Protein AF-A0A914TER0-F1 (afdb_monomer)

Structure (mmCIF, N/CA/C/O backbone):
data_AF-A0A914TER0-F1
#
_entry.id   AF-A0A914TER0-F1
#
loop_
_atom_site.group_PDB
_atom_site.id
_atom_site.type_symbol
_atom_site.label_atom_id
_atom_site.label_alt_id
_atom_site.label_comp_id
_atom_site.label_asym_id
_atom_site.label_entity_id
_atom_site.label_seq_id
_atom_site.pdbx_PDB_ins_code
_atom_site.Cartn_x
_atom_site.Cartn_y
_atom_site.Cartn_z
_atom_site.occupancy
_atom_site.B_iso_or_equiv
_atom_site.auth_seq_id
_atom_site.auth_comp_id
_atom_site.auth_asym_id
_atom_site.auth_atom_id
_atom_site.pdbx_PDB_model_num
ATOM 1 N N . MET A 1 1 ? 53.019 -14.144 -22.510 1.00 41.00 1 MET A N 1
ATOM 2 C CA . MET A 1 1 ? 52.338 -13.102 -21.707 1.00 41.00 1 MET A CA 1
ATOM 3 C C . MET A 1 1 ? 51.420 -12.220 -22.566 1.00 41.00 1 MET A C 1
ATOM 5 O O . MET A 1 1 ? 51.535 -11.009 -22.523 1.00 41.00 1 MET A O 1
ATOM 9 N N . HIS A 1 2 ? 50.496 -12.803 -23.345 1.00 35.34 2 HIS A N 1
ATOM 10 C CA . HIS A 1 2 ? 49.506 -12.022 -24.117 1.00 35.34 2 HIS A CA 1
ATOM 11 C C . HIS A 1 2 ? 48.201 -12.788 -24.414 1.00 35.34 2 HIS A C 1
ATOM 13 O O . HIS A 1 2 ? 47.510 -12.480 -25.375 1.00 35.34 2 HIS A O 1
ATOM 19 N N . HIS A 1 3 ? 47.840 -13.788 -23.603 1.00 31.73 3 HIS A N 1
ATOM 20 C CA . HIS A 1 3 ? 46.609 -14.574 -23.809 1.00 31.73 3 HIS A CA 1
ATOM 21 C C . HIS A 1 3 ? 45.780 -14.774 -22.531 1.00 31.73 3 HIS A C 1
ATOM 23 O O . HIS A 1 3 ? 44.970 -15.686 -22.441 1.00 31.73 3 HIS A O 1
ATOM 29 N N . GLN A 1 4 ? 45.956 -13.902 -21.537 1.00 29.41 4 GLN A N 1
ATOM 30 C CA . GLN A 1 4 ? 45.285 -14.029 -20.239 1.00 29.41 4 GLN A CA 1
ATOM 31 C C . GLN A 1 4 ? 44.691 -12.694 -19.764 1.00 29.41 4 GLN A C 1
ATOM 33 O O . GLN A 1 4 ? 44.826 -12.318 -18.608 1.00 29.41 4 GLN A O 1
ATOM 38 N N . GLN A 1 5 ? 44.069 -11.945 -20.682 1.00 30.34 5 GLN A N 1
ATOM 39 C CA . GLN A 1 5 ? 43.374 -10.682 -20.379 1.00 30.34 5 GLN A CA 1
ATOM 40 C C . GLN A 1 5 ? 42.033 -10.516 -21.127 1.00 30.34 5 GLN A C 1
ATOM 42 O O . GLN A 1 5 ? 41.545 -9.405 -21.283 1.00 30.34 5 GLN A O 1
ATOM 47 N N . GLN A 1 6 ? 41.407 -11.609 -21.582 1.00 31.48 6 GLN A N 1
ATOM 48 C CA . GLN A 1 6 ? 40.121 -11.556 -22.305 1.00 31.48 6 GLN A CA 1
ATOM 49 C C . GLN A 1 6 ? 39.035 -12.501 -21.763 1.00 31.48 6 GLN A C 1
ATOM 51 O O . GLN A 1 6 ? 38.101 -12.850 -22.474 1.00 31.48 6 GLN A O 1
ATOM 56 N N . GLN A 1 7 ? 39.110 -12.881 -20.486 1.00 30.75 7 GLN A N 1
ATOM 57 C CA . GLN A 1 7 ? 38.027 -13.602 -19.801 1.00 30.75 7 GLN A CA 1
ATOM 58 C C . GLN A 1 7 ? 37.715 -12.976 -18.436 1.00 30.75 7 GLN A C 1
ATOM 60 O O . GLN A 1 7 ? 37.785 -13.616 -17.395 1.00 30.75 7 GLN A O 1
ATOM 65 N N . GLN A 1 8 ? 37.368 -11.691 -18.456 1.00 27.75 8 GLN A N 1
ATOM 66 C CA . GLN A 1 8 ? 36.597 -11.037 -17.395 1.00 27.75 8 GLN A CA 1
ATOM 67 C C . GLN A 1 8 ? 35.403 -10.314 -18.032 1.00 27.75 8 GLN A C 1
ATOM 69 O O . GLN A 1 8 ? 35.241 -9.107 -17.917 1.00 27.75 8 GLN A O 1
ATOM 74 N N . HIS A 1 9 ? 34.554 -11.064 -18.734 1.00 30.22 9 HIS A N 1
ATOM 75 C CA . HIS A 1 9 ? 33.134 -10.725 -18.776 1.00 30.22 9 HIS A CA 1
ATOM 76 C C . HIS A 1 9 ? 32.485 -11.504 -17.638 1.00 30.22 9 HIS A C 1
ATOM 78 O O . HIS A 1 9 ? 31.960 -12.598 -17.823 1.00 30.22 9 HIS A O 1
ATOM 84 N N . GLN A 1 10 ? 32.643 -10.970 -16.425 1.00 31.64 10 GLN A N 1
ATOM 85 C CA . GLN A 1 10 ? 31.816 -11.368 -15.297 1.00 31.64 10 GLN A CA 1
ATOM 86 C C . GLN A 1 10 ? 30.363 -11.081 -15.675 1.00 31.64 10 GLN A C 1
ATOM 88 O O . GLN A 1 10 ? 30.045 -9.970 -16.100 1.00 31.64 10 GLN A O 1
ATOM 93 N N . HIS A 1 11 ? 29.522 -12.104 -15.531 1.00 30.25 11 HIS A N 1
ATOM 94 C CA . HIS A 1 11 ? 28.085 -11.979 -15.345 1.00 30.25 11 HIS A CA 1
ATOM 95 C C . HIS A 1 11 ? 27.797 -10.776 -14.435 1.00 30.25 11 HIS A C 1
ATOM 97 O O . HIS A 1 11 ? 28.021 -10.833 -13.227 1.00 30.25 11 HIS A O 1
ATOM 103 N N . LEU A 1 12 ? 27.344 -9.672 -15.024 1.00 28.86 12 LEU A N 1
ATOM 104 C CA . LEU A 1 12 ? 26.604 -8.661 -14.290 1.00 28.86 12 LEU A CA 1
ATOM 105 C C . LEU A 1 12 ? 25.239 -9.292 -14.035 1.00 28.86 12 LEU A C 1
ATOM 107 O O . LEU A 1 12 ? 24.487 -9.519 -14.977 1.00 28.86 12 LEU A O 1
ATOM 111 N N . ASN A 1 13 ? 24.993 -9.668 -12.781 1.00 29.41 13 ASN A N 1
ATOM 112 C CA . ASN A 1 13 ? 23.691 -10.117 -12.307 1.00 29.41 13 ASN A CA 1
ATOM 113 C C . ASN A 1 13 ? 22.602 -9.155 -12.808 1.00 29.41 13 ASN A C 1
ATOM 115 O O . ASN A 1 13 ? 22.697 -7.947 -12.570 1.00 29.41 13 ASN A O 1
ATOM 119 N N . ASP A 1 14 ? 21.569 -9.704 -13.448 1.00 37.81 14 ASP A N 1
ATOM 120 C CA . ASP A 1 14 ? 20.364 -8.980 -13.879 1.00 37.81 14 ASP A CA 1
ATOM 121 C C . ASP A 1 14 ? 19.635 -8.285 -12.703 1.00 37.81 14 ASP A C 1
ATOM 123 O O . ASP A 1 14 ? 18.852 -7.360 -12.915 1.00 37.81 14 ASP A O 1
ATOM 127 N N . ASP A 1 15 ? 19.966 -8.638 -11.455 1.00 36.75 15 ASP A N 1
ATOM 128 C CA . ASP A 1 15 ? 19.375 -8.099 -10.221 1.00 36.75 15 ASP A CA 1
ATOM 129 C C . ASP A 1 15 ? 19.754 -6.639 -9.885 1.00 36.75 15 ASP A C 1
ATOM 131 O O . ASP A 1 15 ? 19.223 -6.077 -8.932 1.00 36.75 15 ASP A O 1
ATOM 135 N N . ASN A 1 16 ? 20.659 -5.993 -10.634 1.00 43.94 16 ASN A N 1
ATOM 136 C CA . ASN A 1 16 ? 21.155 -4.636 -10.324 1.00 43.94 16 ASN A CA 1
ATOM 137 C C . ASN A 1 16 ? 20.864 -3.577 -11.404 1.00 43.94 16 ASN A C 1
ATOM 139 O O . ASN A 1 16 ? 21.423 -2.476 -11.365 1.00 43.94 16 ASN A O 1
ATOM 143 N N . LEU A 1 17 ? 20.007 -3.873 -12.386 1.00 50.53 17 LEU A N 1
ATOM 144 C CA . LEU A 1 17 ? 19.759 -2.946 -13.497 1.00 50.53 17 LEU A CA 1
ATOM 145 C C . LEU A 1 17 ? 18.914 -1.716 -13.100 1.00 50.53 17 LEU A C 1
ATOM 147 O O . LEU A 1 17 ? 18.964 -0.689 -13.784 1.00 50.53 17 LEU A O 1
ATOM 151 N N . PHE A 1 18 ? 18.178 -1.788 -11.983 1.00 56.97 18 PHE A N 1
ATOM 152 C CA . PHE A 1 18 ? 17.273 -0.735 -11.513 1.00 56.97 18 PHE A CA 1
ATOM 153 C C . PHE A 1 18 ? 17.536 -0.351 -10.047 1.00 56.97 18 PHE A C 1
ATOM 155 O O . PHE A 1 18 ? 17.808 -1.216 -9.224 1.00 56.97 18 PHE A O 1
ATOM 162 N N . PRO A 1 19 ? 17.436 0.943 -9.684 1.00 57.31 19 PRO A N 1
ATOM 163 C CA . PRO A 1 19 ? 17.675 1.431 -8.328 1.00 57.31 19 PRO A CA 1
ATOM 164 C C . PRO A 1 19 ? 16.426 1.322 -7.435 1.00 57.31 19 PRO A C 1
ATOM 166 O O . PRO A 1 19 ? 16.352 2.014 -6.423 1.00 57.31 19 PRO A O 1
ATOM 169 N N . PHE A 1 20 ? 15.429 0.539 -7.849 1.00 66.62 20 PHE A N 1
ATOM 170 C CA . PHE A 1 20 ? 14.163 0.321 -7.152 1.00 66.62 20 PHE A CA 1
ATOM 171 C C . PHE A 1 20 ? 13.750 -1.146 -7.310 1.00 66.62 20 PHE A C 1
ATOM 173 O O . PHE A 1 20 ? 13.977 -1.742 -8.367 1.00 66.62 20 PHE A O 1
ATOM 180 N N . ALA A 1 21 ? 13.173 -1.722 -6.259 1.00 64.75 21 ALA A N 1
ATOM 181 C CA . ALA A 1 21 ? 12.643 -3.080 -6.262 1.00 64.75 21 ALA A CA 1
ATOM 182 C C . ALA A 1 21 ? 11.294 -3.124 -7.000 1.00 64.75 21 ALA A C 1
ATOM 184 O O . ALA A 1 21 ? 10.567 -2.132 -7.041 1.00 64.75 21 ALA A O 1
ATOM 185 N N . GLU A 1 22 ? 10.909 -4.276 -7.559 1.00 65.31 22 GLU A N 1
ATOM 186 C CA . GLU A 1 22 ? 9.563 -4.451 -8.141 1.00 65.31 22 GLU A CA 1
ATOM 187 C C . GLU A 1 22 ? 8.450 -4.184 -7.106 1.00 65.31 22 GLU A C 1
ATOM 189 O O . GLU A 1 22 ? 7.364 -3.706 -7.451 1.00 65.31 22 GLU A O 1
ATOM 194 N N . ASP A 1 23 ? 8.758 -4.408 -5.828 1.00 68.12 23 ASP A N 1
ATOM 195 C CA . ASP A 1 23 ? 7.882 -4.138 -4.689 1.00 68.12 23 ASP A CA 1
ATOM 196 C C . ASP A 1 23 ? 7.646 -2.643 -4.428 1.00 68.12 23 ASP A C 1
ATOM 198 O O . ASP A 1 23 ? 6.625 -2.290 -3.833 1.00 68.12 23 ASP A O 1
ATOM 202 N N . ASP A 1 24 ? 8.514 -1.757 -4.933 1.00 73.88 24 ASP A N 1
ATOM 203 C CA . ASP A 1 24 ? 8.330 -0.302 -4.840 1.00 73.88 24 ASP A CA 1
ATOM 204 C C . ASP A 1 24 ? 7.178 0.183 -5.746 1.00 73.88 24 ASP A C 1
ATOM 206 O O . ASP A 1 24 ? 6.662 1.292 -5.587 1.00 73.88 24 ASP A O 1
ATOM 210 N N . ILE A 1 25 ? 6.729 -0.647 -6.699 1.00 84.88 25 ILE A N 1
ATOM 211 C CA . ILE A 1 25 ? 5.614 -0.341 -7.601 1.00 84.88 25 ILE A CA 1
ATOM 212 C C . ILE A 1 25 ? 4.313 -0.915 -7.030 1.00 84.88 25 ILE A C 1
ATOM 214 O O . ILE A 1 25 ? 3.905 -2.049 -7.310 1.00 84.88 25 ILE A O 1
ATOM 218 N N . LYS A 1 26 ? 3.620 -0.082 -6.251 1.00 83.12 26 LYS A N 1
ATOM 219 C CA . LYS A 1 26 ? 2.381 -0.453 -5.549 1.00 83.12 26 LYS A CA 1
ATOM 220 C C . LYS A 1 26 ? 1.092 -0.222 -6.352 1.00 83.12 26 LYS A C 1
ATOM 222 O O . LYS A 1 26 ? 0.035 -0.736 -5.972 1.00 83.12 26 LYS A O 1
ATOM 227 N N . THR A 1 27 ? 1.149 0.502 -7.474 1.00 90.12 27 THR A N 1
ATOM 228 C CA . THR A 1 27 ? -0.027 0.819 -8.307 1.00 90.12 27 THR A CA 1
ATOM 229 C C . THR A 1 27 ? 0.058 0.309 -9.739 1.00 90.12 27 THR A C 1
ATOM 231 O O . THR A 1 27 ? 1.091 0.388 -10.406 1.00 90.12 27 THR A O 1
ATOM 234 N N . LYS A 1 28 ? -1.089 -0.153 -10.250 1.00 90.94 28 LYS A N 1
ATOM 235 C CA . LYS A 1 28 ? -1.269 -0.649 -11.623 1.00 90.94 28 LYS A CA 1
ATOM 236 C C . LYS A 1 28 ? -0.962 0.434 -12.653 1.00 90.94 28 LYS A C 1
ATOM 238 O O . LYS A 1 28 ? -0.390 0.152 -13.708 1.00 90.94 28 LYS A O 1
ATOM 243 N N . THR A 1 29 ? -1.342 1.681 -12.372 1.00 90.50 29 THR A N 1
ATOM 244 C CA . THR A 1 29 ? -1.065 2.806 -13.272 1.00 90.50 29 THR A CA 1
ATOM 245 C C . THR A 1 29 ? 0.430 3.058 -13.416 1.00 90.50 29 THR A C 1
ATOM 247 O O . THR A 1 29 ? 0.904 3.180 -14.548 1.00 90.50 29 THR A O 1
ATOM 250 N N . ILE A 1 30 ? 1.170 3.100 -12.306 1.00 90.88 30 ILE A N 1
ATOM 251 C CA . ILE A 1 30 ? 2.618 3.326 -12.326 1.00 90.88 30 ILE A CA 1
ATOM 252 C C . ILE A 1 30 ? 3.331 2.141 -12.973 1.00 90.88 30 ILE A C 1
ATOM 254 O O . ILE A 1 30 ? 4.165 2.354 -13.850 1.00 90.88 30 ILE A O 1
ATOM 258 N N . GLU A 1 31 ? 2.927 0.906 -12.665 1.00 89.38 31 GLU A N 1
ATOM 259 C CA . GLU A 1 31 ? 3.459 -0.293 -13.319 1.00 89.38 31 GLU A CA 1
ATOM 260 C C . GLU A 1 31 ? 3.303 -0.229 -14.843 1.00 89.38 31 GLU A C 1
ATOM 262 O O . GLU A 1 31 ? 4.264 -0.426 -15.586 1.00 89.38 31 GLU A O 1
ATOM 267 N N . ARG A 1 32 ? 2.109 0.124 -15.332 1.00 90.62 32 ARG A N 1
ATOM 268 C CA . ARG A 1 32 ? 1.833 0.247 -16.770 1.00 90.62 32 ARG A CA 1
ATOM 269 C C . ARG A 1 32 ? 2.696 1.315 -17.451 1.00 90.62 32 ARG A C 1
ATOM 271 O O . ARG A 1 32 ? 2.995 1.174 -18.635 1.00 90.62 32 ARG A O 1
ATOM 278 N N . ILE A 1 33 ? 3.069 2.378 -16.737 1.00 87.44 33 ILE A N 1
ATOM 279 C CA . ILE A 1 33 ? 3.908 3.464 -17.265 1.00 87.44 33 ILE A CA 1
ATOM 280 C C . ILE A 1 33 ? 5.396 3.088 -17.217 1.00 87.44 33 ILE A C 1
ATOM 282 O O . ILE A 1 33 ? 6.112 3.343 -18.185 1.00 87.44 33 ILE A O 1
ATOM 286 N N . ILE A 1 34 ? 5.856 2.472 -16.125 1.00 86.69 34 ILE A N 1
ATOM 287 C CA . ILE A 1 34 ? 7.269 2.142 -15.892 1.00 86.69 34 ILE A CA 1
ATOM 288 C C . ILE A 1 34 ? 7.690 0.875 -16.644 1.00 86.69 34 ILE A C 1
ATOM 290 O O . ILE A 1 34 ? 8.785 0.850 -17.202 1.00 86.69 34 ILE A O 1
ATOM 294 N N . ARG A 1 35 ? 6.840 -0.157 -16.746 1.00 83.94 35 ARG A N 1
ATOM 295 C CA . ARG A 1 35 ? 7.188 -1.445 -17.383 1.00 83.94 35 ARG A CA 1
ATOM 296 C C . ARG A 1 35 ? 7.732 -1.287 -18.819 1.00 83.94 35 ARG A C 1
ATOM 298 O O . ARG A 1 35 ? 8.762 -1.888 -19.115 1.00 83.94 35 ARG A O 1
ATOM 305 N N . PRO A 1 36 ? 7.151 -0.458 -19.712 1.00 83.25 36 PRO A N 1
ATOM 306 C CA . PRO A 1 36 ? 7.748 -0.188 -21.023 1.00 83.25 36 PRO A CA 1
ATOM 307 C C . PRO A 1 36 ? 9.115 0.506 -20.952 1.00 83.25 36 PRO A C 1
ATOM 309 O O . PRO A 1 36 ? 9.964 0.254 -21.801 1.00 83.25 36 PRO A O 1
ATOM 312 N N . MET A 1 37 ? 9.336 1.375 -19.959 1.00 82.25 37 MET A N 1
ATOM 313 C CA . MET A 1 37 ? 10.624 2.048 -19.749 1.00 82.25 37 MET A CA 1
ATOM 314 C C . MET A 1 37 ? 11.686 1.054 -19.277 1.00 82.25 37 MET A C 1
ATOM 316 O O . MET A 1 37 ? 12.801 1.085 -19.784 1.00 82.25 37 MET A O 1
ATOM 320 N N . VAL A 1 38 ? 11.318 0.142 -18.374 1.00 75.69 38 VAL A N 1
ATOM 321 C CA . VAL A 1 38 ? 12.157 -0.970 -17.903 1.00 75.69 38 VAL A CA 1
ATOM 322 C C . VAL A 1 38 ? 12.567 -1.857 -19.075 1.00 75.69 38 VAL A C 1
ATOM 324 O O . VAL A 1 38 ? 13.755 -2.022 -19.324 1.00 75.69 38 VAL A O 1
ATOM 327 N N . LEU A 1 39 ? 11.603 -2.330 -19.872 1.00 74.88 39 LEU A N 1
ATOM 328 C CA . LEU A 1 39 ? 11.886 -3.144 -21.060 1.00 74.88 39 LEU A CA 1
ATOM 329 C C . LEU A 1 39 ? 12.781 -2.410 -22.064 1.00 74.88 39 LEU A C 1
ATOM 331 O O . LEU A 1 39 ? 13.675 -3.015 -22.653 1.00 74.88 39 LEU A O 1
ATOM 335 N N . LEU A 1 40 ? 12.556 -1.106 -22.255 1.00 72.31 40 LEU A N 1
ATOM 336 C CA . LEU A 1 40 ? 13.393 -0.289 -23.124 1.00 72.31 40 LEU A CA 1
ATOM 337 C C . LEU A 1 40 ? 14.828 -0.224 -22.591 1.00 72.31 40 LEU A C 1
ATOM 339 O O . LEU A 1 40 ? 15.744 -0.501 -23.356 1.00 72.31 40 LEU A O 1
ATOM 343 N N . VAL A 1 41 ? 15.018 0.063 -21.301 1.00 72.38 41 VAL A N 1
ATOM 344 C CA . VAL A 1 41 ? 16.328 0.075 -20.630 1.00 72.38 41 VAL A CA 1
ATOM 345 C C . VAL A 1 41 ? 17.043 -1.268 -20.785 1.00 72.38 41 VAL A C 1
ATOM 347 O O . VAL A 1 41 ? 18.143 -1.290 -21.326 1.00 72.38 41 VAL A O 1
ATOM 350 N N . THR A 1 42 ? 16.399 -2.385 -20.443 1.00 68.31 42 THR A N 1
ATOM 351 C CA . THR A 1 42 ? 16.989 -3.731 -20.565 1.00 68.31 42 THR A CA 1
ATOM 352 C C . THR A 1 42 ? 17.312 -4.094 -22.020 1.00 68.31 42 THR A C 1
ATOM 354 O O . THR A 1 42 ? 18.306 -4.757 -22.305 1.00 68.31 42 THR A O 1
ATOM 357 N N . SER A 1 43 ? 16.517 -3.621 -22.987 1.00 66.44 43 SER A N 1
ATOM 358 C CA . SER A 1 43 ? 16.791 -3.845 -24.414 1.00 66.44 43 SER A CA 1
ATOM 359 C C . SER A 1 43 ? 17.966 -3.023 -24.963 1.00 66.44 43 SER A C 1
ATOM 361 O O . SER A 1 43 ? 18.516 -3.375 -26.011 1.00 66.44 43 SER A O 1
ATOM 363 N N . LEU A 1 44 ? 18.353 -1.930 -24.289 1.00 61.91 44 LEU A N 1
ATOM 364 C CA . LEU A 1 44 ? 19.511 -1.113 -24.671 1.00 61.91 44 LEU A CA 1
ATOM 365 C C . LEU A 1 44 ? 20.841 -1.809 -24.334 1.00 61.91 44 LEU A C 1
ATOM 367 O O . LEU A 1 44 ? 21.829 -1.528 -25.011 1.00 61.91 44 LEU A O 1
ATOM 371 N N . ASP A 1 45 ? 20.847 -2.752 -23.386 1.00 55.69 45 ASP A N 1
ATOM 372 C CA . ASP A 1 45 ? 22.034 -3.524 -22.983 1.00 55.69 45 ASP A CA 1
ATOM 373 C C . ASP A 1 45 ? 22.346 -4.715 -23.914 1.00 55.69 45 ASP A C 1
ATOM 375 O O . ASP A 1 45 ? 23.457 -5.247 -23.922 1.00 55.69 45 ASP A O 1
ATOM 379 N N . GLY A 1 46 ? 21.397 -5.118 -24.766 1.00 53.44 46 GLY A N 1
ATOM 380 C CA . GLY A 1 46 ? 21.583 -6.215 -25.717 1.00 53.44 46 GLY A CA 1
ATOM 381 C C . GLY A 1 46 ? 22.363 -5.839 -26.987 1.00 53.44 46 GLY A C 1
ATOM 382 O O . GLY A 1 46 ? 22.360 -4.700 -27.458 1.00 53.44 46 GLY A O 1
ATOM 383 N N . GLU A 1 47 ? 22.928 -6.848 -27.669 1.00 48.66 47 GLU A N 1
ATOM 384 C CA . GLU A 1 47 ? 23.542 -6.726 -29.012 1.00 48.66 47 GLU A CA 1
ATOM 385 C C . GLU A 1 47 ? 22.570 -6.231 -30.116 1.00 48.66 47 GLU A C 1
ATOM 387 O O . GLU A 1 47 ? 22.968 -6.031 -31.270 1.00 48.66 47 GLU A O 1
ATOM 392 N N . TYR A 1 48 ? 21.303 -5.986 -29.760 1.00 44.91 48 TYR A N 1
ATOM 393 C CA . TYR A 1 48 ? 20.170 -5.608 -30.608 1.00 44.91 48 TYR A CA 1
ATOM 394 C C . TYR A 1 48 ? 20.400 -4.368 -31.478 1.00 44.91 48 TYR A C 1
ATOM 396 O O . TYR A 1 48 ? 19.773 -4.213 -32.531 1.00 44.91 48 TYR A O 1
ATOM 404 N N . TRP A 1 49 ? 21.333 -3.497 -31.099 1.00 50.25 49 TRP A N 1
ATOM 405 C CA . TRP A 1 49 ? 21.612 -2.272 -31.841 1.00 50.25 49 TRP A CA 1
ATOM 406 C C . TRP A 1 49 ? 22.731 -2.392 -32.881 1.00 50.25 49 TRP A C 1
ATOM 408 O O . TRP A 1 49 ? 22.961 -1.418 -33.603 1.00 50.25 49 TRP A O 1
ATOM 418 N N . ARG A 1 50 ? 23.393 -3.547 -33.052 1.00 50.00 50 ARG A N 1
ATOM 419 C CA . ARG A 1 50 ? 24.557 -3.656 -33.959 1.00 50.00 50 ARG A CA 1
ATOM 420 C C . ARG A 1 50 ? 24.257 -3.412 -35.446 1.00 50.00 50 ARG A C 1
ATOM 422 O O . ARG A 1 50 ? 25.154 -2.928 -36.121 1.00 50.00 50 ARG A O 1
ATOM 429 N N . ASN A 1 51 ? 23.034 -3.642 -35.949 1.00 45.09 51 ASN A N 1
ATOM 430 C CA . ASN A 1 51 ? 22.805 -3.730 -37.408 1.00 45.09 51 ASN A CA 1
ATOM 431 C C . ASN A 1 51 ? 21.550 -3.042 -37.993 1.00 45.09 51 ASN A C 1
ATOM 433 O O . ASN A 1 51 ? 21.201 -3.315 -39.141 1.00 45.09 51 ASN A O 1
ATOM 437 N N . ARG A 1 52 ? 20.852 -2.137 -37.285 1.00 46.72 52 ARG A N 1
ATOM 438 C CA . ARG A 1 52 ? 19.713 -1.414 -37.899 1.00 46.72 52 ARG A CA 1
ATOM 439 C C . ARG A 1 52 ? 20.125 -0.087 -38.536 1.00 46.72 52 ARG A C 1
ATOM 441 O O . ARG A 1 52 ? 20.752 0.763 -37.911 1.00 46.72 52 ARG A O 1
ATOM 448 N N . ALA A 1 53 ? 19.753 0.023 -39.809 1.00 46.31 53 ALA A N 1
ATOM 449 C CA . ALA A 1 53 ? 20.030 1.102 -40.741 1.00 46.31 53 ALA A CA 1
ATOM 450 C C . ALA A 1 53 ? 19.630 2.498 -40.234 1.00 46.31 53 ALA A C 1
ATOM 452 O O . ALA A 1 53 ? 18.701 2.644 -39.441 1.00 46.31 53 ALA A O 1
ATOM 453 N N . ARG A 1 54 ? 20.333 3.504 -40.781 1.00 53.59 54 ARG A N 1
ATOM 454 C CA . ARG A 1 54 ? 20.066 4.952 -40.716 1.00 53.59 54 ARG A CA 1
ATOM 455 C C . ARG A 1 54 ? 18.589 5.259 -40.440 1.00 53.59 54 ARG A C 1
ATOM 457 O O . ARG A 1 54 ? 17.737 5.040 -41.303 1.00 53.59 54 ARG A O 1
ATOM 464 N N . THR A 1 55 ? 18.298 5.816 -39.267 1.00 53.47 55 THR A N 1
ATOM 465 C CA . THR A 1 55 ? 17.028 6.496 -39.001 1.00 53.47 55 THR A CA 1
ATOM 466 C C . THR A 1 55 ? 16.850 7.573 -40.068 1.00 53.47 55 THR A C 1
ATOM 468 O O . THR A 1 55 ? 17.683 8.468 -40.189 1.00 53.47 55 THR A O 1
ATOM 471 N N . LYS A 1 56 ? 15.797 7.455 -40.890 1.00 56.94 56 LYS A N 1
ATOM 472 C CA . LYS A 1 56 ? 15.575 8.313 -42.069 1.00 56.94 56 LYS A CA 1
ATOM 473 C C . LYS A 1 56 ? 15.381 9.804 -41.735 1.00 56.94 56 LYS A C 1
ATOM 475 O O . LYS A 1 56 ? 15.388 10.602 -42.661 1.00 56.94 56 LYS A O 1
ATOM 480 N N . ASP A 1 57 ? 15.271 10.176 -40.454 1.00 73.94 57 ASP A N 1
ATOM 481 C CA . ASP A 1 57 ? 15.262 11.572 -39.999 1.00 73.94 57 ASP A CA 1
ATOM 482 C C . ASP A 1 57 ? 15.678 11.706 -38.511 1.00 73.94 57 ASP A C 1
ATOM 484 O O . ASP A 1 57 ? 14.850 11.832 -37.605 1.00 73.94 57 ASP A O 1
ATOM 488 N N . ALA A 1 58 ? 16.981 11.596 -38.225 1.00 77.50 58 ALA A N 1
ATOM 489 C CA . ALA A 1 58 ? 17.517 11.763 -36.867 1.00 77.50 58 ALA A CA 1
ATOM 490 C C . ALA A 1 58 ? 17.248 13.165 -36.256 1.00 77.50 58 ALA A C 1
ATOM 492 O O . ALA A 1 58 ? 16.897 13.224 -35.073 1.00 77.50 58 ALA A O 1
ATOM 493 N N . PRO A 1 59 ? 17.327 14.277 -37.020 1.00 84.12 59 PRO A N 1
ATOM 494 C CA . PRO A 1 59 ? 16.937 15.600 -36.532 1.00 84.12 59 PRO A CA 1
ATOM 495 C C . PRO A 1 59 ? 15.472 15.697 -36.090 1.00 84.12 59 PRO A C 1
ATOM 497 O O . PRO A 1 59 ? 15.205 16.216 -35.004 1.00 84.12 59 PRO A O 1
ATOM 500 N N . ALA A 1 60 ? 14.516 15.169 -36.867 1.00 85.19 60 ALA A N 1
ATOM 501 C CA . ALA A 1 60 ? 13.105 15.204 -36.472 1.00 85.19 60 ALA A CA 1
ATOM 502 C C . ALA A 1 60 ? 12.832 14.400 -35.190 1.00 85.19 60 ALA A C 1
ATOM 504 O O . ALA A 1 60 ? 12.069 14.845 -34.327 1.00 85.19 60 ALA A O 1
ATOM 505 N N . LEU A 1 61 ? 13.487 13.244 -35.024 1.00 83.06 61 LEU A N 1
ATOM 506 C CA . LEU A 1 61 ? 13.391 12.451 -33.794 1.00 83.06 61 LEU A CA 1
ATOM 507 C C . LEU A 1 61 ? 13.930 13.217 -32.583 1.00 83.06 61 LEU A C 1
ATOM 509 O O . LEU A 1 61 ? 13.270 13.256 -31.546 1.00 83.06 61 LEU A O 1
ATOM 513 N N . PHE A 1 62 ? 15.078 13.878 -32.721 1.00 87.06 62 PHE A N 1
ATOM 514 C CA . PHE A 1 62 ? 15.643 14.696 -31.651 1.00 87.06 62 PHE A CA 1
ATOM 515 C C . PHE A 1 62 ? 14.743 15.871 -31.267 1.00 87.06 62 PHE A C 1
ATOM 517 O O . PHE A 1 62 ? 14.494 16.083 -30.080 1.00 87.06 62 PHE A O 1
ATOM 524 N N . HIS A 1 63 ? 14.182 16.590 -32.245 1.00 88.00 63 HIS A N 1
ATOM 525 C CA . HIS A 1 63 ? 13.220 17.659 -31.969 1.00 88.00 63 HIS A CA 1
ATOM 526 C C . HIS A 1 63 ? 12.001 17.152 -31.191 1.00 88.00 63 HIS A C 1
ATOM 528 O O . HIS A 1 63 ? 11.577 17.796 -30.228 1.00 88.00 63 HIS A O 1
ATOM 534 N N . ARG A 1 64 ? 11.476 15.976 -31.553 1.00 87.88 64 ARG A N 1
ATOM 535 C CA . ARG A 1 64 ? 10.372 15.344 -30.825 1.00 87.88 64 ARG A CA 1
ATOM 536 C C . ARG A 1 64 ? 10.777 14.951 -29.404 1.00 87.88 64 ARG A C 1
ATOM 538 O O . ARG A 1 64 ? 10.046 15.263 -28.470 1.00 87.88 64 ARG A O 1
ATOM 545 N N . CYS A 1 65 ? 11.941 14.331 -29.217 1.00 88.44 65 CYS A N 1
ATOM 546 C CA . CYS A 1 65 ? 12.461 13.992 -27.889 1.00 88.44 65 CYS A CA 1
ATOM 547 C C . CYS A 1 65 ? 12.633 15.236 -27.009 1.00 88.44 65 CYS A C 1
ATOM 549 O O . CYS A 1 65 ? 12.200 15.233 -25.859 1.00 88.44 65 CYS A O 1
ATOM 551 N N . LYS A 1 66 ? 13.197 16.319 -27.555 1.00 91.81 66 LYS A N 1
ATOM 552 C CA . LYS A 1 66 ? 13.352 17.603 -26.861 1.00 91.81 66 LYS A CA 1
ATOM 553 C C . LYS A 1 66 ? 12.008 18.186 -26.431 1.00 91.81 66 LYS A C 1
ATOM 555 O O . LYS A 1 66 ? 11.876 18.620 -25.288 1.00 91.81 66 LYS A O 1
ATOM 560 N N . HIS A 1 67 ? 11.012 18.159 -27.317 1.00 93.00 67 HIS A N 1
ATOM 561 C CA . HIS A 1 67 ? 9.652 18.589 -27.000 1.00 93.00 67 HIS A CA 1
ATOM 562 C C . HIS A 1 67 ? 9.035 17.758 -25.862 1.00 93.00 67 HIS A C 1
ATOM 564 O O . HIS A 1 67 ? 8.534 18.326 -24.894 1.00 93.00 67 HIS A O 1
ATOM 570 N N . GLU A 1 68 ? 9.116 16.425 -25.932 1.00 92.31 68 GLU A N 1
ATOM 571 C CA . GLU A 1 68 ? 8.558 15.545 -24.896 1.00 92.31 68 GLU A CA 1
ATOM 572 C C . GLU A 1 68 ? 9.262 15.694 -23.542 1.00 92.31 68 GLU A C 1
ATOM 574 O O . GLU A 1 68 ? 8.590 15.725 -22.512 1.00 92.31 68 GLU A O 1
ATOM 579 N N . CYS A 1 69 ? 10.588 15.863 -23.524 1.00 94.00 69 CYS A N 1
ATOM 580 C CA . CYS A 1 69 ? 11.329 16.134 -22.290 1.00 94.00 69 CYS A CA 1
ATOM 581 C C . CYS A 1 69 ? 10.899 17.466 -21.656 1.00 94.00 69 CYS A C 1
ATOM 583 O O . CYS A 1 69 ? 10.694 17.540 -20.446 1.00 94.00 69 CYS A O 1
ATOM 585 N N . GLY A 1 70 ? 10.710 18.511 -22.471 1.00 94.56 70 GLY A N 1
ATOM 586 C CA . GLY A 1 70 ? 10.173 19.789 -21.999 1.00 94.56 70 GLY A CA 1
ATOM 587 C C . GLY A 1 70 ? 8.768 19.634 -21.415 1.00 94.56 70 GLY A C 1
ATOM 588 O O . GLY A 1 70 ? 8.506 20.083 -20.300 1.00 94.56 70 GLY A O 1
ATOM 589 N N . ARG A 1 71 ? 7.886 18.919 -22.124 1.00 95.19 71 ARG A N 1
ATOM 590 C CA . ARG A 1 71 ? 6.514 18.643 -21.680 1.00 95.19 71 ARG A CA 1
ATOM 591 C C . ARG A 1 71 ? 6.476 17.885 -20.351 1.00 95.19 71 ARG A C 1
ATOM 593 O O . ARG A 1 71 ? 5.692 18.254 -19.479 1.00 95.19 71 ARG A O 1
ATOM 600 N N . LEU A 1 72 ? 7.327 16.872 -20.178 1.00 93.88 72 LEU A N 1
ATOM 601 C CA . LEU A 1 72 ? 7.466 16.125 -18.926 1.00 93.88 72 LEU A CA 1
ATOM 602 C C . LEU A 1 72 ? 7.794 17.055 -17.753 1.00 93.88 72 LEU A C 1
ATOM 604 O O . LEU A 1 72 ? 7.105 17.016 -16.736 1.00 93.88 72 LEU A O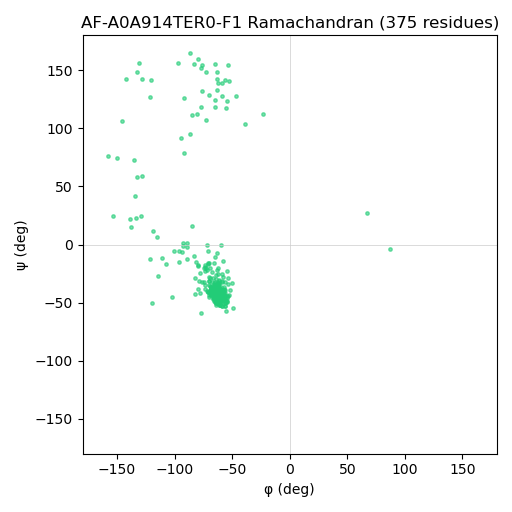 1
ATOM 608 N N . LEU A 1 73 ? 8.804 17.918 -17.903 1.00 96.50 73 LEU A N 1
ATOM 609 C CA . LEU A 1 73 ? 9.207 18.850 -16.849 1.00 96.50 73 LEU A CA 1
ATOM 610 C C . LEU A 1 73 ? 8.107 19.871 -16.538 1.00 96.50 73 LEU A C 1
ATOM 612 O O . LEU A 1 73 ? 7.880 20.185 -15.370 1.00 96.50 73 LEU A O 1
ATOM 616 N N . THR A 1 74 ? 7.391 20.373 -17.547 1.00 96.50 74 THR A N 1
ATOM 617 C CA . THR A 1 74 ? 6.252 21.279 -17.335 1.00 96.50 74 THR A CA 1
ATOM 618 C C . THR A 1 74 ? 5.131 20.599 -16.551 1.00 96.50 74 THR A C 1
ATOM 620 O O . THR A 1 74 ? 4.642 21.167 -15.575 1.00 96.50 74 THR A O 1
ATOM 623 N N . ILE A 1 75 ? 4.747 19.377 -16.937 1.00 94.25 75 ILE A N 1
ATOM 624 C CA . ILE A 1 75 ? 3.714 18.602 -16.236 1.00 94.25 75 ILE A CA 1
ATOM 625 C C . ILE A 1 75 ? 4.161 18.293 -14.802 1.00 94.25 75 ILE A C 1
ATOM 627 O O . ILE A 1 75 ? 3.378 18.487 -13.875 1.00 94.25 75 ILE A O 1
ATOM 631 N N . GLY A 1 76 ? 5.414 17.869 -14.614 1.00 93.25 76 GLY A N 1
ATOM 632 C CA . GLY A 1 76 ? 5.984 17.566 -13.301 1.00 93.25 76 GLY A CA 1
ATOM 633 C C . GLY A 1 76 ? 5.964 18.772 -12.363 1.00 93.25 76 GLY A C 1
ATOM 634 O O . GLY A 1 76 ? 5.460 18.669 -11.248 1.00 93.25 76 GLY A O 1
ATOM 635 N N . ASN A 1 77 ? 6.421 19.940 -12.826 1.00 93.75 77 ASN A N 1
ATOM 636 C CA . ASN A 1 77 ? 6.383 21.170 -12.028 1.00 93.75 77 ASN A CA 1
ATOM 637 C C . ASN A 1 77 ? 4.946 21.577 -11.674 1.00 93.75 77 ASN A C 1
ATOM 639 O O . ASN A 1 77 ? 4.653 21.849 -10.514 1.00 93.75 77 ASN A O 1
ATOM 643 N N . ALA A 1 78 ? 4.028 21.559 -12.646 1.00 92.94 78 ALA A N 1
ATOM 644 C CA . ALA A 1 78 ? 2.627 21.895 -12.398 1.00 92.94 78 ALA A CA 1
ATOM 645 C C . ALA A 1 78 ? 1.957 20.932 -11.399 1.00 92.94 78 ALA A C 1
ATOM 647 O O . ALA A 1 78 ? 1.122 21.353 -10.599 1.00 92.94 78 ALA A O 1
ATOM 648 N N . ALA A 1 79 ? 2.314 19.644 -11.433 1.00 89.31 79 ALA A N 1
ATOM 649 C CA . ALA A 1 79 ? 1.833 18.659 -10.472 1.00 89.31 79 ALA A CA 1
ATOM 650 C C . ALA A 1 79 ? 2.369 18.938 -9.060 1.00 89.31 79 ALA A C 1
ATOM 652 O O . ALA A 1 79 ? 1.584 18.950 -8.115 1.00 89.31 79 ALA A O 1
ATOM 653 N N . ILE A 1 80 ? 3.667 19.224 -8.913 1.00 89.81 80 ILE A N 1
ATOM 654 C CA . ILE A 1 80 ? 4.270 19.560 -7.613 1.00 89.81 80 ILE A CA 1
ATOM 655 C C . ILE A 1 80 ? 3.638 20.819 -7.019 1.00 89.81 80 ILE A C 1
ATOM 657 O O . ILE A 1 80 ? 3.314 20.826 -5.834 1.00 89.81 80 ILE A O 1
ATOM 661 N N . GLU A 1 81 ? 3.418 21.863 -7.818 1.00 88.81 81 GLU A N 1
ATOM 662 C CA . GLU A 1 81 ? 2.796 23.098 -7.329 1.00 88.81 81 GLU A CA 1
ATOM 663 C C . GLU A 1 81 ? 1.374 22.848 -6.812 1.00 88.81 81 GLU A C 1
ATOM 665 O O . GLU A 1 81 ? 1.050 23.262 -5.701 1.00 88.81 81 GLU A O 1
ATOM 670 N N . LYS A 1 82 ? 0.564 22.050 -7.521 1.00 86.88 82 LYS A N 1
ATOM 671 C CA . LYS A 1 82 ? -0.763 21.626 -7.030 1.00 86.88 82 LYS A CA 1
ATOM 672 C C . LYS A 1 82 ? -0.699 20.808 -5.740 1.00 86.88 82 LYS A C 1
ATOM 674 O O . LYS A 1 82 ? -1.626 20.847 -4.939 1.00 86.88 82 LYS A O 1
ATOM 679 N N . LEU A 1 83 ? 0.356 20.018 -5.552 1.00 82.94 83 LEU A N 1
ATOM 680 C CA . LEU A 1 83 ? 0.541 19.213 -4.344 1.00 82.94 83 LEU A CA 1
ATOM 681 C C . LEU A 1 83 ? 1.045 20.047 -3.160 1.00 82.94 83 LEU A C 1
ATOM 683 O O . LEU A 1 83 ? 0.809 19.655 -2.018 1.00 82.94 83 LEU A O 1
ATOM 687 N N . SER A 1 84 ? 1.718 21.170 -3.426 1.00 78.56 84 SER A N 1
ATOM 688 C CA . SER A 1 84 ? 2.462 21.955 -2.435 1.00 78.56 84 SER A CA 1
ATOM 689 C C . SER A 1 84 ? 1.609 22.550 -1.311 1.00 78.56 84 SER A C 1
ATOM 691 O O . SER A 1 84 ? 2.144 22.800 -0.236 1.00 78.56 84 SER A O 1
ATOM 693 N N . GLU A 1 85 ? 0.303 22.718 -1.532 1.00 76.94 85 GLU A N 1
ATOM 694 C CA . GLU A 1 85 ? -0.653 23.206 -0.527 1.00 76.94 85 GLU A CA 1
ATOM 695 C C . GLU A 1 85 ? -1.090 22.119 0.470 1.00 76.94 85 GLU A C 1
ATOM 697 O O . GLU A 1 85 ? -1.615 22.426 1.536 1.00 76.94 85 GLU A O 1
ATOM 702 N N . VAL A 1 86 ? -0.894 20.842 0.124 1.00 79.06 86 VAL A N 1
ATOM 703 C CA . VAL A 1 86 ? -1.480 19.699 0.848 1.00 79.06 86 VAL A CA 1
ATOM 704 C C . VAL A 1 86 ? -0.419 18.834 1.529 1.00 79.06 86 VAL A C 1
ATOM 706 O O . VAL A 1 86 ? -0.716 18.168 2.517 1.00 79.06 86 VAL A O 1
ATOM 709 N N . ILE A 1 87 ? 0.805 18.805 0.999 1.00 82.12 87 ILE A N 1
ATOM 710 C CA . ILE A 1 87 ? 1.889 17.951 1.505 1.00 82.12 87 ILE A CA 1
ATOM 711 C C . ILE A 1 87 ? 2.819 18.704 2.459 1.00 82.12 87 ILE A C 1
ATOM 713 O O . ILE A 1 87 ? 2.973 19.920 2.378 1.00 82.12 87 ILE A O 1
ATOM 717 N N . THR A 1 88 ? 3.504 17.962 3.328 1.00 84.56 88 THR A N 1
ATOM 718 C CA . THR A 1 88 ? 4.508 18.524 4.242 1.00 84.56 88 THR A CA 1
ATOM 719 C C . THR A 1 88 ? 5.723 19.095 3.502 1.00 84.56 88 THR A C 1
ATOM 721 O O . THR A 1 88 ? 6.076 18.640 2.411 1.00 84.56 88 THR A O 1
ATOM 724 N N . ASP A 1 89 ? 6.428 20.049 4.122 1.00 85.94 89 ASP A N 1
ATOM 725 C CA . ASP A 1 89 ? 7.637 20.658 3.542 1.00 85.94 89 ASP A CA 1
ATOM 726 C C . ASP A 1 89 ? 8.709 19.618 3.185 1.00 85.94 89 ASP A C 1
ATOM 728 O O . ASP A 1 89 ? 9.337 19.711 2.128 1.00 85.94 89 ASP A O 1
ATOM 732 N N . LYS A 1 90 ? 8.875 18.594 4.032 1.00 85.56 90 LYS A N 1
ATOM 733 C CA . LYS A 1 90 ? 9.793 17.472 3.790 1.00 85.56 90 LYS A CA 1
ATOM 734 C C . LYS A 1 90 ? 9.408 16.704 2.524 1.00 85.56 90 LYS A C 1
ATOM 736 O O . LYS A 1 90 ? 10.246 16.503 1.652 1.00 85.56 90 LYS A O 1
ATOM 741 N N . SER A 1 91 ? 8.137 16.326 2.404 1.00 86.50 91 SER A N 1
ATOM 742 C CA . SER A 1 91 ? 7.593 15.617 1.239 1.00 86.50 91 SER A CA 1
ATOM 743 C C . SER A 1 91 ? 7.732 16.431 -0.049 1.00 86.50 91 SER A C 1
ATOM 745 O O . SER A 1 91 ? 8.076 15.900 -1.106 1.00 86.50 91 SER A O 1
ATOM 747 N N . ARG A 1 92 ? 7.522 17.748 0.055 1.00 88.56 92 ARG A N 1
ATOM 748 C CA . ARG A 1 92 ? 7.701 18.695 -1.047 1.00 88.56 92 ARG A CA 1
ATOM 749 C C . ARG A 1 92 ? 9.151 18.769 -1.512 1.00 88.56 92 ARG A C 1
ATOM 751 O O . ARG A 1 92 ? 9.388 18.820 -2.716 1.00 88.56 92 ARG A O 1
ATOM 758 N N . GLU A 1 93 ? 10.115 18.782 -0.595 1.00 89.69 93 GLU A N 1
ATOM 759 C CA . GLU A 1 93 ? 11.530 18.790 -0.977 1.00 89.69 93 GLU A CA 1
ATOM 760 C C . GLU A 1 93 ? 11.951 17.466 -1.620 1.00 89.69 93 GLU A C 1
ATOM 762 O O . GLU A 1 93 ? 12.640 17.498 -2.636 1.00 89.69 93 GLU A O 1
ATOM 767 N N . THR A 1 94 ? 11.472 16.320 -1.123 1.00 88.62 94 THR A N 1
ATOM 768 C CA . THR A 1 94 ? 11.756 15.005 -1.724 1.00 88.62 94 THR A CA 1
ATOM 769 C C . THR A 1 94 ? 11.351 14.954 -3.200 1.00 88.62 94 THR A C 1
ATOM 771 O O . THR A 1 94 ? 12.178 14.653 -4.063 1.00 88.62 94 THR A O 1
ATOM 774 N N . ILE A 1 95 ? 10.104 15.314 -3.525 1.00 91.88 95 ILE A N 1
ATOM 775 C CA . ILE A 1 95 ? 9.623 15.249 -4.913 1.00 91.88 95 ILE A CA 1
ATOM 776 C C . ILE A 1 95 ? 10.269 16.315 -5.809 1.00 91.88 95 ILE A C 1
ATOM 778 O O . ILE A 1 95 ? 10.526 16.065 -6.988 1.00 91.88 95 ILE A O 1
ATOM 782 N N . ARG A 1 96 ? 10.608 17.490 -5.254 1.00 93.56 96 ARG A N 1
ATOM 783 C CA . ARG A 1 96 ? 11.371 18.525 -5.970 1.00 93.56 96 ARG A CA 1
ATOM 784 C C . ARG A 1 96 ? 12.789 18.066 -6.277 1.00 93.56 96 ARG A C 1
ATOM 786 O O . ARG A 1 96 ? 13.256 18.289 -7.390 1.00 93.56 96 ARG A O 1
ATOM 793 N N . ALA A 1 97 ? 13.465 17.418 -5.333 1.00 93.56 97 ALA A N 1
ATOM 794 C CA . ALA A 1 97 ? 14.787 16.848 -5.552 1.00 93.56 97 ALA A CA 1
ATOM 795 C C . ALA A 1 97 ? 14.751 15.776 -6.653 1.00 93.56 97 ALA A C 1
ATOM 797 O O . ALA A 1 97 ? 15.578 15.813 -7.562 1.00 93.56 97 ALA A O 1
ATOM 798 N N . SER A 1 98 ? 13.742 14.901 -6.637 1.00 94.50 98 SER A N 1
ATOM 799 C CA . SER A 1 98 ? 13.533 13.890 -7.681 1.00 94.50 98 SER A CA 1
ATOM 800 C C . SER A 1 98 ? 13.321 14.521 -9.068 1.00 94.50 98 SER A C 1
ATOM 802 O O . SER A 1 98 ? 14.007 14.169 -10.031 1.00 94.50 98 SER A O 1
ATOM 804 N N . LEU A 1 99 ? 12.479 15.561 -9.172 1.00 96.06 99 LEU A N 1
ATOM 805 C CA . LEU A 1 99 ? 12.274 16.284 -10.434 1.00 96.06 99 LEU A CA 1
ATOM 806 C C . LEU A 1 99 ? 13.529 17.045 -10.902 1.00 96.06 99 LEU A C 1
ATOM 808 O O . LEU A 1 99 ? 13.788 17.109 -12.104 1.00 96.06 99 LEU A O 1
ATOM 812 N N . ARG A 1 100 ? 14.340 17.596 -9.987 1.00 96.50 100 ARG A N 1
ATOM 813 C CA . ARG A 1 100 ? 15.635 18.215 -10.334 1.00 96.50 100 ARG A CA 1
ATOM 814 C C . ARG A 1 100 ? 16.605 17.188 -10.927 1.00 96.50 100 ARG A C 1
ATOM 816 O O . ARG A 1 100 ? 17.297 17.508 -11.892 1.00 96.50 100 ARG A O 1
ATOM 823 N N . SER A 1 101 ? 16.621 15.956 -10.418 1.00 96.38 101 SER A N 1
ATOM 824 C CA . SER A 1 101 ? 17.414 14.862 -10.999 1.00 96.38 101 SER A CA 1
ATOM 825 C C . SER A 1 101 ? 16.938 14.502 -12.412 1.00 96.38 101 SER A C 1
ATOM 827 O O . SER A 1 101 ? 17.754 14.352 -13.326 1.00 96.38 101 SER A O 1
ATOM 829 N N . VAL A 1 102 ? 15.620 14.467 -12.646 1.00 96.75 102 VAL A N 1
ATOM 830 C CA . VAL A 1 102 ? 15.058 14.331 -14.004 1.00 96.75 102 VAL A CA 1
ATOM 831 C C . VAL A 1 102 ? 15.504 15.494 -14.894 1.00 96.75 102 VAL A C 1
ATOM 833 O O . VAL A 1 102 ? 15.951 15.278 -16.014 1.00 96.75 102 VAL A O 1
ATOM 836 N N . GLN A 1 103 ? 15.452 16.733 -14.407 1.00 97.56 103 GLN A N 1
ATOM 837 C CA . GLN A 1 103 ? 15.881 17.905 -15.174 1.00 97.56 103 GLN A CA 1
ATOM 838 C C . GLN A 1 103 ? 17.366 17.840 -15.567 1.00 97.56 103 GLN A C 1
ATOM 840 O O . GLN A 1 103 ? 17.716 18.157 -16.706 1.00 97.56 103 GLN A O 1
ATOM 845 N N . PHE A 1 104 ? 18.233 17.409 -14.649 1.00 97.31 104 PHE A N 1
ATOM 846 C CA . PHE A 1 104 ? 19.656 17.225 -14.920 1.00 97.31 104 PHE A CA 1
ATOM 847 C C . PHE A 1 104 ? 19.892 16.163 -16.003 1.00 97.31 104 PHE A C 1
ATOM 849 O O . PHE A 1 104 ? 20.599 16.416 -16.978 1.00 97.31 104 PHE A O 1
ATOM 856 N N . THR A 1 105 ? 19.241 15.006 -15.878 1.00 96.50 105 THR A N 1
ATOM 857 C CA . THR A 1 105 ? 19.392 13.891 -16.828 1.00 96.50 105 THR A CA 1
ATOM 858 C C . THR A 1 105 ? 18.763 14.177 -18.191 1.00 96.50 105 THR A C 1
ATOM 860 O O . THR A 1 105 ? 19.314 13.770 -19.209 1.00 96.50 105 THR A O 1
ATOM 863 N N . VAL A 1 106 ? 17.681 14.963 -18.247 1.00 96.81 106 VAL A N 1
ATOM 864 C CA . VAL A 1 106 ? 17.144 15.518 -19.501 1.00 96.81 106 VAL A CA 1
ATOM 865 C C . VAL A 1 106 ? 18.195 16.380 -20.199 1.00 96.81 106 VAL A C 1
ATOM 867 O O . VAL A 1 106 ? 18.405 16.230 -21.400 1.00 96.81 106 VAL A O 1
ATOM 870 N N . SER A 1 107 ? 18.855 17.284 -19.469 1.00 97.00 107 SER A N 1
ATOM 871 C CA . SER A 1 107 ? 19.879 18.167 -20.040 1.00 97.00 107 SER A CA 1
ATOM 872 C C . SER A 1 107 ? 21.045 17.370 -20.637 1.00 97.00 107 SER A C 1
ATOM 874 O O . SER A 1 107 ? 21.446 17.612 -21.778 1.00 97.00 107 SER A O 1
ATOM 876 N N . ASP A 1 108 ? 21.540 16.373 -19.900 1.00 96.75 108 ASP A N 1
ATOM 877 C CA . ASP A 1 108 ? 22.637 15.508 -20.341 1.00 96.75 108 ASP A CA 1
ATOM 878 C C . ASP A 1 108 ? 22.255 14.640 -21.555 1.00 96.75 108 ASP A C 1
ATOM 880 O O . ASP A 1 108 ? 22.974 14.599 -22.560 1.00 96.75 108 ASP A O 1
ATOM 884 N N . PHE A 1 109 ? 21.065 14.029 -21.530 1.00 94.94 109 PHE A N 1
ATOM 885 C CA . PHE A 1 109 ? 20.531 13.273 -22.664 1.00 94.94 109 PHE A CA 1
ATOM 886 C C . PHE A 1 109 ? 20.377 14.139 -23.916 1.00 94.94 109 PHE A C 1
ATOM 888 O O . PHE A 1 109 ? 20.793 13.738 -25.000 1.00 94.94 109 PHE A O 1
ATOM 895 N N . LEU A 1 110 ? 19.814 15.344 -23.797 1.00 95.38 110 LEU A N 1
ATOM 896 C CA . LEU A 1 110 ? 19.629 16.217 -24.955 1.00 95.38 110 LEU A CA 1
ATOM 897 C C . LEU A 1 110 ? 20.965 16.687 -25.536 1.00 95.38 110 LEU A C 1
ATOM 899 O O . LEU A 1 110 ? 21.093 16.755 -26.756 1.00 95.38 110 LEU A O 1
ATOM 903 N N . LYS A 1 111 ? 21.968 16.954 -24.695 1.00 95.94 111 LYS A N 1
ATOM 904 C CA . LYS A 1 111 ? 23.315 17.312 -25.154 1.00 95.94 111 LYS A CA 1
ATOM 905 C C . LYS A 1 111 ? 23.973 16.163 -25.923 1.00 95.94 111 LYS A C 1
ATOM 907 O O . LYS A 1 111 ? 24.448 16.359 -27.039 1.00 95.94 111 LYS A O 1
ATOM 912 N N . THR A 1 112 ? 23.967 14.959 -25.353 1.00 93.19 112 THR A N 1
ATOM 913 C CA . THR A 1 112 ? 24.560 13.771 -25.993 1.00 93.19 112 THR A CA 1
ATOM 914 C C . THR A 1 112 ? 23.818 13.376 -27.273 1.00 93.19 112 THR A C 1
ATOM 916 O O . THR A 1 112 ? 24.457 13.071 -28.282 1.00 93.19 112 THR A O 1
ATOM 919 N N . ALA A 1 113 ? 22.485 13.470 -27.275 1.00 90.06 113 ALA A N 1
ATOM 920 C CA . ALA A 1 113 ? 21.657 13.212 -28.447 1.00 90.06 113 ALA A CA 1
ATOM 921 C C . ALA A 1 113 ? 21.891 14.233 -29.569 1.00 90.06 113 ALA A C 1
ATOM 923 O O . ALA A 1 113 ? 21.952 13.842 -30.734 1.00 90.06 113 ALA A O 1
ATOM 924 N N . GLU A 1 114 ? 22.058 15.519 -29.249 1.00 93.06 114 GLU A N 1
ATOM 925 C CA . GLU A 1 114 ? 22.390 16.547 -30.242 1.00 93.06 114 GLU A CA 1
ATOM 926 C C . GLU A 1 114 ? 23.743 16.257 -30.909 1.00 93.06 114 GLU A C 1
ATOM 928 O O . GLU A 1 114 ? 23.855 16.290 -32.138 1.00 93.06 114 GLU A O 1
ATOM 933 N N . ASP A 1 115 ? 24.753 15.896 -30.112 1.00 92.00 115 ASP A N 1
ATOM 934 C CA . ASP A 1 115 ? 26.074 15.514 -30.613 1.00 92.00 115 ASP A CA 1
ATOM 935 C C . ASP A 1 115 ? 26.016 14.269 -31.513 1.00 92.00 115 ASP A C 1
ATOM 937 O O . ASP A 1 115 ? 26.715 14.207 -32.531 1.00 92.00 115 ASP A O 1
ATOM 941 N N . PHE A 1 116 ? 25.169 13.289 -31.178 1.00 87.31 116 PHE A N 1
ATOM 942 C CA . PHE A 1 116 ? 24.928 12.103 -32.003 1.00 87.31 116 PHE A CA 1
ATOM 943 C C . PHE A 1 116 ? 24.194 12.427 -33.309 1.00 87.31 116 PHE A C 1
ATOM 945 O O . PHE A 1 116 ? 24.584 11.923 -34.358 1.00 87.31 116 PHE A O 1
ATOM 952 N N . VAL A 1 117 ? 23.177 13.294 -33.294 1.00 88.31 117 VAL A N 1
ATOM 953 C CA . VAL A 1 117 ? 22.451 13.693 -34.516 1.00 88.31 117 VAL A CA 1
ATOM 954 C C . VAL A 1 117 ? 23.369 14.378 -35.527 1.00 88.31 117 VAL A C 1
ATOM 956 O O . VAL A 1 117 ? 23.195 14.186 -36.731 1.00 88.31 117 VAL A O 1
ATOM 959 N N . ARG A 1 118 ? 24.368 15.135 -35.057 1.00 89.12 118 ARG A N 1
ATOM 960 C CA . ARG A 1 118 ? 25.385 15.768 -35.914 1.00 89.12 118 ARG A CA 1
ATOM 961 C C . ARG A 1 118 ? 26.312 14.756 -36.598 1.00 89.12 118 ARG A C 1
ATOM 963 O O . ARG A 1 118 ? 26.889 15.075 -37.632 1.00 89.12 118 ARG A O 1
ATOM 970 N N . ASP A 1 119 ? 26.465 13.556 -36.037 1.00 86.56 119 ASP A N 1
ATOM 971 C CA . ASP A 1 119 ? 27.338 12.495 -36.555 1.00 86.56 119 ASP A CA 1
ATOM 972 C C . ASP A 1 119 ? 26.786 11.091 -36.211 1.00 86.56 119 ASP A C 1
ATOM 974 O O . ASP A 1 119 ? 27.314 10.397 -35.331 1.00 86.56 119 ASP A O 1
ATOM 978 N N . PRO A 1 120 ? 25.714 10.644 -36.898 1.00 79.81 120 PRO A N 1
ATOM 979 C CA . PRO A 1 120 ? 25.006 9.408 -36.547 1.00 79.81 120 PRO A CA 1
ATOM 980 C C . PRO A 1 120 ? 25.803 8.127 -36.830 1.00 79.81 120 PRO A C 1
ATOM 982 O O . PRO A 1 120 ? 25.446 7.046 -36.364 1.00 79.81 120 PRO A O 1
ATOM 985 N N . SER A 1 121 ? 26.867 8.230 -37.631 1.00 81.69 121 SER A N 1
ATOM 986 C CA . SER A 1 121 ? 27.802 7.140 -37.936 1.00 81.69 121 SER A CA 1
ATOM 987 C C . SER A 1 121 ? 28.741 6.812 -36.777 1.00 81.69 121 SER A C 1
ATOM 989 O O . SER A 1 121 ? 29.341 5.736 -36.758 1.00 81.69 121 SER A O 1
ATOM 991 N N . ASN A 1 122 ? 28.885 7.719 -35.812 1.00 84.56 122 ASN A N 1
ATOM 992 C CA . ASN A 1 122 ? 29.827 7.557 -34.721 1.00 84.56 122 ASN A CA 1
ATOM 993 C C . ASN A 1 122 ? 29.277 6.631 -33.630 1.00 84.56 122 ASN A C 1
ATOM 995 O O . ASN A 1 122 ? 28.340 6.956 -32.894 1.00 84.56 122 ASN A O 1
ATOM 999 N N . ARG A 1 123 ? 29.914 5.463 -33.504 1.00 82.88 123 ARG A N 1
ATOM 1000 C CA . ARG A 1 123 ? 29.546 4.426 -32.535 1.00 82.88 123 ARG A CA 1
ATOM 1001 C C . ARG A 1 123 ? 29.642 4.903 -31.084 1.00 82.88 123 ARG A C 1
ATOM 1003 O O . ARG A 1 123 ? 28.782 4.550 -30.285 1.00 82.88 123 ARG A O 1
ATOM 1010 N N . GLU A 1 124 ? 30.654 5.690 -30.739 1.00 86.50 124 GLU A N 1
ATOM 1011 C CA . GLU A 1 124 ? 30.872 6.161 -29.368 1.00 86.50 124 GLU A CA 1
ATOM 1012 C C . GLU A 1 124 ? 29.785 7.156 -28.942 1.00 86.50 124 GLU A C 1
ATOM 1014 O O . GLU A 1 124 ? 29.207 7.019 -27.865 1.00 86.50 124 GLU A O 1
ATOM 1019 N N . LYS A 1 125 ? 29.427 8.100 -29.823 1.00 86.50 125 LYS A N 1
ATOM 1020 C CA . LYS A 1 125 ? 28.323 9.050 -29.584 1.00 86.50 125 LYS A CA 1
ATOM 1021 C C . LYS A 1 125 ? 26.981 8.340 -29.428 1.00 86.50 125 LYS A C 1
ATOM 1023 O O . LYS A 1 125 ? 26.177 8.714 -28.574 1.00 86.50 125 LYS A O 1
ATOM 1028 N N . ARG A 1 126 ? 26.760 7.281 -30.211 1.00 82.50 126 ARG A N 1
ATOM 1029 C CA . ARG A 1 126 ? 25.571 6.434 -30.098 1.00 82.50 126 ARG A CA 1
ATOM 1030 C C . ARG A 1 126 ? 25.489 5.736 -28.740 1.00 82.50 126 ARG A C 1
ATOM 1032 O O . ARG A 1 126 ? 24.435 5.775 -28.116 1.00 82.50 126 ARG A O 1
ATOM 1039 N N . ILE A 1 127 ? 26.590 5.133 -28.283 1.00 84.06 127 ILE A N 1
ATOM 1040 C CA . ILE A 1 127 ? 26.664 4.475 -26.968 1.00 84.06 127 ILE A CA 1
ATOM 1041 C C . ILE A 1 127 ? 26.401 5.493 -25.853 1.00 84.06 127 ILE A C 1
ATOM 1043 O O . ILE A 1 127 ? 25.549 5.251 -25.006 1.00 84.06 127 ILE A O 1
ATOM 1047 N N . ARG A 1 128 ? 27.050 6.664 -25.894 1.00 88.88 128 ARG A N 1
ATOM 1048 C CA . ARG A 1 128 ? 26.834 7.732 -24.902 1.00 88.88 128 ARG A CA 1
ATOM 1049 C C . ARG A 1 128 ? 25.384 8.209 -24.848 1.00 88.88 128 ARG A C 1
ATOM 1051 O O . ARG A 1 128 ? 24.837 8.355 -23.764 1.00 88.88 128 ARG A O 1
ATOM 1058 N N . THR A 1 129 ? 24.754 8.410 -26.005 1.00 87.19 129 THR A N 1
ATOM 1059 C CA . THR A 1 129 ? 23.340 8.819 -26.083 1.00 87.19 129 THR A CA 1
ATOM 1060 C C . THR A 1 129 ? 22.412 7.742 -25.524 1.00 87.19 129 THR A C 1
ATOM 1062 O O . THR A 1 129 ? 21.445 8.055 -24.835 1.00 87.19 129 THR A O 1
ATOM 1065 N N . SER A 1 130 ? 22.708 6.470 -25.812 1.00 84.19 130 SER A N 1
ATOM 1066 C CA . SER A 1 130 ? 21.963 5.326 -25.282 1.00 84.19 130 SER A CA 1
ATOM 1067 C C . SER A 1 130 ? 22.032 5.278 -23.757 1.00 84.19 130 SER A C 1
ATOM 1069 O O . SER A 1 130 ? 21.000 5.161 -23.102 1.00 84.19 130 SER A O 1
ATOM 1071 N N . GLU A 1 131 ? 23.230 5.439 -23.194 1.00 86.25 131 GLU A N 1
ATOM 1072 C CA . GLU A 1 131 ? 23.441 5.431 -21.746 1.00 86.25 131 GLU A CA 1
ATOM 1073 C C . GLU A 1 131 ? 22.780 6.633 -21.059 1.00 86.25 131 GLU A C 1
ATOM 1075 O O . GLU A 1 131 ? 22.072 6.469 -20.067 1.00 86.25 131 GLU A O 1
ATOM 1080 N N . ALA A 1 132 ? 22.905 7.836 -21.624 1.00 90.75 132 ALA A N 1
ATOM 1081 C CA . ALA A 1 132 ? 22.210 9.013 -21.104 1.00 90.75 132 ALA A CA 1
ATOM 1082 C C . ALA A 1 132 ? 20.677 8.845 -21.158 1.00 90.75 132 ALA A C 1
ATOM 1084 O O . ALA A 1 132 ? 19.969 9.237 -20.230 1.00 90.75 132 ALA A O 1
ATOM 1085 N N . GLY A 1 133 ? 20.156 8.204 -22.213 1.00 89.12 133 GLY A N 1
ATOM 1086 C CA . GLY A 1 133 ? 18.741 7.848 -22.327 1.00 89.12 133 GLY A CA 1
ATOM 1087 C C . GLY A 1 133 ? 18.299 6.840 -21.262 1.00 89.12 133 GLY A C 1
ATOM 1088 O O . GLY A 1 133 ? 17.224 6.996 -20.683 1.00 89.12 133 GLY A O 1
ATOM 1089 N N . ARG A 1 134 ? 19.145 5.852 -20.950 1.00 85.88 134 ARG A N 1
ATOM 1090 C CA . ARG A 1 134 ? 18.920 4.871 -19.879 1.00 85.88 134 ARG A CA 1
ATOM 1091 C C . ARG A 1 134 ? 18.797 5.559 -18.520 1.00 85.88 134 ARG A C 1
ATOM 1093 O O . ARG A 1 134 ? 17.791 5.398 -17.831 1.00 85.88 134 ARG A O 1
ATOM 1100 N N . ILE A 1 135 ? 19.778 6.397 -18.186 1.00 89.81 135 ILE A N 1
ATOM 1101 C CA . ILE A 1 135 ? 19.817 7.165 -16.936 1.00 89.81 135 ILE A CA 1
ATOM 1102 C C . ILE A 1 135 ? 18.594 8.087 -16.821 1.00 89.81 135 ILE A C 1
ATOM 1104 O O . ILE A 1 135 ? 17.985 8.168 -15.750 1.00 89.81 135 ILE A O 1
ATOM 1108 N N . LEU A 1 136 ? 18.197 8.750 -17.914 1.00 92.62 136 LEU A N 1
ATOM 1109 C CA . LEU A 1 136 ? 16.984 9.567 -17.955 1.00 92.62 136 LEU A CA 1
ATOM 1110 C C . LEU A 1 136 ? 15.741 8.734 -17.616 1.00 92.62 136 LEU A C 1
ATOM 1112 O O . LEU A 1 136 ? 15.002 9.097 -16.704 1.00 92.62 136 LEU A O 1
ATOM 1116 N N . LEU A 1 137 ? 15.520 7.607 -18.299 1.00 90.38 137 LEU A N 1
ATOM 1117 C CA . LEU A 1 137 ? 14.354 6.747 -18.057 1.00 90.38 137 LEU A CA 1
ATOM 1118 C C . LEU A 1 137 ? 14.293 6.244 -16.609 1.00 90.38 137 LEU A C 1
ATOM 1120 O O . LEU A 1 137 ? 13.217 6.244 -16.013 1.00 90.38 137 LEU A O 1
ATOM 1124 N N . MET A 1 138 ? 15.435 5.894 -16.012 1.00 87.88 138 MET A N 1
ATOM 1125 C CA . MET A 1 138 ? 15.510 5.486 -14.604 1.00 87.88 138 MET A CA 1
ATOM 1126 C C . MET A 1 138 ? 15.120 6.619 -13.646 1.00 87.88 138 MET A C 1
ATOM 1128 O O . MET A 1 138 ? 14.395 6.387 -12.680 1.00 87.88 138 MET A O 1
ATOM 1132 N N . ASN A 1 139 ? 15.559 7.853 -13.914 1.00 92.00 139 ASN A N 1
ATOM 1133 C CA . ASN A 1 139 ? 15.189 9.010 -13.094 1.00 92.00 139 ASN A CA 1
ATOM 1134 C C . ASN A 1 139 ? 13.708 9.3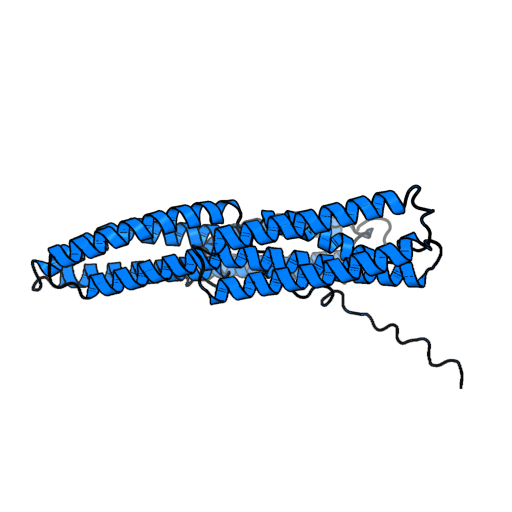69 -13.250 1.00 92.00 139 ASN A C 1
ATOM 1136 O O . ASN A 1 139 ? 13.066 9.744 -12.272 1.00 92.00 139 ASN A O 1
ATOM 1140 N N . VAL A 1 140 ? 13.142 9.211 -14.451 1.00 92.62 140 VAL A N 1
ATOM 1141 C CA . VAL A 1 140 ? 11.700 9.384 -14.675 1.00 92.62 140 VAL A CA 1
ATOM 1142 C C . VAL A 1 140 ? 10.897 8.332 -13.914 1.00 92.62 140 VAL A C 1
ATOM 1144 O O . VAL A 1 140 ? 9.932 8.687 -13.244 1.00 92.62 140 VAL A O 1
ATOM 1147 N N . ALA A 1 141 ? 11.304 7.061 -13.968 1.00 90.12 141 ALA A N 1
ATOM 1148 C CA . ALA A 1 141 ? 10.662 5.992 -13.207 1.00 90.12 141 ALA A CA 1
ATOM 1149 C C . ALA A 1 141 ? 10.694 6.279 -11.697 1.00 90.12 141 ALA A C 1
ATOM 1151 O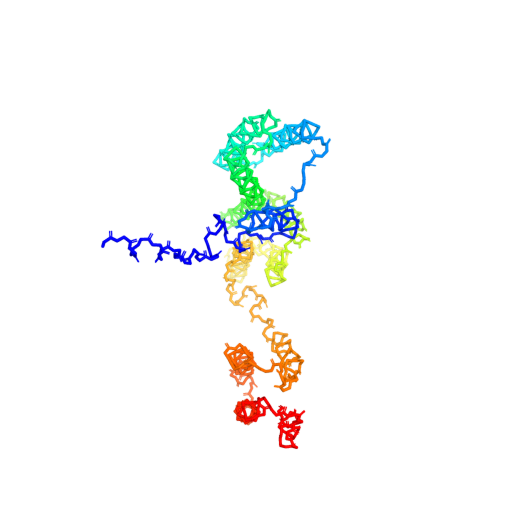 O . ALA A 1 141 ? 9.654 6.232 -11.044 1.00 90.12 141 ALA A O 1
ATOM 1152 N N . ARG A 1 142 ? 11.852 6.687 -11.163 1.00 90.12 142 ARG A N 1
ATOM 1153 C CA . ARG A 1 142 ? 11.990 7.078 -9.755 1.00 90.12 142 ARG A CA 1
ATOM 1154 C C . ARG A 1 142 ? 11.086 8.253 -9.377 1.00 90.12 142 ARG A C 1
ATOM 1156 O O . ARG A 1 142 ? 10.406 8.179 -8.364 1.00 90.12 142 ARG A O 1
ATOM 1163 N N . PHE A 1 143 ? 11.020 9.297 -10.203 1.00 92.56 143 PHE A N 1
ATOM 1164 C CA . PHE A 1 143 ? 10.121 10.433 -9.974 1.00 92.56 143 PHE A CA 1
ATOM 1165 C C . PHE A 1 143 ? 8.645 10.017 -9.908 1.00 92.56 143 PHE A C 1
ATOM 1167 O O . PHE A 1 143 ? 7.894 10.535 -9.084 1.00 92.56 143 PHE A O 1
ATOM 1174 N N . LEU A 1 144 ? 8.227 9.070 -10.752 1.00 91.88 144 LEU A N 1
ATOM 1175 C CA . LEU A 1 144 ? 6.866 8.532 -10.737 1.00 91.88 144 LEU A CA 1
ATOM 1176 C C . LEU A 1 144 ? 6.583 7.694 -9.481 1.00 91.88 144 LEU A C 1
ATOM 1178 O O . LEU A 1 144 ? 5.497 7.817 -8.919 1.00 91.88 144 LEU A O 1
ATOM 1182 N N . ILE A 1 145 ? 7.551 6.897 -9.020 1.00 90.19 145 ILE A N 1
ATOM 1183 C CA . ILE A 1 145 ? 7.454 6.140 -7.761 1.00 90.19 145 ILE A CA 1
ATOM 1184 C C . ILE A 1 145 ? 7.373 7.101 -6.569 1.00 90.19 145 ILE A C 1
ATOM 1186 O O . ILE A 1 145 ? 6.455 6.994 -5.760 1.00 90.19 145 ILE A O 1
ATOM 1190 N N . ASP A 1 146 ? 8.258 8.100 -6.497 1.00 89.94 146 ASP A N 1
ATOM 1191 C CA . ASP A 1 146 ? 8.236 9.116 -5.437 1.00 89.94 146 ASP A CA 1
ATOM 1192 C C . ASP A 1 146 ? 6.883 9.852 -5.402 1.00 89.94 146 ASP A C 1
ATOM 1194 O O . ASP A 1 146 ? 6.350 10.136 -4.328 1.00 89.94 146 ASP A O 1
ATOM 1198 N N . ALA A 1 147 ? 6.293 10.136 -6.569 1.00 89.69 147 ALA A N 1
ATOM 1199 C CA . ALA A 1 147 ? 4.970 10.747 -6.662 1.00 89.69 147 ALA A CA 1
ATOM 1200 C C . ALA A 1 147 ? 3.845 9.829 -6.144 1.00 89.69 147 ALA A C 1
ATOM 1202 O O . ALA A 1 147 ? 2.929 10.326 -5.489 1.00 89.69 147 ALA A O 1
ATOM 1203 N N . ASP A 1 148 ? 3.909 8.518 -6.402 1.00 90.06 148 ASP A N 1
ATOM 1204 C CA . ASP A 1 148 ? 2.953 7.535 -5.863 1.00 90.06 148 ASP A CA 1
ATOM 1205 C C . ASP A 1 148 ? 3.041 7.452 -4.333 1.00 90.06 148 ASP A C 1
ATOM 1207 O O . ASP A 1 148 ? 2.024 7.515 -3.637 1.00 90.06 148 ASP A O 1
ATOM 1211 N N . MET A 1 149 ? 4.265 7.427 -3.797 1.00 87.75 149 MET A N 1
ATOM 1212 C CA . MET A 1 149 ? 4.517 7.394 -2.354 1.00 87.75 149 MET A CA 1
ATOM 1213 C C . MET A 1 149 ? 3.969 8.631 -1.632 1.00 87.75 149 MET A C 1
ATOM 1215 O O . MET A 1 149 ? 3.527 8.539 -0.486 1.00 87.75 149 MET A O 1
ATOM 1219 N N . LEU A 1 150 ? 3.920 9.791 -2.296 1.00 88.25 150 LEU A N 1
ATOM 1220 C CA . LEU A 1 150 ? 3.266 10.977 -1.739 1.00 88.25 150 LEU A CA 1
ATOM 1221 C C . LEU A 1 150 ? 1.753 10.811 -1.578 1.00 88.25 150 LEU A C 1
ATOM 1223 O O . LEU A 1 150 ? 1.178 11.388 -0.652 1.00 88.25 150 LEU A O 1
ATOM 1227 N N . GLU A 1 151 ? 1.086 10.067 -2.463 1.00 87.00 151 GLU A N 1
ATOM 1228 C CA . GLU A 1 151 ? -0.340 9.779 -2.287 1.00 87.00 151 GLU A CA 1
ATOM 1229 C C . GLU A 1 151 ? -0.569 8.892 -1.059 1.00 87.00 151 GLU A C 1
ATOM 1231 O O . GLU A 1 151 ? -1.492 9.164 -0.290 1.00 87.00 151 GLU A O 1
ATOM 1236 N N . ILE A 1 152 ? 0.305 7.904 -0.826 1.00 91.06 152 ILE A N 1
ATOM 1237 C CA . ILE A 1 152 ? 0.291 7.093 0.401 1.00 91.06 152 ILE A CA 1
ATOM 1238 C C . ILE A 1 152 ? 0.498 7.988 1.624 1.00 91.06 152 ILE A C 1
ATOM 1240 O O . ILE A 1 152 ? -0.308 7.942 2.552 1.00 91.06 152 ILE A O 1
ATOM 1244 N N . GLN A 1 153 ? 1.509 8.863 1.611 1.00 89.81 153 GLN A N 1
ATOM 1245 C CA . GLN A 1 153 ? 1.802 9.742 2.746 1.00 89.81 153 GLN A CA 1
ATOM 1246 C C . GLN A 1 153 ? 0.606 10.623 3.130 1.00 89.81 153 GLN A C 1
ATOM 1248 O O . GLN A 1 153 ? 0.349 10.816 4.313 1.00 89.81 153 GLN A O 1
ATOM 1253 N N . LYS A 1 154 ? -0.184 11.106 2.164 1.00 90.50 154 LYS A N 1
ATOM 1254 C CA . LYS A 1 154 ? -1.415 11.857 2.466 1.00 90.50 154 LYS A CA 1
ATOM 1255 C C . LYS A 1 154 ? -2.435 11.028 3.242 1.00 90.50 154 LYS A C 1
ATOM 1257 O O . LYS A 1 154 ? -3.077 11.547 4.152 1.00 90.50 154 LYS A O 1
ATOM 1262 N N . ILE A 1 155 ? -2.599 9.756 2.880 1.00 94.75 155 ILE A N 1
ATOM 1263 C CA . ILE A 1 155 ? -3.495 8.838 3.592 1.00 94.75 155 ILE A CA 1
ATOM 1264 C C . ILE A 1 155 ? -2.948 8.572 5.000 1.00 94.75 155 ILE A C 1
ATOM 1266 O O . ILE A 1 155 ? -3.710 8.593 5.967 1.00 94.75 155 ILE A O 1
ATOM 1270 N N . MET A 1 156 ? -1.631 8.406 5.134 1.00 94.12 156 MET A N 1
ATOM 1271 C CA . MET A 1 156 ? -0.957 8.224 6.424 1.00 94.12 156 MET A CA 1
ATOM 1272 C C . MET A 1 156 ? -1.134 9.440 7.340 1.00 94.12 156 MET A C 1
ATOM 1274 O O . MET A 1 156 ? -1.534 9.278 8.491 1.00 94.12 156 MET A O 1
ATOM 1278 N N . ASP A 1 157 ? -0.949 10.654 6.819 1.00 92.75 157 ASP A N 1
ATOM 1279 C CA . ASP A 1 157 ? -1.143 11.899 7.568 1.00 92.75 157 ASP A CA 1
ATOM 1280 C C . ASP A 1 157 ? -2.590 12.021 8.073 1.00 92.75 157 ASP A C 1
ATOM 1282 O O . ASP A 1 157 ? -2.828 12.410 9.218 1.00 92.75 157 ASP A O 1
ATOM 1286 N N . LYS A 1 158 ? -3.576 11.651 7.244 1.00 94.94 158 LYS A N 1
ATOM 1287 C CA . LYS A 1 158 ? -4.992 11.619 7.642 1.00 94.94 158 LYS A CA 1
ATOM 1288 C C . LYS A 1 158 ? -5.270 10.558 8.701 1.00 94.94 158 LYS A C 1
ATOM 1290 O O . LYS A 1 158 ? -5.948 10.839 9.686 1.00 94.94 158 LYS A O 1
ATOM 1295 N N . THR A 1 159 ? -4.679 9.379 8.550 1.00 97.69 159 THR A N 1
ATOM 1296 C CA . THR A 1 159 ? -4.742 8.292 9.537 1.00 97.69 159 THR A CA 1
ATOM 1297 C C . THR A 1 159 ? -4.192 8.750 10.895 1.00 97.69 159 THR A C 1
ATOM 1299 O O . THR A 1 159 ? -4.810 8.504 11.931 1.00 97.69 159 THR A O 1
ATOM 1302 N N . ASP A 1 160 ? -3.078 9.488 10.909 1.00 96.69 160 ASP A N 1
ATOM 1303 C CA . ASP A 1 160 ? -2.486 10.042 12.131 1.00 96.69 160 ASP A CA 1
ATOM 1304 C C . ASP A 1 160 ? -3.335 11.144 12.773 1.00 96.69 160 ASP A C 1
ATOM 1306 O O . ASP A 1 160 ? -3.460 11.194 14.000 1.00 96.69 160 ASP A O 1
ATOM 1310 N N . ARG A 1 161 ? -3.987 11.993 11.973 1.00 97.19 161 ARG A N 1
ATOM 1311 C CA . ARG A 1 161 ? -4.949 12.979 12.492 1.00 97.19 161 ARG A CA 1
ATOM 1312 C C . ARG A 1 161 ? -6.151 12.314 13.149 1.00 97.19 161 ARG A C 1
ATOM 1314 O O . ARG A 1 161 ? -6.531 12.715 14.248 1.00 97.19 161 ARG A O 1
ATOM 1321 N N . VAL A 1 162 ? -6.716 11.280 12.521 1.00 98.31 162 VAL A N 1
ATOM 1322 C CA . VAL A 1 162 ? -7.808 10.488 13.107 1.00 98.31 162 VAL A CA 1
ATOM 1323 C C . VAL A 1 162 ? -7.354 9.854 14.423 1.00 98.31 162 VAL A C 1
ATOM 1325 O O . VAL A 1 162 ? -8.061 9.967 15.424 1.00 98.31 162 VAL A O 1
ATOM 1328 N N . LYS A 1 163 ? -6.146 9.274 14.470 1.00 98.25 163 LYS A N 1
ATOM 1329 C CA . LYS A 1 163 ? -5.563 8.733 15.709 1.00 98.25 163 LYS A CA 1
ATOM 1330 C C . LYS A 1 163 ? -5.503 9.782 16.820 1.00 98.25 163 LYS A C 1
ATOM 1332 O O . LYS A 1 163 ? -5.975 9.538 17.927 1.00 98.25 163 LYS A O 1
ATOM 1337 N N . HIS A 1 164 ? -4.980 10.965 16.511 1.00 98.25 164 HIS A N 1
ATOM 1338 C CA . HIS A 1 164 ? -4.891 12.065 17.467 1.00 98.25 164 HIS A CA 1
ATOM 1339 C C . HIS A 1 164 ? -6.274 12.534 17.955 1.00 98.25 164 HIS A C 1
ATOM 1341 O O . HIS A 1 164 ? -6.442 12.872 19.126 1.00 98.25 164 HIS A O 1
ATOM 1347 N N . LEU A 1 165 ? -7.291 12.533 17.089 1.00 98.38 165 LEU A N 1
ATOM 1348 C CA . LEU A 1 165 ? -8.664 12.857 17.482 1.00 98.38 165 LEU A CA 1
ATOM 1349 C C . LEU A 1 165 ? -9.258 11.804 18.425 1.00 98.38 165 LEU A C 1
ATOM 1351 O O . LEU A 1 165 ? -9.909 12.182 19.394 1.00 98.38 165 LEU A O 1
ATOM 1355 N N . ILE A 1 166 ? -8.976 10.514 18.221 1.00 98.00 166 ILE A N 1
ATOM 1356 C CA . ILE A 1 166 ? -9.359 9.451 19.169 1.00 98.00 166 ILE A CA 1
ATOM 1357 C C . ILE A 1 166 ? -8.715 9.696 20.542 1.00 98.00 166 ILE A C 1
ATOM 1359 O O . ILE A 1 166 ? -9.390 9.608 21.570 1.00 98.00 166 ILE A O 1
ATOM 1363 N N . ASP A 1 167 ? -7.433 10.067 20.573 1.00 97.19 167 ASP A N 1
ATOM 1364 C CA . ASP A 1 167 ? -6.735 10.391 21.822 1.00 97.19 167 ASP A CA 1
ATOM 1365 C C . ASP A 1 167 ? -7.347 11.630 22.504 1.00 97.19 167 ASP A C 1
ATOM 1367 O O . ASP A 1 167 ? -7.514 11.649 23.726 1.00 97.19 167 ASP A O 1
ATOM 1371 N N . ARG A 1 168 ? -7.787 12.638 21.739 1.00 97.75 168 ARG A N 1
ATOM 1372 C CA . ARG A 1 168 ? -8.547 13.780 22.282 1.00 97.75 168 ARG A CA 1
ATOM 1373 C C . ARG A 1 168 ? -9.895 13.344 22.861 1.00 97.75 168 ARG A C 1
ATOM 1375 O O . ARG A 1 168 ? -10.222 13.757 23.968 1.00 97.75 168 ARG A O 1
ATOM 1382 N N . ILE A 1 169 ? -10.640 12.473 22.175 1.00 96.81 169 ILE A N 1
ATOM 1383 C CA . ILE A 1 169 ? -11.917 11.927 22.675 1.00 96.81 169 ILE A CA 1
ATOM 1384 C C . ILE A 1 169 ? -11.713 11.197 24.007 1.00 96.81 169 ILE A C 1
ATOM 1386 O O . ILE A 1 169 ? -12.523 11.369 24.915 1.00 96.81 169 ILE A O 1
ATOM 1390 N N . SER A 1 170 ? -10.625 10.433 24.171 1.00 94.31 170 SER A N 1
ATOM 1391 C CA . SER A 1 170 ? -10.351 9.741 25.443 1.00 94.31 170 SER A CA 1
ATOM 1392 C C . SER A 1 170 ? -10.158 10.682 26.636 1.00 94.31 170 SER A C 1
ATOM 1394 O O . SER A 1 170 ? -10.432 10.294 27.771 1.00 94.31 170 SER A O 1
ATOM 1396 N N . ASN A 1 171 ? -9.736 11.922 26.373 1.00 95.06 171 ASN A N 1
ATOM 1397 C CA . ASN A 1 171 ? -9.449 12.932 27.386 1.00 95.06 171 ASN A CA 1
ATOM 1398 C C . ASN A 1 171 ? -10.581 13.954 27.568 1.00 95.06 171 ASN A C 1
ATOM 1400 O O . ASN A 1 171 ? -10.495 14.784 28.476 1.00 95.06 171 ASN A O 1
ATOM 1404 N N . ALA A 1 172 ? -11.624 13.900 26.733 1.00 96.25 172 ALA A N 1
ATOM 1405 C CA . ALA A 1 172 ? -12.742 14.831 26.789 1.00 96.25 172 ALA A CA 1
ATOM 1406 C C . ALA A 1 172 ? -13.495 14.702 28.120 1.00 96.25 172 ALA A C 1
ATOM 1408 O O . ALA A 1 172 ? -13.822 13.598 28.565 1.00 96.25 172 ALA A O 1
ATOM 1409 N N . ARG A 1 173 ? -13.781 15.843 28.756 1.00 93.81 173 ARG A N 1
ATOM 1410 C CA . ARG A 1 173 ? -14.421 15.893 30.084 1.00 93.81 173 ARG A CA 1
ATOM 1411 C C . ARG A 1 173 ? -15.873 16.347 30.041 1.00 93.81 173 ARG A C 1
ATOM 1413 O O . ARG A 1 173 ? -16.589 16.162 31.020 1.00 93.81 173 ARG A O 1
ATOM 1420 N N . THR A 1 174 ? -16.306 16.957 28.941 1.00 97.00 174 THR A N 1
ATOM 1421 C CA . THR A 1 174 ? -17.668 17.479 28.786 1.00 97.00 174 THR A CA 1
ATOM 1422 C C . THR A 1 174 ? -18.295 17.021 27.473 1.00 97.00 174 THR A C 1
ATOM 1424 O O . THR A 1 174 ? -17.606 16.701 26.503 1.00 97.00 174 THR A O 1
ATOM 1427 N N . ALA A 1 175 ? -19.629 16.993 27.434 1.00 95.31 175 ALA A N 1
ATOM 1428 C CA . ALA A 1 175 ? -20.370 16.615 26.233 1.00 95.31 175 ALA A CA 1
ATOM 1429 C C . ALA A 1 175 ? -20.170 17.618 25.081 1.00 95.31 175 ALA A C 1
ATOM 1431 O O . ALA A 1 175 ? -20.149 17.214 23.917 1.00 95.31 175 ALA A O 1
ATOM 1432 N N . ASP A 1 176 ? -19.982 18.901 25.399 1.00 96.88 176 ASP A N 1
ATOM 1433 C CA . ASP A 1 176 ? -19.720 19.948 24.407 1.00 96.88 176 ASP A CA 1
ATOM 1434 C C . ASP A 1 176 ? -18.323 19.789 23.793 1.00 96.88 176 ASP A C 1
ATOM 1436 O O . ASP A 1 176 ? -18.188 19.789 22.570 1.00 96.88 176 ASP A O 1
ATOM 1440 N N . GLU A 1 177 ? -17.296 19.548 24.619 1.00 97.75 177 GLU A N 1
ATOM 1441 C CA . GLU A 1 177 ? -15.936 19.255 24.147 1.00 97.75 177 GLU A CA 1
ATOM 1442 C C . GLU A 1 177 ? -15.919 18.011 23.251 1.00 97.75 177 GLU A C 1
ATOM 1444 O O . GLU A 1 177 ? -15.359 18.039 22.153 1.00 97.75 177 GLU A O 1
ATOM 1449 N N . LEU A 1 178 ? -16.590 16.936 23.683 1.00 98.12 178 LEU A N 1
ATOM 1450 C CA . LEU A 1 178 ? -16.744 15.726 22.882 1.00 98.12 178 LEU A CA 1
ATOM 1451 C C . LEU A 1 178 ? -17.405 16.031 21.531 1.00 98.12 178 LEU A C 1
ATOM 1453 O O . LEU A 1 178 ? -16.950 15.539 20.501 1.00 98.12 178 LEU A O 1
ATOM 1457 N N . THR A 1 179 ? -18.463 16.842 21.524 1.00 98.12 179 THR A N 1
ATOM 1458 C CA . THR A 1 179 ? -19.203 17.188 20.303 1.00 98.12 179 THR A CA 1
ATOM 1459 C C . THR A 1 179 ? -18.322 17.930 19.300 1.00 98.12 179 THR A C 1
ATOM 1461 O O . THR A 1 179 ? -18.369 17.612 18.112 1.00 98.12 179 THR A O 1
ATOM 1464 N N . GLU A 1 180 ? -17.486 18.866 19.753 1.00 98.06 180 GLU A N 1
ATOM 1465 C CA . GLU A 1 180 ? -16.544 19.571 18.875 1.00 98.06 180 GLU A CA 1
ATOM 1466 C C . GLU A 1 180 ? -15.478 18.628 18.299 1.00 98.06 180 GLU A C 1
ATOM 1468 O O . GLU A 1 180 ? -15.271 18.607 17.087 1.00 98.06 180 GLU A O 1
ATOM 1473 N N . ILE A 1 181 ? -14.868 17.765 19.121 1.00 98.44 181 ILE A N 1
ATOM 1474 C CA . ILE A 1 181 ? -13.866 16.798 18.633 1.00 98.44 181 ILE A CA 1
ATOM 1475 C C . ILE A 1 181 ? -14.491 15.812 17.631 1.00 98.44 181 ILE A C 1
ATOM 1477 O O . ILE A 1 181 ? -13.864 15.437 16.641 1.00 98.44 181 ILE A O 1
ATOM 1481 N N . VAL A 1 182 ? -15.740 15.397 17.858 1.00 98.19 182 VAL A N 1
ATOM 1482 C CA . VAL A 1 182 ? -16.467 14.486 16.963 1.00 98.19 182 VAL A CA 1
ATOM 1483 C C . VAL A 1 182 ? -16.787 15.135 15.612 1.00 98.19 182 VAL A C 1
ATOM 1485 O O . VAL A 1 182 ? -16.786 14.439 14.596 1.00 98.19 182 VAL A O 1
ATOM 1488 N N . LYS A 1 183 ? -17.024 16.453 15.554 1.00 98.25 183 LYS A N 1
ATOM 1489 C CA . LYS A 1 183 ? -17.166 17.167 14.271 1.00 98.25 183 LYS A CA 1
ATOM 1490 C C . LYS A 1 183 ? -15.878 17.080 13.452 1.00 98.25 183 LYS A C 1
ATOM 1492 O O . LYS A 1 183 ? -15.943 16.682 12.289 1.00 98.25 183 LYS A O 1
ATOM 1497 N N . ASP A 1 184 ? -14.733 17.368 14.071 1.00 98.19 184 ASP A N 1
ATOM 1498 C CA . ASP A 1 184 ? -13.416 17.243 13.430 1.00 98.19 184 ASP A CA 1
ATOM 1499 C C . ASP A 1 184 ? -13.159 15.800 12.965 1.00 98.19 184 ASP A C 1
ATOM 1501 O O . ASP A 1 184 ? -12.709 15.568 11.842 1.00 98.19 184 ASP A O 1
ATOM 1505 N N . LEU A 1 185 ? -13.498 14.814 13.808 1.00 98.25 185 LEU A N 1
ATOM 1506 C CA . LEU A 1 185 ? -13.343 13.393 13.493 1.00 98.25 185 LEU A CA 1
ATOM 1507 C C . LEU A 1 185 ? -14.124 12.999 12.242 1.00 98.25 185 LEU A C 1
ATOM 1509 O O . LEU A 1 185 ? -13.577 12.315 11.383 1.00 98.25 185 LEU A O 1
ATOM 1513 N N . HIS A 1 186 ? -15.382 13.424 12.117 1.00 98.00 186 HIS A N 1
ATOM 1514 C CA . HIS A 1 186 ? -16.185 13.100 10.940 1.00 98.00 186 HIS A CA 1
ATOM 1515 C C . HIS A 1 186 ? -15.595 13.680 9.649 1.00 98.00 186 HIS A C 1
ATOM 1517 O O . HIS A 1 186 ? -15.597 12.988 8.631 1.00 98.00 186 HIS A O 1
ATOM 1523 N N . LEU A 1 187 ? -15.062 14.906 9.691 1.00 97.38 187 LEU A N 1
ATOM 1524 C CA . LEU A 1 187 ? -14.409 15.528 8.534 1.00 97.38 187 LEU A CA 1
ATOM 1525 C C . LEU A 1 187 ? -13.159 14.744 8.114 1.00 97.38 187 LEU A C 1
ATOM 1527 O O . LEU A 1 187 ? -13.036 14.349 6.955 1.00 97.38 187 LEU A O 1
ATOM 1531 N N . GLU A 1 188 ? -12.271 14.446 9.065 1.00 97.06 188 GLU A N 1
ATOM 1532 C CA . GLU A 1 188 ? -11.041 13.693 8.791 1.00 97.06 188 GLU A CA 1
ATOM 1533 C C . GLU A 1 188 ? -11.343 12.253 8.324 1.00 97.06 188 GLU A C 1
ATOM 1535 O O . GLU A 1 188 ? -10.720 11.763 7.382 1.00 97.06 188 GLU A O 1
ATOM 1540 N N . MET A 1 189 ? -12.359 11.594 8.895 1.00 97.50 189 MET A N 1
ATOM 1541 C CA . MET A 1 189 ? -12.820 10.266 8.462 1.00 97.50 189 MET A CA 1
ATOM 1542 C C . MET A 1 189 ? -13.409 10.265 7.045 1.00 97.50 189 MET A C 1
ATOM 1544 O O . MET A 1 189 ? -13.201 9.309 6.289 1.00 97.50 189 MET A O 1
ATOM 1548 N N . GLN A 1 190 ? -14.145 11.313 6.664 1.00 97.44 190 GLN A N 1
ATOM 1549 C CA . GLN A 1 190 ? -14.696 11.448 5.316 1.00 97.44 190 GLN A CA 1
ATOM 1550 C C . GLN A 1 190 ? -13.577 11.608 4.280 1.00 97.44 190 GLN A C 1
ATOM 1552 O O . GLN A 1 190 ? -13.579 10.919 3.258 1.00 97.44 190 GLN A O 1
ATOM 1557 N N . GLU A 1 191 ? -12.596 12.467 4.556 1.00 95.88 191 GLU A N 1
ATOM 1558 C CA . GLU A 1 191 ? -11.441 12.648 3.675 1.00 95.88 191 GLU A CA 1
ATOM 1559 C C . GLU A 1 191 ? -10.588 11.377 3.577 1.00 95.88 191 GLU A C 1
ATOM 1561 O O . GLU A 1 191 ? -10.225 10.966 2.471 1.00 95.88 191 GLU A O 1
ATOM 1566 N N . LEU A 1 192 ? -10.331 10.705 4.706 1.00 97.38 192 LEU A N 1
ATOM 1567 C CA . LEU A 1 192 ? -9.629 9.421 4.739 1.00 97.38 192 LEU A CA 1
ATOM 1568 C C . LEU A 1 192 ? -10.342 8.369 3.876 1.00 97.38 192 LEU A C 1
ATOM 1570 O O . LEU A 1 192 ? -9.696 7.641 3.118 1.00 97.38 192 LEU A O 1
ATOM 1574 N N . THR A 1 193 ? -11.675 8.322 3.938 1.00 97.31 193 THR A N 1
ATOM 1575 C CA . THR A 1 193 ? -12.496 7.404 3.136 1.00 97.31 193 THR A CA 1
ATOM 1576 C C . THR A 1 193 ? -12.356 7.673 1.639 1.00 97.31 193 THR A C 1
ATOM 1578 O O . THR A 1 193 ? -12.145 6.736 0.866 1.00 97.31 193 THR A O 1
ATOM 1581 N N . GLU A 1 194 ? -12.437 8.933 1.206 1.00 96.44 194 GLU A N 1
ATOM 1582 C CA . GLU A 1 194 ? -12.334 9.274 -0.218 1.00 96.44 194 GLU A CA 1
ATOM 1583 C C . GLU A 1 194 ? -10.927 9.030 -0.781 1.00 96.44 194 GLU A C 1
ATOM 1585 O O . GLU A 1 194 ? -10.788 8.466 -1.873 1.00 96.44 194 GLU A O 1
ATOM 1590 N N . LEU A 1 195 ? -9.876 9.372 -0.028 1.00 95.38 195 LEU A N 1
ATOM 1591 C CA . LEU A 1 195 ? -8.497 9.085 -0.433 1.00 95.38 195 LEU A CA 1
ATOM 1592 C C . LEU A 1 195 ? -8.250 7.575 -0.548 1.00 95.38 195 LEU A C 1
ATOM 1594 O O . LEU A 1 195 ? -7.721 7.107 -1.559 1.00 95.38 195 LEU A O 1
ATOM 1598 N N . THR A 1 196 ? -8.706 6.803 0.440 1.00 97.06 196 THR A N 1
ATOM 1599 C CA . THR A 1 196 ? -8.568 5.340 0.447 1.00 97.06 196 THR A CA 1
ATOM 1600 C C . THR A 1 196 ? -9.335 4.697 -0.706 1.00 97.06 196 THR A C 1
ATOM 1602 O O . THR A 1 196 ? -8.811 3.838 -1.412 1.00 97.06 196 THR A O 1
ATOM 1605 N N . LYS A 1 197 ? -10.552 5.170 -0.989 1.00 96.06 197 LYS A N 1
ATOM 1606 C CA . LYS A 1 197 ? -11.356 4.710 -2.129 1.00 96.06 197 LYS A CA 1
ATOM 1607 C C . LYS A 1 197 ? -10.677 4.981 -3.471 1.00 96.06 197 LYS A C 1
ATOM 1609 O O . LYS A 1 197 ? -10.796 4.163 -4.383 1.00 96.06 197 LYS A O 1
ATOM 1614 N N . LYS A 1 198 ? -9.982 6.115 -3.622 1.00 94.06 198 LYS A N 1
ATOM 1615 C CA . LYS A 1 198 ? -9.173 6.392 -4.819 1.00 94.06 198 LYS A CA 1
ATOM 1616 C C . LYS A 1 198 ? -8.009 5.403 -4.917 1.00 94.06 198 LYS A C 1
ATOM 1618 O O . LYS A 1 198 ? -7.828 4.816 -5.982 1.00 94.06 198 LYS A O 1
ATOM 1623 N N . ARG A 1 199 ? -7.280 5.179 -3.818 1.00 94.69 199 ARG A N 1
ATOM 1624 C CA . ARG A 1 199 ? -6.121 4.273 -3.763 1.00 94.69 199 ARG A CA 1
ATOM 1625 C C . ARG A 1 199 ? -6.491 2.826 -4.095 1.00 94.69 199 ARG A C 1
ATOM 1627 O O . ARG A 1 199 ? -5.867 2.232 -4.969 1.00 94.69 199 ARG A O 1
ATOM 1634 N N . LEU A 1 200 ? -7.558 2.298 -3.493 1.00 95.25 200 LEU A N 1
ATOM 1635 C CA . LEU A 1 200 ? -8.035 0.921 -3.696 1.00 95.25 200 LEU A CA 1
ATOM 1636 C C . LEU A 1 200 ? -8.266 0.557 -5.171 1.00 95.25 200 LEU A C 1
ATOM 1638 O O . LEU A 1 200 ? -8.040 -0.585 -5.568 1.00 95.25 200 LEU A O 1
ATOM 1642 N N . LYS A 1 201 ? -8.696 1.520 -5.999 1.00 93.75 201 LYS A N 1
ATOM 1643 C CA . LYS A 1 201 ? -8.937 1.290 -7.435 1.00 93.75 201 LYS A CA 1
ATOM 1644 C C . LYS A 1 201 ? -7.660 0.989 -8.216 1.00 93.75 201 LYS A C 1
ATOM 1646 O O . LYS A 1 201 ? -7.735 0.317 -9.242 1.00 93.75 201 LYS A O 1
ATOM 1651 N N . ASP A 1 202 ? -6.526 1.507 -7.756 1.00 93.69 202 ASP A N 1
ATOM 1652 C CA . ASP A 1 202 ? -5.257 1.460 -8.483 1.00 93.69 202 ASP A CA 1
ATOM 1653 C C . ASP A 1 202 ? -4.216 0.547 -7.821 1.00 93.69 202 ASP A C 1
ATOM 1655 O O . ASP A 1 202 ? -3.219 0.213 -8.453 1.00 93.69 202 ASP A O 1
ATOM 1659 N N . MET A 1 203 ? -4.448 0.086 -6.586 1.00 92.94 203 MET A N 1
ATOM 1660 C CA . MET A 1 203 ? -3.569 -0.872 -5.901 1.00 92.94 203 MET A CA 1
ATOM 1661 C C . MET A 1 203 ? -3.371 -2.163 -6.710 1.00 92.94 203 MET A C 1
ATOM 1663 O O . MET A 1 203 ? -4.306 -2.681 -7.337 1.00 92.94 203 MET A O 1
ATOM 1667 N N . LYS A 1 204 ? -2.147 -2.701 -6.684 1.00 90.50 204 LYS A N 1
ATOM 1668 C CA . LYS A 1 204 ? -1.794 -3.955 -7.366 1.00 90.50 204 LYS A CA 1
ATOM 1669 C C . LYS A 1 204 ? -2.288 -5.172 -6.586 1.00 90.50 204 LYS A C 1
ATOM 1671 O O . LYS A 1 204 ? -3.098 -5.924 -7.122 1.00 90.50 204 LYS A O 1
ATOM 1676 N N . SER A 1 205 ? -1.837 -5.309 -5.341 1.00 88.56 205 SER A N 1
ATOM 1677 C CA . SER A 1 205 ? -2.093 -6.475 -4.496 1.00 88.56 205 SER A CA 1
ATOM 1678 C C . SER A 1 205 ? -3.556 -6.556 -4.063 1.00 88.56 205 SER A C 1
ATOM 1680 O O . SER A 1 205 ? -4.116 -5.578 -3.568 1.00 88.56 205 SER A O 1
ATOM 1682 N N . ASP A 1 206 ? -4.184 -7.713 -4.266 1.00 86.75 206 ASP A N 1
ATOM 1683 C CA . ASP A 1 206 ? -5.555 -7.953 -3.807 1.00 86.75 206 ASP A CA 1
ATOM 1684 C C . ASP A 1 206 ? -5.604 -8.212 -2.295 1.00 86.75 206 ASP A C 1
ATOM 1686 O O . ASP A 1 206 ? -6.516 -7.727 -1.635 1.00 86.75 206 ASP A O 1
ATOM 1690 N N . SER 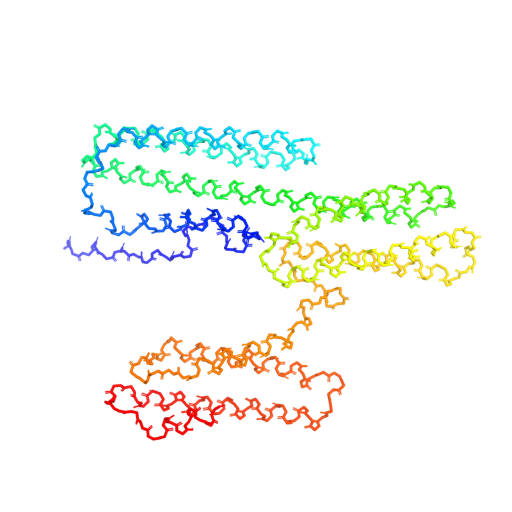A 1 207 ? -4.570 -8.830 -1.714 1.00 86.38 207 SER A N 1
ATOM 1691 C CA . SER A 1 207 ? -4.482 -9.015 -0.261 1.00 86.38 207 SER A CA 1
ATOM 1692 C C . SER A 1 207 ? -4.369 -7.684 0.491 1.00 86.38 207 SER A C 1
ATOM 1694 O O . SER A 1 207 ? -5.097 -7.460 1.456 1.00 86.38 207 SER A O 1
ATOM 1696 N N . GLU A 1 208 ? -3.526 -6.762 0.009 1.00 90.50 208 GLU A N 1
ATOM 1697 C CA . GLU A 1 208 ? -3.404 -5.413 0.583 1.00 90.50 208 GLU A CA 1
ATOM 1698 C C . GLU A 1 208 ? -4.728 -4.631 0.439 1.00 90.50 208 GLU A C 1
ATOM 1700 O O . GLU A 1 208 ? -5.096 -3.855 1.322 1.00 90.50 208 GLU A O 1
ATOM 1705 N N . LYS A 1 209 ? -5.483 -4.830 -0.656 1.00 92.19 209 LYS A N 1
ATOM 1706 C CA . LYS A 1 209 ? -6.811 -4.207 -0.821 1.00 92.19 209 LYS A CA 1
ATOM 1707 C C . LYS A 1 209 ? -7.816 -4.739 0.182 1.00 92.19 209 LYS A C 1
ATOM 1709 O O . LYS A 1 209 ? -8.557 -3.939 0.748 1.00 92.19 209 LYS A O 1
ATOM 1714 N N . ASP A 1 210 ? -7.873 -6.054 0.348 1.00 91.19 210 ASP A N 1
ATOM 1715 C CA . ASP A 1 210 ? -8.821 -6.710 1.241 1.00 91.19 210 ASP A CA 1
ATOM 1716 C C . ASP A 1 210 ? -8.596 -6.253 2.685 1.00 91.19 210 ASP A C 1
ATOM 1718 O O . ASP A 1 210 ? -9.538 -5.833 3.361 1.00 91.19 210 ASP A O 1
ATOM 1722 N N . ASP A 1 211 ? -7.337 -6.206 3.124 1.00 93.19 211 ASP A N 1
ATOM 1723 C CA . ASP A 1 211 ? -6.980 -5.683 4.442 1.00 93.19 211 ASP A CA 1
ATOM 1724 C C . ASP A 1 211 ? -7.340 -4.208 4.608 1.00 93.19 211 ASP A C 1
ATOM 1726 O O . ASP A 1 211 ? -7.943 -3.825 5.613 1.00 93.19 211 ASP A O 1
ATOM 1730 N N . LEU A 1 212 ? -7.027 -3.371 3.615 1.00 95.31 212 LEU A N 1
ATOM 1731 C CA . LEU A 1 212 ? -7.362 -1.950 3.661 1.00 95.31 212 LEU A CA 1
ATOM 1732 C C . LEU A 1 212 ? -8.883 -1.729 3.708 1.00 95.31 212 LEU A C 1
ATOM 1734 O O . LEU A 1 212 ? -9.362 -0.855 4.433 1.00 95.31 212 LEU A O 1
ATOM 1738 N N . GLN A 1 213 ? -9.662 -2.527 2.974 1.00 94.50 213 GLN A N 1
ATOM 1739 C CA . GLN A 1 213 ? -11.124 -2.472 3.011 1.00 94.50 213 GLN A CA 1
ATOM 1740 C C . GLN A 1 213 ? -11.679 -2.884 4.374 1.00 94.50 213 GLN A C 1
ATOM 1742 O O . GLN A 1 213 ? -12.571 -2.205 4.888 1.00 94.50 213 GLN A O 1
ATOM 1747 N N . VAL A 1 214 ? -11.149 -3.952 4.974 1.00 93.44 214 VAL A N 1
ATOM 1748 C CA . VAL A 1 214 ? -11.560 -4.395 6.311 1.00 93.44 214 VAL A CA 1
ATOM 1749 C C . VAL A 1 214 ? -11.221 -3.351 7.360 1.00 93.44 214 VAL A C 1
ATOM 1751 O O . VAL A 1 214 ? -12.099 -2.972 8.133 1.00 93.44 214 VAL A O 1
ATOM 1754 N N . ALA A 1 215 ? -10.001 -2.821 7.345 1.00 96.06 215 ALA A N 1
ATOM 1755 C CA . ALA A 1 215 ? -9.581 -1.769 8.258 1.00 96.06 215 ALA A CA 1
ATOM 1756 C C . ALA A 1 215 ? -10.512 -0.543 8.173 1.00 96.06 215 ALA A C 1
ATOM 1758 O O . ALA A 1 215 ? -11.025 -0.066 9.186 1.00 96.06 215 ALA A O 1
ATOM 1759 N N . MET A 1 216 ? -10.840 -0.084 6.960 1.00 97.19 216 MET A N 1
ATOM 1760 C CA . MET A 1 216 ? -11.793 1.016 6.765 1.00 97.19 216 MET A CA 1
ATOM 1761 C C . MET A 1 216 ? -13.221 0.674 7.216 1.00 97.19 216 MET A C 1
ATOM 1763 O O . MET A 1 216 ? -13.927 1.541 7.742 1.00 97.19 216 MET A O 1
ATOM 1767 N N . ALA A 1 217 ? -13.669 -0.568 7.021 1.00 95.06 217 ALA A N 1
ATOM 1768 C CA . ALA A 1 217 ? -14.978 -1.023 7.482 1.00 95.06 217 ALA A CA 1
ATOM 1769 C C . ALA A 1 217 ? -15.058 -1.054 9.015 1.00 95.06 217 ALA A C 1
ATOM 1771 O O . ALA A 1 217 ? -16.042 -0.565 9.576 1.00 95.06 217 ALA A O 1
ATOM 1772 N N . LEU A 1 218 ? -14.012 -1.549 9.683 1.00 94.81 218 LEU A N 1
ATOM 1773 C CA . LEU A 1 218 ? -13.893 -1.549 11.141 1.00 94.81 218 LEU A CA 1
ATOM 1774 C C . LEU A 1 218 ? -13.935 -0.124 11.694 1.00 94.81 218 LEU A C 1
ATOM 1776 O O . LEU A 1 218 ? -14.749 0.150 12.571 1.00 94.81 218 LEU A O 1
ATOM 1780 N N . LEU A 1 219 ? -13.177 0.821 11.120 1.00 96.94 219 LEU A N 1
ATOM 1781 C CA . LEU A 1 219 ? -13.262 2.231 11.526 1.00 96.94 219 LEU A CA 1
ATOM 1782 C C . LEU A 1 219 ? -14.700 2.756 11.452 1.00 96.94 219 LEU A C 1
ATOM 1784 O O . LEU A 1 219 ? -15.192 3.388 12.387 1.00 96.94 219 LEU A O 1
ATOM 1788 N N . LYS A 1 220 ? -15.404 2.472 10.353 1.00 96.06 220 LYS A N 1
ATOM 1789 C CA . LYS A 1 220 ? -16.776 2.944 10.139 1.00 96.06 220 LYS A CA 1
ATOM 1790 C C . LYS A 1 220 ? -17.777 2.336 11.126 1.00 96.06 220 LYS A C 1
ATOM 1792 O O . LYS A 1 220 ? -18.658 3.051 11.598 1.00 96.06 220 LYS A O 1
ATOM 1797 N N . ILE A 1 221 ? -17.666 1.039 11.414 1.00 94.81 221 ILE A N 1
ATOM 1798 C CA . ILE A 1 221 ? -18.574 0.322 12.324 1.00 94.81 221 ILE A CA 1
ATOM 1799 C C . ILE A 1 221 ? -18.300 0.711 13.783 1.00 94.81 221 ILE A C 1
ATOM 1801 O O . ILE A 1 221 ? -19.242 0.901 14.552 1.00 94.81 221 ILE A O 1
ATOM 1805 N N . THR A 1 222 ? -17.032 0.889 14.154 1.00 96.31 222 THR A N 1
ATOM 1806 C CA . THR A 1 222 ? -16.621 1.148 15.540 1.00 96.31 222 THR A CA 1
ATOM 1807 C C . THR A 1 222 ? -16.770 2.618 15.943 1.00 96.31 222 THR A C 1
ATOM 1809 O O . THR A 1 222 ? -17.071 2.905 17.102 1.00 96.31 222 THR A O 1
ATOM 1812 N N . THR A 1 223 ? -16.660 3.566 15.003 1.00 97.12 223 THR A N 1
ATOM 1813 C CA . THR A 1 223 ? -16.832 5.011 15.268 1.00 97.12 223 THR A CA 1
ATOM 1814 C C . THR A 1 223 ? -18.108 5.355 16.062 1.00 97.12 223 THR A C 1
ATOM 1816 O O . THR A 1 223 ? -17.987 5.992 17.113 1.00 97.12 223 THR A O 1
ATOM 1819 N N . PRO A 1 224 ? -19.331 4.958 15.645 1.00 97.19 224 PRO A N 1
ATOM 1820 C CA . PRO A 1 224 ? -20.544 5.286 16.399 1.00 97.19 224 PRO A CA 1
ATOM 1821 C C . PRO A 1 224 ? -20.566 4.652 17.796 1.00 97.19 224 PRO A C 1
ATOM 1823 O O . PRO A 1 224 ? -21.079 5.274 18.726 1.00 97.19 224 PRO A O 1
ATOM 1826 N N . ILE A 1 225 ? -19.979 3.460 17.961 1.00 96.69 225 ILE A N 1
ATOM 1827 C CA . ILE A 1 225 ? -19.866 2.783 19.259 1.00 96.69 225 ILE A CA 1
ATOM 1828 C C . ILE A 1 225 ? -18.989 3.620 20.190 1.00 96.69 225 ILE A C 1
ATOM 1830 O O . ILE A 1 225 ? -19.442 3.985 21.272 1.00 96.69 225 ILE A O 1
ATOM 1834 N N . MET A 1 226 ? -17.792 4.002 19.731 1.00 97.56 226 MET A N 1
ATOM 1835 C CA . MET A 1 226 ? -16.853 4.843 20.478 1.00 97.56 226 MET A CA 1
ATOM 1836 C C . MET A 1 226 ? -17.494 6.169 20.905 1.00 97.56 226 MET A C 1
ATOM 1838 O O . MET A 1 226 ? -17.324 6.597 22.047 1.00 97.56 226 MET A O 1
ATOM 1842 N N . ILE A 1 227 ? -18.236 6.829 20.011 1.00 97.44 227 ILE A N 1
ATOM 1843 C CA . ILE A 1 227 ? -18.905 8.103 20.312 1.00 97.44 227 ILE A CA 1
ATOM 1844 C C . ILE A 1 227 ? -19.998 7.903 21.368 1.00 97.44 227 ILE A C 1
ATOM 1846 O O . ILE A 1 227 ? -20.044 8.645 22.351 1.00 97.44 227 ILE A O 1
ATOM 1850 N N . ALA A 1 228 ? -20.863 6.903 21.188 1.00 97.19 228 ALA A N 1
ATOM 1851 C CA . ALA A 1 228 ? -21.969 6.631 22.100 1.00 97.19 228 ALA A CA 1
ATOM 1852 C C . ALA A 1 228 ? -21.476 6.259 23.505 1.00 97.19 228 ALA A C 1
ATOM 1854 O O . ALA A 1 228 ? -21.953 6.826 24.489 1.00 97.19 228 ALA A O 1
ATOM 1855 N N . SER A 1 229 ? -20.486 5.368 23.607 1.00 97.50 229 SER A N 1
ATOM 1856 C CA . SER A 1 229 ? -19.905 4.960 24.889 1.00 97.50 229 SER A CA 1
ATOM 1857 C C . SER A 1 229 ? -19.127 6.096 25.557 1.00 97.50 229 SER A C 1
ATOM 1859 O O . SER A 1 229 ? -19.219 6.260 26.770 1.00 97.50 229 SER A O 1
ATOM 1861 N N . SER A 1 230 ? -18.420 6.935 24.785 1.00 97.88 230 SER A N 1
ATOM 1862 C CA . SER A 1 230 ? -17.744 8.131 25.320 1.00 97.88 230 SER A CA 1
ATOM 1863 C C . SER A 1 230 ? -18.740 9.124 25.902 1.00 97.88 230 SER A C 1
ATOM 1865 O O . SER A 1 230 ? -18.538 9.628 27.004 1.00 97.88 230 SER A O 1
ATOM 1867 N N . LYS A 1 231 ? -19.845 9.369 25.195 1.00 97.44 231 LYS A N 1
ATOM 1868 C CA . LYS A 1 231 ? -20.910 10.250 25.674 1.00 97.44 231 LYS A CA 1
ATOM 1869 C C . LYS A 1 231 ? -21.579 9.693 26.931 1.00 97.44 231 LYS A C 1
ATOM 1871 O O . LYS A 1 231 ? -21.779 10.442 27.883 1.00 97.44 231 LYS A O 1
ATOM 1876 N N . ALA A 1 232 ? -21.898 8.398 26.948 1.00 97.06 232 ALA A N 1
ATOM 1877 C CA . ALA A 1 232 ? -22.479 7.737 28.114 1.00 97.06 232 ALA A CA 1
ATOM 1878 C C . ALA A 1 232 ? -21.563 7.849 29.340 1.00 97.06 232 ALA A C 1
ATOM 1880 O O . ALA A 1 232 ? -22.027 8.256 30.399 1.00 97.06 232 ALA A O 1
ATOM 1881 N N . TYR A 1 233 ? -20.264 7.584 29.174 1.00 97.25 233 TYR A N 1
ATOM 1882 C CA . TYR A 1 233 ? -19.283 7.677 30.254 1.00 97.25 233 TYR A CA 1
ATOM 1883 C C . TYR A 1 233 ? -19.122 9.104 30.803 1.00 97.25 233 TYR A C 1
ATOM 1885 O O . TYR A 1 233 ? -19.007 9.285 32.008 1.00 97.25 233 TYR A O 1
ATOM 1893 N N . ILE A 1 234 ? -19.161 10.134 29.948 1.00 97.06 234 ILE A N 1
ATOM 1894 C CA . ILE A 1 234 ? -19.104 11.536 30.405 1.00 97.06 234 ILE A CA 1
ATOM 1895 C C . ILE A 1 234 ? -20.312 11.891 31.285 1.00 97.06 234 ILE A C 1
ATOM 1897 O O . ILE A 1 234 ? -20.164 12.630 32.256 1.00 97.06 234 ILE A O 1
ATOM 1901 N N . HIS A 1 235 ? -21.504 11.388 30.952 1.00 96.31 235 HIS A N 1
ATOM 1902 C CA . HIS A 1 235 ? -22.713 11.638 31.742 1.00 96.31 235 HIS A CA 1
ATOM 1903 C C . HIS A 1 235 ? -22.804 10.768 33.000 1.00 96.31 235 HIS A C 1
ATOM 1905 O O . HIS A 1 235 ? -23.366 11.220 33.995 1.00 96.31 235 HIS A O 1
ATOM 1911 N N . HIS A 1 236 ? -22.252 9.555 32.946 1.00 96.12 236 HIS A N 1
ATOM 1912 C CA . HIS A 1 236 ? -22.337 8.545 33.998 1.00 96.12 236 HIS A CA 1
ATOM 1913 C C . HIS A 1 236 ? -20.972 7.877 34.246 1.00 96.12 236 HIS A C 1
ATOM 1915 O O . HIS A 1 236 ? -20.777 6.718 33.859 1.00 96.12 236 HIS A O 1
ATOM 1921 N N . PRO A 1 237 ? -20.005 8.579 34.867 1.00 94.88 237 PRO A N 1
ATOM 1922 C CA . PRO A 1 237 ? -18.673 8.028 35.133 1.00 94.88 237 PRO A CA 1
ATOM 1923 C C . PRO A 1 237 ? -18.684 6.802 36.059 1.00 94.88 237 PRO A C 1
ATOM 1925 O O . PRO A 1 237 ? -17.731 6.031 36.078 1.00 94.88 237 PRO A O 1
ATOM 1928 N N . GLU A 1 238 ? -19.755 6.616 36.831 1.00 96.44 238 GLU A N 1
ATOM 1929 C CA . GLU A 1 238 ? -19.983 5.467 37.706 1.00 96.44 238 GLU A CA 1
ATOM 1930 C C . GLU A 1 238 ? -20.295 4.159 36.958 1.00 96.44 238 GLU A C 1
ATOM 1932 O O . GLU A 1 238 ? -20.209 3.084 37.552 1.00 96.44 238 GLU A O 1
ATOM 1937 N N . LEU A 1 239 ? -20.662 4.227 35.672 1.00 95.44 239 LEU A N 1
ATOM 1938 C CA . LEU A 1 239 ? -20.990 3.053 34.860 1.00 95.44 239 LEU A CA 1
ATOM 1939 C C . LEU A 1 239 ? -19.729 2.453 34.230 1.00 95.44 239 LEU A C 1
ATOM 1941 O O . LEU A 1 239 ? -19.297 2.848 33.142 1.00 95.44 239 LEU A O 1
ATOM 1945 N N . HIS A 1 240 ? -19.163 1.445 34.890 1.00 94.81 240 HIS A N 1
ATOM 1946 C CA . HIS A 1 240 ? -17.964 0.746 34.422 1.00 94.81 240 HIS A CA 1
ATOM 1947 C C . HIS A 1 240 ? -18.131 0.100 33.039 1.00 94.81 240 HIS A C 1
ATOM 1949 O O . HIS A 1 240 ? -17.177 0.049 32.265 1.00 94.81 240 HIS A O 1
ATOM 1955 N N . GLU A 1 241 ? -19.332 -0.342 32.667 1.00 95.00 241 GLU A N 1
ATOM 1956 C CA . GLU A 1 241 ? -19.610 -0.890 31.337 1.00 95.00 241 GLU A CA 1
ATOM 1957 C C . GLU A 1 241 ? -19.469 0.171 30.237 1.00 95.00 241 GLU A C 1
ATOM 1959 O O . GLU A 1 241 ? -19.007 -0.133 29.135 1.00 95.00 241 GLU A O 1
ATOM 1964 N N . ALA A 1 242 ? -19.830 1.428 30.525 1.00 93.62 242 ALA A N 1
ATOM 1965 C CA . ALA A 1 242 ? -19.648 2.533 29.586 1.00 93.62 242 ALA A CA 1
ATOM 1966 C C . ALA A 1 242 ? -18.158 2.845 29.389 1.00 93.62 242 ALA A C 1
ATOM 1968 O O . ALA A 1 242 ? -17.718 3.055 28.256 1.00 93.62 242 ALA A O 1
ATOM 1969 N N . GLU A 1 243 ? -17.377 2.810 30.472 1.00 95.38 243 GLU A N 1
ATOM 1970 C CA . GLU A 1 243 ? -15.920 2.947 30.423 1.00 95.38 243 GLU A CA 1
ATOM 1971 C C . GLU A 1 243 ? -15.269 1.813 29.620 1.00 95.38 243 GLU A C 1
ATOM 1973 O O . GLU A 1 243 ? -14.464 2.066 28.720 1.00 95.38 243 GLU A O 1
ATOM 1978 N N . TYR A 1 244 ? -15.654 0.566 29.904 1.00 96.69 244 TYR A N 1
ATOM 1979 C CA . TYR A 1 244 ? -15.132 -0.620 29.233 1.00 96.69 244 TYR A CA 1
ATOM 1980 C C . TYR A 1 244 ? -15.419 -0.584 27.730 1.00 96.69 244 TYR A C 1
ATOM 1982 O O . TYR A 1 244 ? -14.494 -0.691 26.925 1.00 96.69 244 TYR A O 1
ATOM 1990 N N . ASN A 1 245 ? -16.676 -0.339 27.342 1.00 95.69 245 ASN A N 1
ATOM 1991 C CA . ASN A 1 245 ? -17.070 -0.242 25.936 1.00 95.69 245 ASN A CA 1
ATOM 1992 C C . ASN A 1 245 ? -16.337 0.891 25.214 1.00 95.69 245 ASN A C 1
ATOM 1994 O O . ASN A 1 245 ? -15.925 0.727 24.066 1.00 95.69 245 ASN A O 1
ATOM 1998 N N . ARG A 1 246 ? -16.131 2.030 25.887 1.00 96.62 246 ARG A N 1
ATOM 1999 C CA . ARG A 1 246 ? -15.354 3.150 25.346 1.00 96.62 246 ARG A CA 1
ATOM 2000 C C . ARG A 1 246 ? -13.914 2.750 25.076 1.00 96.62 246 ARG A C 1
ATOM 2002 O O . ARG A 1 246 ? -13.428 2.970 23.969 1.00 96.62 246 ARG A O 1
ATOM 2009 N N . ASN A 1 247 ? -13.245 2.176 26.066 1.00 96.88 247 ASN A N 1
ATOM 2010 C CA . ASN A 1 247 ? -11.839 1.817 25.950 1.00 96.88 247 ASN A CA 1
ATOM 2011 C C . ASN A 1 247 ? -11.641 0.714 24.898 1.00 96.88 247 ASN A C 1
ATOM 2013 O O . ASN A 1 247 ? -10.713 0.807 24.095 1.00 96.88 247 ASN A O 1
ATOM 2017 N N . TYR A 1 248 ? -12.550 -0.265 24.846 1.00 96.69 248 TYR A N 1
ATOM 2018 C CA . TYR A 1 248 ? -12.567 -1.309 23.823 1.00 96.69 248 TYR A CA 1
ATOM 2019 C C . TYR A 1 248 ? -12.735 -0.724 22.413 1.00 96.69 248 TYR A C 1
ATOM 2021 O O . TYR A 1 248 ? -11.893 -0.952 21.549 1.00 96.69 248 TYR A O 1
ATOM 2029 N N . ALA A 1 249 ? -13.753 0.114 22.189 1.00 97.44 249 ALA A N 1
ATOM 2030 C CA . ALA A 1 249 ? -13.989 0.727 20.882 1.00 97.44 249 ALA A CA 1
ATOM 2031 C C . ALA A 1 249 ? -12.821 1.627 20.432 1.00 97.44 249 ALA A C 1
ATOM 2033 O O . ALA A 1 249 ? -12.485 1.672 19.251 1.00 97.44 249 ALA A O 1
ATOM 2034 N N . MET A 1 250 ? -12.163 2.327 21.362 1.00 97.50 250 MET A N 1
ATOM 2035 C CA . MET A 1 250 ? -10.960 3.108 21.053 1.00 97.50 250 MET A CA 1
ATOM 2036 C C . MET A 1 250 ? -9.761 2.229 20.690 1.00 97.50 250 MET A C 1
ATOM 2038 O O . MET A 1 250 ? -8.980 2.618 19.824 1.00 97.50 250 MET A O 1
ATOM 2042 N N . ALA A 1 251 ? -9.581 1.081 21.350 1.00 96.44 251 ALA A N 1
ATOM 2043 C CA . ALA A 1 251 ? -8.530 0.126 21.005 1.00 96.44 251 ALA A CA 1
ATOM 2044 C C . ALA A 1 251 ? -8.760 -0.449 19.599 1.00 96.44 251 ALA A C 1
ATOM 2046 O O . ALA A 1 251 ? -7.891 -0.303 18.746 1.00 96.44 251 ALA A O 1
ATOM 2047 N N . GLU A 1 252 ? -9.970 -0.935 19.317 1.00 95.81 252 GLU A N 1
ATOM 2048 C CA . GLU A 1 252 ? -10.374 -1.436 17.994 1.00 95.81 252 GLU A CA 1
ATOM 2049 C C . GLU A 1 252 ? -10.179 -0.392 16.883 1.00 95.81 252 GLU A C 1
ATOM 2051 O O . GLU A 1 252 ? -9.687 -0.701 15.801 1.00 95.81 252 GLU A O 1
ATOM 2056 N N . MET A 1 253 ? -10.512 0.878 17.141 1.00 97.00 253 MET A N 1
ATOM 2057 C CA . MET A 1 253 ? -10.247 1.962 16.187 1.00 97.00 253 MET A CA 1
ATOM 2058 C C . MET A 1 253 ? -8.745 2.153 15.934 1.00 97.00 253 MET A C 1
ATOM 2060 O O . MET A 1 253 ? -8.343 2.371 14.794 1.00 97.00 253 MET A O 1
ATOM 2064 N N . ARG A 1 254 ? -7.902 2.093 16.975 1.00 97.00 254 ARG A N 1
ATOM 2065 C CA . ARG A 1 254 ? -6.441 2.227 16.828 1.00 97.00 254 ARG A CA 1
ATOM 2066 C C . ARG A 1 254 ? -5.846 1.051 16.058 1.00 97.00 254 ARG A C 1
ATOM 2068 O O . ARG A 1 254 ? -4.979 1.281 15.216 1.00 97.00 254 ARG A O 1
ATOM 2075 N N . ASP A 1 255 ? -6.344 -0.154 16.298 1.00 95.88 255 ASP A N 1
ATOM 2076 C CA . ASP A 1 255 ? -5.964 -1.356 15.561 1.00 95.88 255 ASP A CA 1
ATOM 2077 C C . ASP A 1 255 ? -6.387 -1.244 14.093 1.00 95.88 255 ASP A C 1
ATOM 2079 O O . ASP A 1 255 ? -5.577 -1.439 13.190 1.00 95.88 255 ASP A O 1
ATOM 2083 N N . ALA A 1 256 ? -7.607 -0.788 13.815 1.00 96.50 256 ALA A N 1
ATOM 2084 C CA . ALA A 1 256 ? -8.041 -0.538 12.447 1.00 96.50 256 ALA A CA 1
ATOM 2085 C C . ALA A 1 256 ? -7.171 0.525 11.739 1.00 96.50 256 ALA A C 1
ATOM 2087 O O . ALA A 1 256 ? -6.784 0.331 10.588 1.00 96.50 256 ALA A O 1
ATOM 2088 N N . LEU A 1 257 ? -6.771 1.610 12.418 1.00 97.88 257 LEU A N 1
ATOM 2089 C CA . LEU A 1 257 ? -5.816 2.581 11.858 1.00 97.88 257 LEU A CA 1
ATOM 2090 C C . LEU A 1 257 ? -4.438 1.956 11.595 1.00 97.88 257 LEU A C 1
ATOM 2092 O O . LEU A 1 257 ? -3.811 2.290 10.593 1.00 97.88 257 LEU A O 1
ATOM 2096 N N . LEU A 1 258 ? -3.961 1.053 12.457 1.00 96.56 258 LEU A N 1
ATOM 2097 C CA . LEU A 1 258 ? -2.739 0.286 12.201 1.00 96.56 258 LEU A CA 1
ATOM 2098 C C . LEU A 1 258 ? -2.897 -0.604 10.961 1.00 96.56 258 LEU A C 1
ATOM 2100 O O . LEU A 1 258 ? -2.010 -0.612 10.114 1.00 96.56 258 LEU A O 1
ATOM 2104 N N . GLY A 1 259 ? -4.044 -1.268 10.804 1.00 95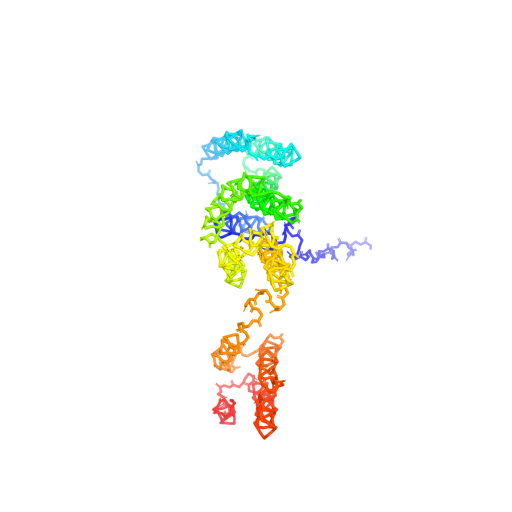.75 259 GLY A N 1
ATOM 2105 C CA . GLY A 1 259 ? -4.374 -2.051 9.613 1.00 95.75 259 GLY A CA 1
ATOM 2106 C C . GLY A 1 259 ? -4.314 -1.228 8.325 1.00 95.75 259 GLY A C 1
ATOM 2107 O O . GLY A 1 259 ? -3.711 -1.672 7.351 1.00 95.75 259 GLY A O 1
ATOM 2108 N N . VAL A 1 260 ? -4.844 0.004 8.337 1.00 96.75 260 VAL A N 1
ATOM 2109 C CA . VAL A 1 260 ? -4.711 0.947 7.208 1.00 96.75 260 VAL A CA 1
ATOM 2110 C C . VAL A 1 260 ? -3.237 1.197 6.878 1.00 96.75 260 VAL A C 1
ATOM 2112 O O . VAL A 1 260 ? -2.851 1.118 5.713 1.00 96.75 260 VAL A O 1
ATOM 2115 N N . LYS A 1 261 ? -2.403 1.473 7.889 1.00 95.88 261 LYS A N 1
ATOM 2116 C CA . LYS A 1 261 ? -0.969 1.744 7.696 1.00 95.88 261 LYS A CA 1
ATOM 2117 C C . LYS A 1 261 ? -0.228 0.549 7.106 1.00 95.88 261 LYS A C 1
ATOM 2119 O O . LYS A 1 261 ? 0.473 0.705 6.108 1.00 95.88 261 LYS A O 1
ATOM 2124 N N . CYS A 1 262 ? -0.409 -0.629 7.697 1.00 94.12 262 CYS A N 1
ATOM 2125 C CA . CYS A 1 262 ? 0.272 -1.840 7.260 1.00 94.12 262 CYS A CA 1
ATOM 2126 C C . CYS A 1 262 ? -0.122 -2.206 5.822 1.00 94.12 262 CYS A C 1
ATOM 2128 O O . CYS A 1 262 ? 0.755 -2.402 4.983 1.00 94.12 262 CYS A O 1
ATOM 2130 N N . ALA A 1 263 ? -1.419 -2.169 5.497 1.00 93.19 263 ALA A N 1
ATOM 2131 C CA . ALA A 1 263 ? -1.905 -2.470 4.152 1.00 93.19 263 ALA A CA 1
ATOM 2132 C C . ALA A 1 263 ? -1.353 -1.510 3.080 1.00 93.19 263 ALA A C 1
ATOM 2134 O O . ALA A 1 263 ? -1.054 -1.930 1.966 1.00 93.19 263 ALA A O 1
ATOM 2135 N N . LEU A 1 264 ? -1.186 -0.221 3.401 1.00 92.50 264 LEU A N 1
ATOM 2136 C CA . LEU A 1 264 ? -0.630 0.765 2.467 1.00 92.50 264 LEU A CA 1
ATOM 2137 C C . LEU A 1 264 ? 0.879 0.616 2.252 1.00 92.50 264 LEU A C 1
ATOM 2139 O O . LEU A 1 264 ? 1.357 0.862 1.144 1.00 92.50 264 LEU A O 1
ATOM 2143 N N . ASN A 1 265 ? 1.614 0.224 3.292 1.00 90.00 265 ASN A N 1
ATOM 2144 C CA . ASN A 1 265 ? 3.057 0.002 3.221 1.00 90.00 265 ASN A CA 1
ATOM 2145 C C . ASN A 1 265 ? 3.421 -1.392 2.677 1.00 90.00 265 ASN A C 1
ATOM 2147 O O . ASN A 1 265 ? 4.585 -1.646 2.375 1.00 90.00 265 ASN A O 1
ATOM 2151 N N . GLY A 1 266 ? 2.443 -2.293 2.533 1.00 87.31 266 GLY A N 1
ATOM 2152 C CA . GLY A 1 266 ? 2.689 -3.705 2.232 1.00 87.31 266 GLY A CA 1
ATOM 2153 C C . GLY A 1 266 ? 3.374 -4.443 3.384 1.00 87.31 266 GLY A C 1
ATOM 2154 O O . GLY A 1 266 ? 4.115 -5.394 3.155 1.00 87.31 266 GLY A O 1
ATOM 2155 N N . GLU A 1 267 ? 3.167 -3.970 4.612 1.00 89.00 267 GLU A N 1
ATOM 2156 C CA . GLU A 1 267 ? 3.609 -4.644 5.828 1.00 89.00 267 GLU A CA 1
ATOM 2157 C C . GLU A 1 267 ? 2.586 -5.708 6.234 1.00 89.00 267 GLU A C 1
ATOM 2159 O O . GLU A 1 267 ? 1.395 -5.615 5.925 1.00 89.00 267 GLU A O 1
ATOM 2164 N N . GLU A 1 268 ? 3.044 -6.713 6.975 1.00 85.12 268 GLU A N 1
ATOM 2165 C CA . GLU A 1 268 ? 2.164 -7.750 7.495 1.00 85.12 268 GLU A CA 1
ATOM 2166 C C . GLU A 1 268 ? 1.157 -7.157 8.495 1.00 85.12 268 GLU A C 1
ATOM 2168 O O . GLU A 1 268 ? 1.523 -6.622 9.543 1.00 85.12 268 GLU A O 1
ATOM 2173 N N . VAL A 1 269 ? -0.133 -7.257 8.167 1.00 86.00 269 VAL A N 1
ATOM 2174 C CA . VAL A 1 269 ? -1.219 -6.814 9.046 1.00 86.00 269 VAL A CA 1
ATOM 2175 C C . VAL A 1 269 ? -1.407 -7.840 10.167 1.00 86.00 269 VAL A C 1
ATOM 2177 O O . VAL A 1 269 ? -1.531 -9.027 9.866 1.00 86.00 269 VAL A O 1
ATOM 2180 N N . PRO A 1 270 ? -1.499 -7.429 11.447 1.00 83.44 270 PRO A N 1
ATOM 2181 C CA . PRO A 1 270 ? -1.724 -8.364 12.542 1.00 83.44 270 PRO A CA 1
ATOM 2182 C C . PRO A 1 270 ? -2.953 -9.274 12.316 1.00 83.44 270 PRO A C 1
ATOM 2184 O O . PRO A 1 270 ? -4.001 -8.779 11.887 1.00 83.44 270 PRO A O 1
ATOM 2187 N N . PRO A 1 271 ? -2.890 -10.575 12.676 1.00 76.81 271 PRO A N 1
ATOM 2188 C CA . PRO A 1 271 ? -3.928 -11.560 12.331 1.00 76.81 271 PRO A CA 1
ATOM 2189 C C . PRO A 1 271 ? -5.345 -11.238 12.837 1.00 76.81 271 PRO A C 1
ATOM 2191 O O . PRO A 1 271 ? -6.341 -11.708 12.282 1.00 76.81 271 PRO A O 1
ATOM 2194 N N . HIS A 1 272 ? -5.448 -10.463 13.921 1.00 78.62 272 HIS A N 1
ATOM 2195 C CA . HIS A 1 272 ? -6.724 -10.046 14.507 1.00 78.62 272 HIS A CA 1
ATOM 2196 C C . HIS A 1 272 ? -7.373 -8.867 13.760 1.00 78.62 272 HIS A C 1
ATOM 2198 O O . HIS A 1 272 ? -8.577 -8.676 13.888 1.00 78.62 272 HIS A O 1
ATOM 2204 N N . ILE A 1 273 ? -6.603 -8.133 12.948 1.00 80.50 273 ILE A N 1
ATOM 2205 C CA . ILE A 1 273 ? -7.022 -6.922 12.220 1.00 80.50 273 ILE A CA 1
ATOM 2206 C C . ILE A 1 273 ? -7.279 -7.244 10.743 1.00 80.50 273 ILE A C 1
ATOM 2208 O O . ILE A 1 273 ? -8.281 -6.815 10.173 1.00 80.50 273 ILE A O 1
ATOM 2212 N N . GLY A 1 274 ? -6.370 -8.004 10.125 1.00 76.12 274 GLY A N 1
ATOM 2213 C CA . GLY A 1 274 ? -6.396 -8.325 8.699 1.00 76.12 274 GLY A CA 1
ATOM 2214 C C . GLY A 1 274 ? -7.230 -9.557 8.341 1.00 76.12 274 GLY A C 1
ATOM 2215 O O . GLY A 1 274 ? -7.578 -10.399 9.179 1.00 76.12 274 GLY A O 1
ATOM 2216 N N . ILE A 1 275 ? -7.531 -9.677 7.050 1.00 77.25 275 ILE A N 1
ATOM 2217 C CA . ILE A 1 275 ? -8.152 -10.860 6.441 1.00 77.25 275 ILE A CA 1
ATOM 2218 C C . ILE A 1 275 ? -7.304 -11.474 5.330 1.00 77.25 275 ILE A C 1
ATOM 2220 O O . ILE A 1 275 ? -7.570 -12.614 4.958 1.00 77.25 275 ILE A O 1
ATOM 2224 N N . SER A 1 276 ? -6.265 -10.794 4.845 1.00 71.25 276 SER A N 1
ATOM 2225 C CA . SER A 1 276 ? -5.308 -11.342 3.877 1.00 71.25 276 SER A CA 1
ATOM 2226 C C . SER A 1 276 ? -4.734 -12.672 4.351 1.00 71.25 276 SER A C 1
ATOM 2228 O O . SER A 1 276 ? -4.727 -13.659 3.620 1.00 71.25 276 SER A O 1
ATOM 2230 N N . GLN A 1 277 ? -4.374 -12.743 5.632 1.00 64.94 277 GLN A N 1
ATOM 2231 C CA . GLN A 1 277 ? -3.873 -13.957 6.270 1.00 64.94 277 GLN A CA 1
ATOM 2232 C C . GLN A 1 277 ? -4.920 -15.076 6.360 1.00 64.94 277 GLN A C 1
ATOM 2234 O O . GLN A 1 277 ? -4.566 -16.229 6.597 1.00 64.94 277 GLN A O 1
ATOM 2239 N N . LYS A 1 278 ? -6.206 -14.753 6.167 1.00 66.50 278 LYS A N 1
ATOM 2240 C CA . LYS A 1 278 ? -7.345 -15.685 6.175 1.00 66.50 278 LYS A CA 1
ATOM 2241 C C . LYS A 1 278 ? -7.694 -16.197 4.769 1.00 66.50 278 LYS A C 1
ATOM 2243 O O . LYS A 1 278 ? -8.492 -17.123 4.654 1.00 66.50 278 LYS A O 1
ATOM 2248 N N . GLY A 1 279 ? -7.057 -15.667 3.719 1.00 68.88 279 GLY A N 1
ATOM 2249 C CA . GLY A 1 279 ? -7.183 -16.121 2.327 1.00 68.88 279 GLY A CA 1
ATOM 2250 C C . GLY A 1 279 ? -6.511 -17.467 2.018 1.00 68.88 279 GLY A C 1
ATOM 2251 O O . GLY A 1 279 ? -6.618 -17.956 0.896 1.00 68.88 279 GLY A O 1
ATOM 2252 N N . TYR A 1 280 ? -5.880 -18.107 3.009 1.00 75.25 280 TYR A N 1
ATOM 2253 C CA . TYR A 1 280 ? -5.105 -19.346 2.856 1.00 75.25 280 TYR A CA 1
ATOM 2254 C C . TYR A 1 280 ? -5.862 -20.493 2.171 1.00 75.25 280 TYR A C 1
ATOM 2256 O O . TYR A 1 280 ? -5.243 -21.339 1.530 1.00 75.25 280 TYR A O 1
ATOM 2264 N N . LEU A 1 281 ? -7.192 -20.550 2.305 1.00 82.62 281 LEU A N 1
ATOM 2265 C CA . LEU A 1 281 ? -7.997 -21.569 1.634 1.00 82.62 281 LEU A CA 1
ATOM 2266 C C . LEU A 1 281 ? -8.064 -21.319 0.124 1.00 82.62 281 LEU A C 1
ATOM 2268 O O . LEU A 1 281 ? -7.949 -22.260 -0.655 1.00 82.62 281 LEU A O 1
ATOM 2272 N N . ASN A 1 282 ? -8.213 -20.060 -0.287 1.00 82.62 282 ASN A N 1
ATOM 2273 C CA . ASN A 1 282 ? -8.202 -19.686 -1.697 1.00 82.62 282 ASN A CA 1
ATOM 2274 C C . ASN A 1 282 ? -6.814 -19.925 -2.304 1.00 82.62 282 ASN A C 1
ATOM 2276 O O . ASN A 1 282 ? -6.712 -20.464 -3.400 1.00 82.62 282 ASN A O 1
ATOM 2280 N N . ASP A 1 283 ? -5.748 -19.617 -1.560 1.00 85.75 283 ASP A N 1
ATOM 2281 C CA . ASP A 1 283 ? -4.377 -19.926 -1.976 1.00 85.75 283 ASP A CA 1
ATOM 2282 C C . ASP A 1 283 ? -4.163 -21.431 -2.146 1.00 85.75 283 ASP A C 1
ATOM 2284 O O . ASP A 1 283 ? -3.580 -21.863 -3.137 1.00 85.75 283 ASP A O 1
ATOM 2288 N N . LEU A 1 284 ? -4.661 -22.248 -1.213 1.00 90.81 284 LEU A N 1
ATOM 2289 C CA . LEU A 1 284 ? -4.600 -23.703 -1.325 1.00 90.81 284 LEU A CA 1
ATOM 2290 C C . LEU A 1 284 ? -5.324 -24.200 -2.584 1.00 90.81 284 LEU A C 1
ATOM 2292 O O . LEU A 1 284 ? -4.759 -25.004 -3.322 1.00 90.81 284 LEU A O 1
ATOM 2296 N N . VAL A 1 285 ? -6.534 -23.704 -2.854 1.00 90.81 285 VAL A N 1
ATOM 2297 C CA . VAL A 1 285 ? -7.303 -24.060 -4.059 1.00 90.81 285 VAL A CA 1
ATOM 2298 C C . VAL A 1 285 ? -6.554 -23.651 -5.329 1.00 90.81 285 VAL A C 1
ATOM 2300 O O . VAL A 1 285 ? -6.375 -24.476 -6.221 1.00 90.81 285 VAL A O 1
ATOM 2303 N N . ASN A 1 286 ? -6.037 -22.423 -5.391 1.00 90.12 286 ASN A N 1
ATOM 2304 C CA . ASN A 1 286 ? -5.269 -21.940 -6.540 1.00 90.12 286 ASN A CA 1
ATOM 2305 C C . ASN A 1 286 ? -3.993 -22.759 -6.768 1.00 90.12 286 ASN A C 1
ATOM 2307 O O . ASN A 1 286 ? -3.651 -23.058 -7.911 1.00 90.12 286 ASN A O 1
ATOM 2311 N N . ASN A 1 287 ? -3.287 -23.129 -5.696 1.00 93.69 287 ASN A N 1
ATOM 2312 C CA . ASN A 1 287 ? -2.088 -23.957 -5.792 1.00 93.69 287 ASN A CA 1
ATOM 2313 C C . ASN A 1 287 ? -2.421 -25.375 -6.270 1.00 93.69 287 ASN A C 1
ATOM 2315 O O . ASN A 1 287 ? -1.692 -25.896 -7.108 1.00 93.69 287 ASN A O 1
ATOM 2319 N N . LEU A 1 288 ? -3.527 -25.968 -5.803 1.00 94.19 288 LEU A N 1
ATOM 2320 C CA . LEU A 1 288 ? -4.020 -27.261 -6.294 1.00 94.19 288 LEU A CA 1
ATOM 2321 C C . LEU A 1 288 ? -4.353 -27.204 -7.792 1.00 94.19 288 LEU A C 1
ATOM 2323 O O . LEU A 1 288 ? -3.881 -28.046 -8.549 1.00 94.19 288 LEU A O 1
ATOM 2327 N N . GLU A 1 289 ? -5.091 -26.184 -8.245 1.00 93.19 289 GLU A N 1
ATOM 2328 C CA . GLU A 1 289 ? -5.388 -26.001 -9.674 1.00 93.19 289 GLU A CA 1
ATOM 2329 C C . GLU A 1 289 ? -4.126 -25.764 -10.513 1.00 93.19 289 GLU A C 1
ATOM 2331 O O . GLU A 1 289 ? -4.013 -26.240 -11.644 1.00 93.19 289 GLU A O 1
ATOM 2336 N N . LEU A 1 290 ? -3.171 -24.992 -9.989 1.00 93.12 290 LEU A N 1
ATOM 2337 C CA . LEU A 1 290 ? -1.912 -24.734 -10.677 1.00 93.12 290 LEU A CA 1
ATOM 2338 C C . LEU A 1 290 ? -1.069 -26.006 -10.780 1.00 93.12 290 LEU A C 1
ATOM 2340 O O . LEU A 1 290 ? -0.420 -26.211 -11.804 1.00 93.12 290 LEU A O 1
ATOM 2344 N N . PHE A 1 291 ? -1.078 -26.834 -9.736 1.00 93.75 291 PHE A N 1
ATOM 2345 C CA . PHE A 1 291 ? -0.360 -28.101 -9.697 1.00 93.75 291 PHE A CA 1
ATOM 2346 C C . PHE A 1 291 ? -0.928 -29.068 -10.727 1.00 93.75 291 PHE A C 1
ATOM 2348 O O . PHE A 1 291 ? -0.176 -29.527 -11.580 1.00 93.75 291 PHE A O 1
ATOM 2355 N N . ASP A 1 292 ? -2.251 -29.238 -10.754 1.00 90.44 292 ASP A N 1
ATOM 2356 C CA . ASP A 1 292 ? -2.963 -30.035 -11.760 1.00 90.44 292 ASP A CA 1
ATOM 2357 C C . ASP A 1 292 ? -2.628 -29.589 -13.198 1.00 90.44 292 ASP A C 1
ATOM 2359 O O . ASP A 1 292 ? -2.273 -30.389 -14.061 1.00 90.44 292 ASP A O 1
ATOM 2363 N N . ARG A 1 293 ? -2.597 -28.276 -13.461 1.00 90.38 293 ARG A N 1
ATOM 2364 C CA . ARG A 1 293 ? -2.230 -27.747 -14.791 1.00 90.38 293 ARG A CA 1
ATOM 2365 C C . ARG A 1 293 ? -0.755 -27.928 -15.153 1.00 90.38 293 ARG A C 1
ATOM 2367 O O . ARG A 1 293 ? -0.431 -27.933 -16.340 1.00 90.38 293 ARG A O 1
ATOM 2374 N N . ARG A 1 294 ? 0.144 -27.983 -14.166 1.00 90.38 294 ARG A N 1
ATOM 2375 C CA . ARG A 1 294 ? 1.601 -28.076 -14.378 1.00 90.38 294 ARG A CA 1
ATOM 2376 C C . ARG A 1 294 ? 2.136 -29.501 -14.320 1.00 90.38 294 ARG A C 1
ATOM 2378 O O . A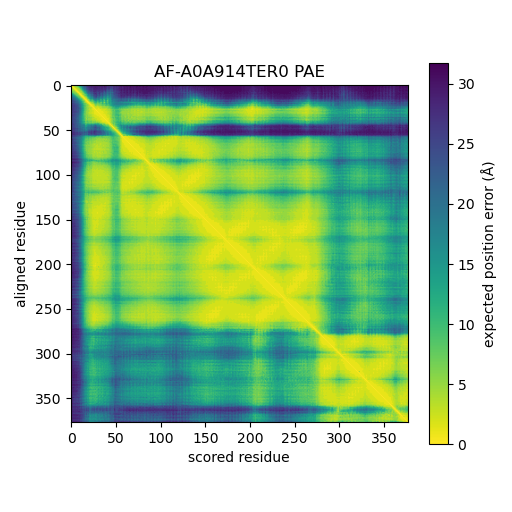RG A 1 294 ? 3.265 -29.711 -14.757 1.00 90.38 294 ARG A O 1
ATOM 2385 N N . ILE A 1 295 ? 1.357 -30.453 -13.808 1.00 89.25 295 ILE A N 1
ATOM 2386 C CA . ILE A 1 295 ? 1.791 -31.841 -13.625 1.00 89.25 295 ILE A CA 1
ATOM 2387 C C . ILE A 1 295 ? 2.115 -32.528 -14.954 1.00 89.25 295 ILE A C 1
ATOM 2389 O O . ILE A 1 295 ? 3.049 -33.329 -15.056 1.00 89.25 295 ILE A O 1
ATOM 2393 N N . TYR A 1 296 ? 1.355 -32.185 -15.995 1.00 89.06 296 TYR A N 1
ATOM 2394 C CA . TYR A 1 296 ? 1.556 -32.714 -17.329 1.00 89.06 296 TYR A CA 1
ATOM 2395 C C . TYR A 1 296 ? 2.615 -31.900 -18.068 1.00 89.06 296 TYR A C 1
ATOM 2397 O O . TYR A 1 296 ? 2.397 -30.756 -18.474 1.00 89.06 296 TYR A O 1
ATOM 2405 N N . ILE A 1 297 ? 3.760 -32.530 -18.302 1.00 86.81 297 ILE A N 1
ATOM 2406 C CA . ILE A 1 297 ? 4.854 -31.982 -19.090 1.00 86.81 297 ILE A CA 1
ATOM 2407 C C . ILE A 1 297 ? 5.100 -32.965 -20.233 1.00 86.81 297 ILE A C 1
ATOM 2409 O O . ILE A 1 297 ? 5.311 -34.151 -19.987 1.00 86.81 297 ILE A O 1
ATOM 2413 N N . PRO A 1 298 ? 5.107 -32.530 -21.504 1.00 84.19 298 PRO A N 1
ATOM 2414 C CA . PRO A 1 298 ? 5.532 -33.411 -22.583 1.00 84.19 298 PRO A CA 1
ATOM 2415 C C . PRO A 1 298 ? 6.934 -33.960 -22.277 1.00 84.19 298 PRO A C 1
ATOM 2417 O O . PRO A 1 298 ? 7.860 -33.174 -22.104 1.00 84.19 298 PRO A O 1
ATOM 2420 N N . HIS A 1 299 ? 7.108 -35.286 -22.232 1.00 78.88 299 HIS A N 1
ATOM 2421 C CA . HIS A 1 299 ? 8.354 -35.944 -21.788 1.00 78.88 299 HIS A CA 1
ATOM 2422 C C . HIS A 1 299 ? 9.633 -35.413 -22.470 1.00 78.88 299 HIS A C 1
ATOM 2424 O O . HIS A 1 299 ? 10.678 -35.305 -21.841 1.00 78.88 299 HIS A O 1
ATOM 2430 N N . LYS A 1 300 ? 9.557 -34.998 -23.743 1.00 83.12 300 LYS A N 1
ATOM 2431 C CA . LYS A 1 300 ? 10.694 -34.410 -24.487 1.00 83.12 300 LYS A CA 1
ATOM 2432 C C . LYS A 1 300 ? 11.077 -33.000 -24.034 1.00 83.12 300 LYS A C 1
ATOM 2434 O O . LYS A 1 300 ? 12.182 -32.549 -24.313 1.00 83.12 300 LYS A O 1
ATOM 2439 N N . SER A 1 301 ? 10.148 -32.303 -23.395 1.00 85.62 301 SER A N 1
ATOM 2440 C CA . SER A 1 301 ? 10.303 -30.942 -22.888 1.00 85.62 301 SER A CA 1
ATOM 2441 C C . SER A 1 301 ? 10.673 -30.913 -21.407 1.00 85.62 301 SER A C 1
ATOM 2443 O O . SER A 1 301 ? 10.922 -29.829 -20.883 1.00 85.62 301 SER A O 1
ATOM 2445 N N . TYR A 1 302 ? 10.700 -32.066 -20.727 1.00 88.44 302 TYR A N 1
ATOM 2446 C CA . TYR A 1 302 ? 11.096 -32.134 -19.327 1.00 88.44 302 TYR A CA 1
ATOM 2447 C C . TYR A 1 302 ? 12.558 -31.701 -19.151 1.00 88.44 302 TYR A C 1
ATOM 2449 O O . TYR A 1 302 ? 13.426 -31.954 -19.984 1.00 88.44 302 TYR A O 1
ATOM 2457 N N . GLN A 1 303 ? 12.811 -31.005 -18.049 1.00 87.88 303 GLN A N 1
ATOM 2458 C CA . GLN A 1 303 ? 14.097 -30.405 -17.703 1.00 87.88 303 GLN A CA 1
ATOM 2459 C C . GLN A 1 303 ? 14.226 -30.483 -16.191 1.00 87.88 303 GLN A C 1
ATOM 2461 O O . GLN A 1 303 ? 13.561 -29.726 -15.484 1.00 87.88 303 GLN A O 1
ATOM 2466 N N . GLU A 1 304 ? 15.068 -31.389 -15.711 1.00 88.00 304 GLU A N 1
ATOM 2467 C CA . GLU A 1 304 ? 15.239 -31.675 -14.285 1.00 88.00 304 GLU A CA 1
ATOM 2468 C C . GLU A 1 304 ? 15.566 -30.406 -13.483 1.00 88.00 304 GLU A C 1
ATOM 2470 O O . GLU A 1 304 ? 14.849 -30.058 -12.554 1.00 88.00 304 GLU A O 1
ATOM 2475 N N . ASN A 1 305 ? 16.550 -29.620 -13.931 1.00 89.06 305 ASN A N 1
ATOM 2476 C CA . ASN A 1 305 ? 17.011 -28.414 -13.228 1.00 89.06 305 ASN A CA 1
ATOM 2477 C C . ASN A 1 305 ? 15.973 -27.279 -13.127 1.00 89.06 305 ASN A C 1
ATOM 2479 O O . ASN A 1 305 ? 16.219 -26.297 -12.431 1.00 89.06 305 ASN A O 1
ATOM 2483 N N . SER A 1 306 ? 14.850 -27.363 -13.847 1.00 90.00 306 SER A N 1
ATOM 2484 C CA . SER A 1 306 ? 13.815 -26.321 -13.856 1.00 90.00 306 SER A CA 1
ATOM 2485 C C . SER A 1 306 ? 12.470 -26.843 -13.361 1.00 90.00 306 SER A C 1
ATOM 2487 O O . SER A 1 306 ? 11.873 -26.252 -12.465 1.00 90.00 306 SER A O 1
ATOM 2489 N N . HIS A 1 307 ? 11.998 -27.965 -13.902 1.00 91.56 307 HIS A N 1
ATOM 2490 C CA . HIS A 1 307 ? 10.656 -28.471 -13.629 1.00 91.56 307 HIS A CA 1
ATOM 2491 C C . HIS A 1 307 ? 10.545 -29.173 -12.274 1.00 91.56 307 HIS A C 1
ATOM 2493 O O . HIS A 1 307 ? 9.573 -28.924 -11.564 1.00 91.56 307 HIS A O 1
ATOM 2499 N N . ARG A 1 308 ? 11.535 -29.990 -11.878 1.00 93.56 308 ARG A N 1
ATOM 2500 C CA . ARG A 1 308 ? 11.554 -30.651 -10.561 1.00 93.56 308 ARG A CA 1
ATOM 2501 C C . ARG A 1 308 ? 11.431 -29.643 -9.411 1.00 93.56 308 ARG A C 1
ATOM 2503 O O . ARG A 1 308 ? 10.452 -29.749 -8.674 1.00 93.56 308 ARG A O 1
ATOM 2510 N N . PRO A 1 309 ? 12.317 -28.632 -9.276 1.00 94.19 309 PRO A N 1
ATOM 2511 C CA . PRO A 1 309 ? 12.224 -27.700 -8.155 1.00 94.19 309 PRO A CA 1
ATOM 2512 C C . PRO A 1 309 ? 10.914 -26.902 -8.170 1.00 94.19 309 PRO A C 1
ATOM 2514 O O . PRO A 1 309 ? 10.348 -26.656 -7.113 1.00 94.19 309 PRO A O 1
ATOM 2517 N N . GLN A 1 310 ? 10.380 -26.549 -9.347 1.00 92.69 310 GLN A N 1
ATOM 2518 C CA . GLN A 1 310 ? 9.098 -25.840 -9.447 1.00 92.69 310 GLN A CA 1
ATOM 2519 C C . GLN A 1 310 ? 7.906 -26.681 -8.972 1.00 92.69 310 GLN A C 1
ATOM 2521 O O . GLN A 1 310 ? 7.016 -26.151 -8.307 1.00 92.69 310 GLN A O 1
ATOM 2526 N N . LEU A 1 311 ? 7.856 -27.966 -9.337 1.00 94.06 311 LEU A N 1
ATOM 2527 C CA . LEU A 1 311 ? 6.782 -28.872 -8.923 1.00 94.06 311 LEU A CA 1
ATOM 2528 C C . LEU A 1 311 ? 6.882 -29.216 -7.433 1.00 94.06 311 LEU A C 1
ATOM 2530 O O . LEU A 1 311 ? 5.861 -29.219 -6.749 1.00 94.06 311 LEU A O 1
ATOM 2534 N N . GLU A 1 312 ? 8.093 -29.443 -6.921 1.00 95.56 312 GLU A N 1
ATOM 2535 C CA . GLU A 1 312 ? 8.340 -29.683 -5.493 1.00 95.56 312 GLU A CA 1
ATOM 2536 C C . GLU A 1 312 ? 7.976 -28.454 -4.647 1.00 95.56 312 GLU A C 1
ATOM 2538 O O . GLU A 1 312 ? 7.264 -28.580 -3.652 1.00 95.56 312 GLU A O 1
ATOM 2543 N N . GLU A 1 313 ? 8.373 -27.248 -5.067 1.00 95.06 313 GLU A N 1
ATOM 2544 C CA . GLU A 1 313 ? 8.004 -26.007 -4.376 1.00 95.06 313 GLU A CA 1
ATOM 2545 C C . GLU A 1 313 ? 6.481 -25.798 -4.360 1.00 95.06 313 GLU A C 1
ATOM 2547 O O . GLU A 1 313 ? 5.903 -25.422 -3.336 1.00 95.06 313 GLU A O 1
ATOM 2552 N N . LEU A 1 314 ? 5.812 -26.049 -5.489 1.00 94.75 314 LEU A N 1
ATOM 2553 C CA . LEU A 1 314 ? 4.360 -25.925 -5.587 1.00 94.75 314 LEU A CA 1
ATOM 2554 C C . LEU A 1 314 ? 3.640 -26.947 -4.699 1.00 94.75 314 LEU A C 1
ATOM 2556 O O . LEU A 1 314 ? 2.667 -26.594 -4.028 1.00 94.75 314 LEU A O 1
ATOM 2560 N N . LEU A 1 315 ? 4.142 -28.181 -4.641 1.00 96.06 315 LEU A N 1
ATOM 2561 C CA . LEU A 1 315 ? 3.624 -29.195 -3.735 1.00 96.06 315 LEU A CA 1
ATOM 2562 C C . LEU A 1 315 ? 3.777 -28.768 -2.271 1.00 96.06 315 LEU A C 1
ATOM 2564 O O . LEU A 1 315 ? 2.818 -28.851 -1.508 1.00 96.06 315 LEU A O 1
ATOM 2568 N N . GLU A 1 316 ? 4.938 -28.260 -1.863 1.00 96.00 316 GLU A N 1
ATOM 2569 C CA . GLU A 1 316 ? 5.143 -27.830 -0.475 1.00 96.00 316 GLU A CA 1
ATOM 2570 C C . GLU A 1 316 ? 4.243 -26.646 -0.081 1.00 96.00 316 GLU A C 1
ATOM 2572 O O . GLU A 1 316 ? 3.800 -26.560 1.070 1.00 96.00 316 GLU A O 1
ATOM 2577 N N . LYS A 1 317 ? 3.869 -25.777 -1.033 1.00 93.75 317 LYS A N 1
ATOM 2578 C CA . LYS A 1 317 ? 2.827 -24.753 -0.819 1.00 93.75 317 LYS A CA 1
ATOM 2579 C C . LYS A 1 317 ? 1.456 -25.381 -0.546 1.00 93.75 317 LYS A C 1
ATOM 2581 O O . LYS A 1 317 ? 0.767 -24.943 0.378 1.00 93.75 317 LYS A O 1
ATOM 2586 N N . ILE A 1 318 ? 1.079 -26.428 -1.286 1.00 95.38 318 ILE A N 1
ATOM 2587 C CA . ILE A 1 318 ? -0.159 -27.192 -1.046 1.00 95.38 318 ILE A CA 1
ATOM 2588 C C . ILE A 1 318 ? -0.117 -27.850 0.333 1.00 95.38 318 ILE A C 1
ATOM 2590 O O . ILE A 1 318 ? -1.065 -27.708 1.107 1.00 95.38 318 ILE A O 1
ATOM 2594 N N . VAL A 1 319 ? 0.984 -28.524 0.682 1.00 95.25 319 VAL A N 1
ATOM 2595 C CA . VAL A 1 319 ? 1.101 -29.194 1.983 1.00 95.25 319 VAL A CA 1
ATOM 2596 C C . VAL A 1 319 ? 1.038 -28.191 3.130 1.00 95.25 319 VAL A C 1
ATOM 2598 O O . VAL A 1 319 ? 0.327 -28.426 4.105 1.00 95.25 319 VAL A O 1
ATOM 2601 N N . SER A 1 320 ? 1.700 -27.042 2.998 1.00 92.75 320 SER A N 1
ATOM 2602 C CA . SER A 1 320 ? 1.641 -25.965 3.990 1.00 92.75 320 SER A CA 1
ATOM 2603 C C . SER A 1 320 ? 0.217 -25.421 4.164 1.00 92.75 320 SER A C 1
ATOM 2605 O O . SER A 1 320 ? -0.228 -25.200 5.291 1.00 92.75 320 SER A O 1
ATOM 2607 N N . GLY A 1 321 ? -0.529 -25.244 3.067 1.00 91.31 321 GLY A N 1
ATOM 2608 C CA . GLY A 1 321 ? -1.935 -24.833 3.113 1.00 91.31 321 GLY A CA 1
ATOM 2609 C C . GLY A 1 321 ? -2.837 -25.882 3.772 1.00 91.31 321 GLY A C 1
ATOM 2610 O O . GLY A 1 321 ? -3.655 -25.549 4.630 1.00 91.31 321 GLY A O 1
ATOM 2611 N N . ALA A 1 322 ? -2.649 -27.159 3.438 1.00 93.81 322 ALA A N 1
ATOM 2612 C CA . ALA A 1 322 ? -3.393 -28.269 4.026 1.00 93.81 322 ALA A CA 1
ATOM 2613 C C . ALA A 1 322 ? -3.074 -28.465 5.520 1.00 93.81 322 ALA A C 1
ATOM 2615 O O . ALA A 1 322 ? -3.980 -28.732 6.312 1.00 93.81 322 ALA A O 1
ATOM 2616 N N . ALA A 1 323 ? -1.817 -28.272 5.931 1.00 92.12 323 ALA A N 1
ATOM 2617 C CA . ALA A 1 323 ? -1.395 -28.356 7.328 1.00 92.12 323 ALA A CA 1
ATOM 2618 C C . ALA A 1 323 ? -2.126 -27.331 8.207 1.00 92.12 323 ALA A C 1
ATOM 2620 O O . ALA A 1 323 ? -2.593 -27.681 9.286 1.00 92.12 323 ALA A O 1
ATOM 2621 N N . ARG A 1 324 ? -2.345 -26.103 7.713 1.00 89.06 324 ARG A N 1
ATOM 2622 C CA . ARG A 1 324 ? -3.133 -25.082 8.433 1.00 89.06 324 ARG A CA 1
ATOM 2623 C C . ARG A 1 324 ? -4.570 -25.530 8.711 1.00 89.06 324 ARG A C 1
ATOM 2625 O O . ARG A 1 324 ? -5.102 -25.237 9.777 1.00 89.06 324 ARG A O 1
ATOM 2632 N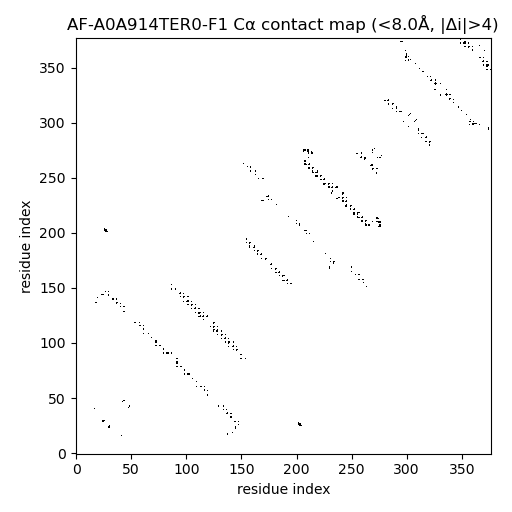 N . ILE A 1 325 ? -5.189 -26.259 7.779 1.00 89.94 325 ILE A N 1
ATOM 2633 C CA . ILE A 1 325 ? -6.526 -26.847 7.974 1.00 89.94 325 ILE A CA 1
ATOM 2634 C C . ILE A 1 325 ? -6.453 -27.987 8.992 1.00 89.94 325 ILE A C 1
ATOM 2636 O O . ILE A 1 325 ? -7.305 -28.101 9.874 1.00 89.94 325 ILE A O 1
ATOM 2640 N N . ALA A 1 326 ? -5.427 -28.830 8.882 1.00 92.19 326 ALA A N 1
ATOM 2641 C CA . ALA A 1 326 ? -5.214 -29.960 9.774 1.00 92.19 326 ALA A CA 1
ATOM 2642 C C . ALA A 1 326 ? -4.987 -29.515 11.231 1.00 92.19 326 ALA A C 1
ATOM 2644 O O . ALA A 1 326 ? -5.482 -30.165 12.150 1.00 92.19 326 ALA A O 1
ATOM 2645 N N . ASP A 1 327 ? -4.286 -28.398 11.431 1.00 90.50 327 ASP A N 1
ATOM 2646 C CA . ASP A 1 327 ? -3.939 -27.824 12.735 1.00 90.50 327 ASP A CA 1
ATOM 2647 C C . ASP A 1 327 ? -4.988 -26.853 13.294 1.00 90.50 327 ASP A C 1
ATOM 2649 O O . ASP A 1 327 ? -4.802 -26.309 14.383 1.00 90.50 327 ASP A O 1
ATOM 2653 N N . TRP A 1 328 ? -6.105 -26.646 12.589 1.00 88.50 328 TRP A N 1
ATOM 2654 C CA . TRP A 1 328 ? -7.169 -25.772 13.072 1.00 88.50 328 TRP A CA 1
ATOM 2655 C C . TRP A 1 328 ? -7.769 -26.302 14.390 1.00 88.50 328 TRP A C 1
ATOM 2657 O O . TRP A 1 328 ? -8.005 -27.511 14.491 1.00 88.50 328 TRP A O 1
ATOM 2667 N N . PRO A 1 329 ? -8.079 -25.442 15.384 1.00 87.44 329 PRO A N 1
ATOM 2668 C CA . PRO A 1 329 ? -8.562 -25.885 16.699 1.00 87.44 329 PRO A CA 1
ATOM 2669 C C . PRO A 1 329 ? -9.818 -26.766 16.650 1.00 87.44 329 PRO A C 1
ATOM 2671 O O . PRO A 1 329 ? -9.970 -27.678 17.460 1.00 87.44 329 PRO A O 1
ATOM 2674 N N . ASP A 1 330 ? -10.690 -26.521 15.671 1.00 90.06 330 ASP A N 1
ATOM 2675 C CA . ASP A 1 330 ? -11.946 -27.258 15.489 1.00 90.06 330 ASP A CA 1
ATOM 2676 C C . ASP A 1 330 ? -11.803 -28.506 14.593 1.00 90.06 330 ASP A C 1
ATOM 2678 O O . ASP A 1 330 ? -12.767 -29.254 14.387 1.00 90.06 330 ASP A O 1
ATOM 2682 N N . THR A 1 331 ? -10.611 -28.769 14.045 1.00 91.56 331 THR A N 1
ATOM 2683 C CA . THR A 1 331 ? -10.376 -29.941 13.197 1.00 91.56 331 THR A CA 1
ATOM 2684 C C . THR A 1 331 ? -10.248 -31.199 14.050 1.00 91.56 331 THR A C 1
ATOM 2686 O O . THR A 1 331 ? -9.336 -31.367 14.857 1.00 91.56 331 THR A O 1
ATOM 2689 N N . ARG A 1 332 ? -11.160 -32.154 13.831 1.00 95.69 332 ARG A N 1
ATOM 2690 C CA . ARG A 1 332 ? -11.139 -33.457 14.515 1.00 95.69 332 ARG A CA 1
ATOM 2691 C C . ARG A 1 332 ? -9.824 -34.194 14.246 1.00 95.69 332 ARG A C 1
ATOM 2693 O O . ARG A 1 332 ? -9.406 -34.292 13.094 1.00 95.69 332 ARG A O 1
ATOM 2700 N N . HIS A 1 333 ? -9.258 -34.841 15.267 1.00 94.06 333 HIS A N 1
ATOM 2701 C CA . HIS A 1 333 ? -8.017 -35.622 15.142 1.00 94.06 333 HIS A CA 1
ATOM 2702 C C . HIS A 1 333 ? -8.040 -36.659 14.007 1.00 94.06 333 HIS A C 1
ATOM 2704 O O . HIS A 1 333 ? -7.049 -36.804 13.297 1.00 94.06 333 HIS A O 1
ATOM 2710 N N . SER A 1 334 ? -9.170 -37.343 13.787 1.00 95.06 334 SER A N 1
ATOM 2711 C CA . SER A 1 334 ? -9.307 -38.295 12.676 1.00 95.06 334 SER A CA 1
ATOM 2712 C C . SER A 1 334 ? -9.184 -37.624 11.307 1.00 95.06 334 SER A C 1
ATOM 2714 O O . SER A 1 334 ? -8.543 -38.166 10.412 1.00 95.06 334 SER A O 1
ATOM 2716 N N . ARG A 1 335 ? -9.754 -36.423 11.144 1.00 95.25 335 ARG A N 1
ATOM 2717 C CA . ARG A 1 335 ? -9.634 -35.638 9.911 1.00 95.25 335 ARG A CA 1
ATOM 2718 C C . ARG A 1 335 ? -8.225 -35.075 9.749 1.00 95.25 335 ARG A C 1
ATOM 2720 O O . ARG A 1 335 ? -7.705 -35.122 8.643 1.00 95.25 335 ARG A O 1
ATOM 2727 N N . LYS A 1 336 ? -7.595 -34.607 10.831 1.00 95.88 336 LYS A N 1
ATOM 2728 C CA . LYS A 1 336 ? -6.183 -34.194 10.827 1.00 95.88 336 LYS A CA 1
ATOM 2729 C C . LYS A 1 336 ? -5.282 -35.314 10.296 1.00 95.88 336 LYS A C 1
ATOM 2731 O O . LYS A 1 336 ? -4.508 -35.060 9.382 1.00 95.88 336 LYS A O 1
ATOM 2736 N N . GLY A 1 337 ? -5.440 -36.543 10.801 1.00 94.69 337 GLY A N 1
ATOM 2737 C CA . GLY A 1 337 ? -4.709 -37.716 10.302 1.00 94.69 337 GLY A CA 1
ATOM 2738 C C . GLY A 1 337 ? -4.918 -37.944 8.804 1.00 94.69 337 GLY A C 1
ATOM 2739 O O . GLY A 1 337 ? -3.953 -37.983 8.056 1.00 94.69 337 GLY A O 1
ATOM 2740 N N . GLN A 1 338 ? -6.175 -37.949 8.345 1.00 97.00 338 GLN A N 1
ATOM 2741 C CA . GLN A 1 338 ? -6.501 -38.098 6.919 1.00 97.00 338 GLN A CA 1
ATOM 2742 C C . GLN A 1 338 ? -5.852 -37.029 6.027 1.00 97.00 338 GLN A C 1
ATOM 2744 O O . GLN A 1 338 ? -5.424 -37.343 4.921 1.00 97.00 338 GLN A O 1
ATOM 2749 N N . ILE A 1 339 ? -5.789 -35.771 6.483 1.00 95.69 339 ILE A N 1
ATOM 2750 C CA . ILE A 1 339 ? -5.156 -34.686 5.718 1.00 95.69 339 ILE A CA 1
ATOM 2751 C C . ILE A 1 339 ? -3.641 -34.900 5.636 1.00 95.69 339 ILE A C 1
ATOM 2753 O O . ILE A 1 339 ? -3.066 -34.740 4.563 1.00 95.69 339 ILE A O 1
ATOM 2757 N N . VAL A 1 340 ? -3.001 -35.274 6.746 1.00 95.31 340 VAL A N 1
ATOM 2758 C CA . VAL A 1 340 ? -1.556 -35.548 6.792 1.00 95.31 340 VAL A CA 1
ATOM 2759 C C . VAL A 1 340 ? -1.192 -36.754 5.921 1.00 95.31 340 VAL A C 1
ATOM 2761 O O . VAL A 1 340 ? -0.222 -36.702 5.170 1.00 95.31 340 VAL A O 1
ATOM 2764 N N . ASP A 1 341 ? -1.988 -37.820 5.967 1.00 96.69 341 ASP A N 1
ATOM 2765 C CA . ASP A 1 341 ? -1.767 -39.001 5.131 1.00 96.69 341 ASP A CA 1
ATOM 2766 C C . ASP A 1 341 ? -1.929 -38.659 3.643 1.00 96.69 341 ASP A C 1
ATOM 2768 O O . ASP A 1 341 ? -1.107 -39.058 2.821 1.00 96.69 341 ASP A O 1
ATOM 2772 N N . ALA A 1 342 ? -2.943 -37.863 3.285 1.00 95.81 342 ALA A N 1
ATOM 2773 C CA . ALA A 1 342 ? -3.161 -37.429 1.907 1.00 95.81 342 ALA A CA 1
ATOM 2774 C C . ALA A 1 342 ? -2.002 -36.574 1.362 1.00 95.81 342 ALA A C 1
ATOM 2776 O O . ALA A 1 342 ? -1.581 -36.781 0.226 1.00 95.81 342 ALA A O 1
ATOM 2777 N N . THR A 1 343 ? -1.451 -35.648 2.155 1.00 96.06 343 THR A N 1
ATOM 2778 C CA . THR A 1 343 ? -0.312 -34.820 1.719 1.00 96.06 343 THR A CA 1
ATOM 2779 C C . THR A 1 343 ? 0.981 -35.620 1.593 1.00 96.06 343 THR A C 1
ATOM 2781 O O . THR A 1 343 ? 1.760 -35.368 0.676 1.00 96.06 343 THR A O 1
ATOM 2784 N N . ASN A 1 344 ? 1.201 -36.616 2.455 1.00 95.56 344 ASN A N 1
ATOM 2785 C CA . ASN A 1 344 ? 2.331 -37.537 2.322 1.00 95.56 344 ASN A CA 1
ATOM 2786 C C . ASN A 1 344 ? 2.191 -38.435 1.086 1.00 95.56 344 ASN A C 1
ATOM 2788 O O . ASN A 1 344 ? 3.144 -38.569 0.324 1.00 95.56 344 ASN A O 1
ATOM 2792 N N . ASN A 1 345 ? 0.993 -38.965 0.828 1.00 96.25 345 ASN A N 1
ATOM 2793 C CA . ASN A 1 345 ? 0.725 -39.740 -0.383 1.00 96.25 345 ASN A CA 1
ATOM 2794 C C . ASN A 1 345 ? 0.978 -38.914 -1.652 1.00 96.25 345 ASN A C 1
ATOM 2796 O O . ASN A 1 345 ? 1.553 -39.431 -2.605 1.00 96.25 345 ASN A O 1
ATOM 2800 N N . LEU A 1 346 ? 0.599 -37.631 -1.652 1.00 94.94 346 LEU A N 1
ATOM 2801 C CA . LEU A 1 346 ? 0.852 -36.727 -2.774 1.00 94.94 346 LEU A CA 1
ATOM 2802 C C . LEU A 1 346 ? 2.355 -36.466 -2.987 1.00 94.94 346 LEU A C 1
ATOM 2804 O O . LEU A 1 346 ? 2.812 -36.445 -4.128 1.00 94.94 346 LEU A O 1
ATOM 2808 N N . ARG A 1 347 ? 3.147 -36.333 -1.909 1.00 95.94 347 ARG A N 1
ATOM 2809 C CA . ARG A 1 347 ? 4.623 -36.276 -1.997 1.00 95.94 347 ARG A CA 1
ATOM 2810 C C . ARG A 1 347 ? 5.204 -37.523 -2.635 1.00 95.94 347 ARG A C 1
ATOM 2812 O O . ARG A 1 347 ? 5.999 -37.410 -3.566 1.00 95.94 347 ARG A O 1
ATOM 2819 N N . ASP A 1 348 ? 4.786 -38.692 -2.169 1.00 95.88 348 ASP A N 1
ATOM 2820 C CA . ASP A 1 348 ? 5.277 -39.959 -2.701 1.00 95.88 348 ASP A CA 1
ATOM 2821 C C . ASP A 1 348 ? 4.891 -40.138 -4.175 1.00 95.88 348 ASP A C 1
ATOM 2823 O O . ASP A 1 348 ? 5.709 -40.585 -4.981 1.00 95.88 348 ASP A O 1
ATOM 2827 N N . ALA A 1 349 ? 3.662 -39.766 -4.543 1.00 94.56 349 ALA A N 1
ATOM 2828 C CA . ALA A 1 349 ? 3.180 -39.831 -5.917 1.00 94.56 349 ALA A CA 1
ATOM 2829 C C . ALA A 1 349 ? 3.986 -38.899 -6.838 1.00 94.56 349 ALA A C 1
ATOM 2831 O O . ALA A 1 349 ? 4.465 -39.345 -7.883 1.00 94.56 349 ALA A O 1
ATOM 2832 N N . LEU A 1 350 ? 4.233 -37.648 -6.422 1.00 94.75 350 LEU A N 1
ATOM 2833 C CA . LEU A 1 350 ? 5.047 -36.709 -7.197 1.00 94.75 350 LEU A CA 1
ATOM 2834 C C . LEU A 1 350 ? 6.481 -37.220 -7.388 1.00 94.75 350 LEU A C 1
ATOM 2836 O O . LEU A 1 350 ? 7.014 -37.132 -8.490 1.00 94.75 350 LEU A O 1
ATOM 2840 N N . GLN A 1 351 ? 7.111 -37.777 -6.349 1.00 94.88 351 GLN A N 1
ATOM 2841 C CA . GLN A 1 351 ? 8.478 -38.297 -6.469 1.00 94.88 351 GLN A CA 1
ATOM 2842 C C . GLN A 1 351 ? 8.567 -39.477 -7.446 1.00 94.88 351 GLN A C 1
ATOM 2844 O O . GLN A 1 351 ? 9.522 -39.554 -8.219 1.00 94.88 351 GLN A O 1
ATOM 2849 N N . ARG A 1 352 ? 7.560 -40.362 -7.476 1.00 93.31 352 ARG A N 1
ATOM 2850 C CA . ARG A 1 352 ? 7.475 -41.428 -8.493 1.00 93.31 352 ARG A CA 1
ATOM 2851 C C . ARG A 1 352 ? 7.323 -40.850 -9.897 1.00 93.31 352 ARG A C 1
ATOM 2853 O O . ARG A 1 352 ? 8.044 -41.260 -10.798 1.00 93.31 352 ARG A O 1
ATOM 2860 N N . LEU A 1 353 ? 6.441 -39.868 -10.072 1.00 92.31 353 LEU A N 1
ATOM 2861 C CA . LEU A 1 353 ? 6.234 -39.216 -11.363 1.00 92.31 353 LEU A CA 1
ATOM 2862 C C . LEU A 1 353 ? 7.502 -38.515 -11.876 1.00 92.31 353 LEU A C 1
ATOM 2864 O O . LEU A 1 353 ? 7.849 -38.646 -13.047 1.00 92.31 353 LEU A O 1
ATOM 2868 N N . LEU A 1 354 ? 8.208 -37.785 -11.011 1.00 91.81 354 LEU A N 1
ATOM 2869 C CA . LEU A 1 354 ? 9.467 -37.123 -11.365 1.00 91.81 354 LEU A CA 1
ATOM 2870 C C . LEU A 1 354 ? 10.540 -38.136 -11.769 1.00 91.81 354 LEU A C 1
ATOM 2872 O O . LEU A 1 354 ? 11.236 -37.915 -12.759 1.00 91.81 354 LEU A O 1
ATOM 2876 N N . HIS A 1 355 ? 10.625 -39.264 -11.057 1.00 91.25 355 HIS A N 1
ATOM 2877 C CA . HIS A 1 355 ? 11.516 -40.358 -11.431 1.00 91.25 355 HIS A CA 1
ATOM 2878 C C . HIS A 1 355 ? 11.198 -40.889 -12.834 1.00 91.25 355 HIS A C 1
ATOM 2880 O O . HIS A 1 355 ? 12.100 -41.018 -13.658 1.00 91.25 355 HIS A O 1
ATOM 2886 N N . GLU A 1 356 ? 9.922 -41.124 -13.149 1.00 89.81 356 GLU A N 1
ATOM 2887 C CA . GLU A 1 356 ? 9.518 -41.558 -14.490 1.00 89.81 356 GLU A CA 1
ATOM 2888 C C . GLU A 1 356 ? 9.819 -40.502 -15.560 1.00 89.81 356 GLU A C 1
ATOM 2890 O O . GLU A 1 356 ? 10.302 -40.844 -16.641 1.00 89.81 356 GLU A O 1
ATOM 2895 N N . TYR A 1 357 ? 9.613 -39.212 -15.281 1.00 89.31 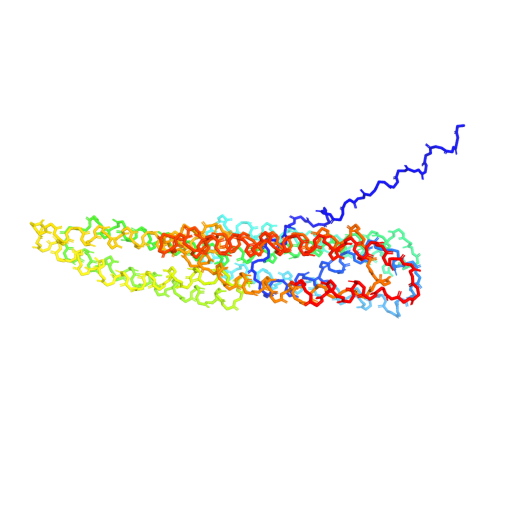357 TYR A N 1
ATOM 2896 C CA . TYR A 1 357 ? 10.006 -38.155 -16.216 1.00 89.31 357 TYR A CA 1
ATOM 2897 C C . TYR A 1 357 ? 11.505 -38.182 -16.518 1.00 89.31 357 TYR A C 1
ATOM 2899 O O . TYR A 1 357 ? 11.878 -38.076 -17.685 1.00 89.31 357 TYR A O 1
ATOM 2907 N N . GLU A 1 358 ? 12.346 -38.365 -15.498 1.00 88.44 358 GLU A N 1
ATOM 2908 C CA . GLU A 1 358 ? 13.803 -38.479 -15.626 1.00 88.44 358 GLU A CA 1
ATOM 2909 C C . GLU A 1 358 ? 14.208 -39.711 -16.456 1.00 88.44 358 GLU A C 1
ATOM 2911 O O . GLU A 1 358 ? 15.068 -39.601 -17.333 1.00 88.44 358 GLU A O 1
ATOM 2916 N N . GLN A 1 359 ? 13.544 -40.857 -16.262 1.00 86.12 359 GLN A N 1
ATOM 2917 C CA . GLN A 1 359 ? 13.799 -42.074 -17.048 1.00 86.12 359 GLN A CA 1
ATOM 2918 C C . GLN A 1 359 ? 13.354 -41.956 -18.510 1.00 86.12 359 GLN A C 1
ATOM 2920 O O . GLN A 1 359 ? 13.936 -42.594 -19.384 1.00 86.12 359 GLN A O 1
ATOM 2925 N N . ASN A 1 360 ? 12.340 -41.140 -18.803 1.00 82.50 360 ASN A N 1
ATOM 2926 C CA . ASN A 1 360 ? 11.760 -41.011 -20.143 1.00 82.50 360 ASN A CA 1
ATOM 2927 C C . ASN A 1 360 ? 12.390 -39.885 -20.990 1.00 82.50 360 ASN A C 1
ATOM 2929 O O . ASN A 1 360 ? 12.005 -39.688 -22.151 1.00 82.50 360 ASN A O 1
ATOM 2933 N N . VAL A 1 361 ? 13.387 -39.161 -20.464 1.00 77.88 361 VAL A N 1
ATOM 2934 C CA . VAL A 1 361 ? 14.110 -38.130 -21.226 1.00 77.88 361 VAL A CA 1
ATOM 2935 C C . VAL A 1 361 ? 14.877 -38.767 -22.389 1.00 77.88 361 VAL A C 1
ATOM 2937 O O . VAL A 1 361 ? 15.712 -39.648 -22.212 1.00 77.88 361 VAL A O 1
ATOM 2940 N N . GLY A 1 362 ? 14.619 -38.294 -23.611 1.00 68.00 362 GLY A N 1
ATOM 2941 C CA . GLY A 1 362 ? 15.329 -38.740 -24.817 1.00 68.00 362 GLY A CA 1
ATOM 2942 C C . GLY A 1 362 ? 14.741 -39.976 -25.508 1.00 68.00 362 GLY A C 1
ATOM 2943 O O . GLY A 1 362 ? 15.188 -40.317 -26.605 1.00 68.00 362 GLY A O 1
ATOM 2944 N N . TYR A 1 363 ? 13.704 -40.601 -24.942 1.00 71.69 363 TYR A N 1
ATOM 2945 C CA . TYR A 1 363 ? 12.974 -41.681 -25.606 1.00 71.69 363 TYR A CA 1
ATOM 2946 C C . TYR A 1 363 ? 12.006 -41.153 -26.677 1.00 71.69 363 TYR A C 1
ATOM 2948 O O . TYR A 1 363 ? 11.532 -40.013 -26.651 1.00 71.69 363 TYR A O 1
ATOM 2956 N N . SER A 1 364 ? 11.749 -41.984 -27.693 1.00 67.88 364 SER A N 1
ATOM 2957 C CA . SER A 1 364 ? 10.909 -41.601 -28.838 1.00 67.88 364 SER A CA 1
ATOM 2958 C C . SER A 1 364 ? 9.414 -41.561 -28.498 1.00 67.88 364 SER A C 1
ATOM 2960 O O . SER A 1 364 ? 8.701 -40.712 -29.049 1.00 67.88 364 SER A O 1
ATOM 2962 N N . GLN A 1 365 ? 8.988 -42.430 -27.576 1.00 71.69 365 GLN A N 1
ATOM 2963 C CA . GLN A 1 365 ? 7.645 -42.563 -27.016 1.00 71.69 365 GLN A CA 1
ATOM 2964 C C . GLN A 1 365 ? 7.737 -42.652 -25.481 1.00 71.69 365 GLN A C 1
ATOM 2966 O O . GLN A 1 365 ? 8.742 -43.168 -24.987 1.00 71.69 365 GLN A O 1
ATOM 2971 N N . PRO A 1 366 ? 6.730 -42.149 -24.746 1.00 76.75 366 PRO A N 1
ATOM 2972 C CA . PRO A 1 366 ? 6.678 -42.267 -23.291 1.00 76.75 366 PRO A CA 1
ATOM 2973 C C . PRO A 1 366 ? 6.354 -43.707 -22.866 1.00 76.75 366 PRO A C 1
ATOM 2975 O O . PRO A 1 366 ? 5.620 -44.399 -23.570 1.00 76.75 366 PRO A O 1
ATOM 2978 N N . SER A 1 367 ? 6.882 -44.135 -21.718 1.00 82.12 367 SER A N 1
ATOM 2979 C CA . SER A 1 367 ? 6.509 -45.391 -21.059 1.00 82.12 367 SER A CA 1
ATOM 2980 C C . SER A 1 367 ? 5.036 -45.384 -20.635 1.00 82.12 367 SER A C 1
ATOM 2982 O O . SER A 1 367 ? 4.504 -44.338 -20.248 1.00 82.12 367 SER A O 1
ATOM 2984 N N . ASP A 1 368 ? 4.401 -46.558 -20.637 1.00 81.88 368 ASP A N 1
ATOM 2985 C CA . ASP A 1 368 ? 3.067 -46.759 -20.057 1.00 81.88 368 ASP A CA 1
ATOM 2986 C C . ASP A 1 368 ? 3.056 -46.401 -18.557 1.00 81.88 368 ASP A C 1
ATOM 2988 O O . ASP A 1 368 ? 2.077 -45.847 -18.056 1.00 81.88 368 ASP A O 1
ATOM 2992 N N . ASP A 1 369 ? 4.182 -46.617 -17.866 1.00 83.12 369 ASP A N 1
ATOM 2993 C CA . ASP A 1 369 ? 4.364 -46.271 -16.450 1.00 83.12 369 ASP A CA 1
ATOM 2994 C C . ASP A 1 369 ? 4.315 -44.754 -16.214 1.00 83.12 369 ASP A C 1
ATOM 2996 O O . ASP A 1 369 ? 3.746 -44.297 -15.223 1.00 83.12 369 ASP A O 1
ATOM 3000 N N . LEU A 1 370 ? 4.822 -43.950 -17.159 1.00 82.00 370 LEU A N 1
ATOM 3001 C CA . LEU A 1 370 ? 4.731 -42.490 -17.079 1.00 82.00 370 LEU A CA 1
ATOM 3002 C C . LEU A 1 370 ? 3.275 -42.029 -17.218 1.00 82.00 370 LEU A C 1
ATOM 3004 O O . LEU A 1 370 ? 2.835 -41.156 -16.474 1.00 82.00 370 LEU A O 1
ATOM 3008 N N . GLY A 1 371 ? 2.519 -42.631 -18.142 1.00 80.62 371 GLY A N 1
ATOM 3009 C CA . GLY A 1 371 ? 1.083 -42.373 -18.277 1.00 80.62 371 GLY A CA 1
ATOM 3010 C C . GLY A 1 371 ? 0.322 -42.725 -16.998 1.00 80.62 371 GLY A C 1
ATOM 3011 O O . GLY A 1 371 ? -0.451 -41.912 -16.496 1.00 80.62 371 GLY A O 1
ATOM 3012 N N . PHE A 1 372 ? 0.620 -43.889 -16.417 1.00 84.62 372 PHE A N 1
ATOM 3013 C CA . PHE A 1 372 ? 0.030 -44.329 -15.155 1.00 84.62 372 PHE A CA 1
ATOM 3014 C C . PHE A 1 372 ? 0.364 -43.388 -13.988 1.00 84.62 372 PHE A C 1
ATOM 3016 O O . PHE A 1 372 ? -0.521 -43.046 -13.203 1.00 84.62 372 PHE A O 1
ATOM 3023 N N . CYS A 1 373 ? 1.613 -42.929 -13.869 1.00 84.38 373 CYS A N 1
ATOM 3024 C CA . CYS A 1 373 ? 2.012 -41.983 -12.826 1.00 84.38 373 CYS A CA 1
ATOM 3025 C C . CYS A 1 373 ? 1.329 -40.618 -12.964 1.00 84.38 373 CYS A C 1
ATOM 3027 O O . CYS A 1 373 ? 1.013 -40.014 -11.946 1.00 84.38 373 CYS A O 1
ATOM 3029 N N . ILE A 1 374 ? 1.080 -40.141 -14.188 1.00 84.31 374 ILE A N 1
ATOM 3030 C CA . ILE A 1 374 ? 0.363 -38.877 -14.421 1.00 84.31 374 ILE A CA 1
ATOM 3031 C C . ILE A 1 374 ? -1.108 -38.993 -14.003 1.00 84.31 374 ILE A C 1
ATOM 3033 O O . ILE A 1 374 ? -1.650 -38.045 -13.451 1.00 84.31 374 ILE A O 1
ATOM 3037 N N . GLU A 1 375 ? -1.755 -40.136 -14.244 1.00 83.56 375 GLU A N 1
ATOM 3038 C CA . GLU A 1 375 ? -3.167 -40.348 -13.881 1.00 83.56 375 GLU A CA 1
ATOM 3039 C C . GLU A 1 375 ? -3.401 -40.560 -12.374 1.00 83.56 375 GLU A C 1
ATOM 3041 O O . GLU A 1 375 ? -4.530 -40.413 -11.908 1.00 83.56 375 GLU A O 1
ATOM 3046 N N . ASN A 1 376 ? -2.364 -40.947 -11.622 1.00 81.56 376 ASN A N 1
ATOM 3047 C CA . ASN A 1 376 ? -2.467 -41.341 -10.209 1.00 81.56 376 ASN A CA 1
ATOM 3048 C C . ASN A 1 376 ? -1.725 -40.405 -9.237 1.00 81.56 376 ASN A C 1
ATOM 3050 O O . ASN A 1 376 ? -1.625 -40.718 -8.046 1.00 81.56 376 ASN A O 1
ATOM 3054 N N . VAL A 1 377 ? -1.193 -39.294 -9.742 1.00 79.75 377 VAL A N 1
ATOM 3055 C CA . VAL A 1 377 ? -0.757 -38.132 -8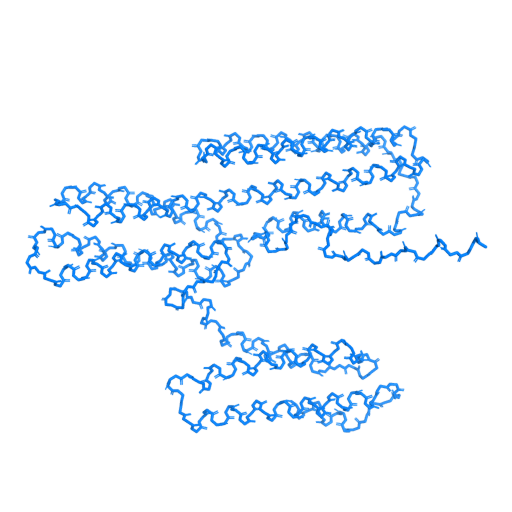.955 1.00 79.75 377 VAL A CA 1
ATOM 3056 C C . VAL A 1 377 ? -1.934 -37.188 -8.785 1.00 79.75 377 VAL A C 1
ATOM 3058 O O . VAL A 1 377 ? -2.118 -36.714 -7.639 1.00 79.75 377 VAL A O 1
#

Nearest PDB structures (foldseek):
  5xa5-assembly1_A  TM=8.853E-01  e=1.425E-10  Caenorhabditis elegans
  4p9t-assembly1_C  TM=8.254E-01  e=6.601E-08  Mus musculus
  4e17-assembly1_A  TM=8.277E-01  e=2.841E-07  Gallus gallus
  4dj9-assembly1_A  TM=8.166E-01  e=3.521E-07  Homo sapiens
  4ehp-assembly1_A  TM=8.371E-01  e=1.390E-06  Homo sapiens

Secondary structure (DSSP, 8-state):
--SSSS-------GGGS-SS-GGG--BHHHHHHHHHHHHHHHHHSSGGGSS----TTHHHHHHHHHHHHHHHHHHHHHHHHHHTTTS-HHHHHHHHHHHHHHHHHHHHHHHHHHHHHH-TT-HHHHHHHHHHHHHHHHHHHHHHHHHHHHHHHHHHHHHHHHHHHHHHHHH--SHHHHHHHHHHHHHHHHHHHHHHHHHHHHBS-HHHHHHHHHHHHHHHHHHHHHHHHHHHHHH-TT-HHHHHHHHHHHHHHHHHHHHHHHHHHTPPPPTTT-SGGGTHHHHHHHHHHHHHHHH---GGG--HHHHHHHHHHHHHHHHHHHHHHHT-TTS-HHHHHHHHHHHHHHHHHHHHHHHHHHHTTT-SS--HHHHHHHH--

Foldseek 3Di:
DPDPDPPPPPPPPPVPLAPDDPLLPFFPVLCVVLVVLVVLLVVLPDPVPVDDDDPPCLPVVLVVLLVVLVVLLVVLVVVLVVCVVQADPVLSVVLVVLSVQLVVLSVQLSVLSVVCSVPVVDPVSVNSNSVSSSSNSNSVSVSSSSVVVRLLVSLLVLLVVLLVLLVQLVVDQDPVSLVVSVVVNVVSLVVNVVSLVVSLVTGDDPQLSQLLVQLNVQLVVLSVQLSVLSNVCSVCVVDVVSVVSNVVSSVSNNLSSVSNNCSSSVHDRPPVRGCSVVCLVVQLVVLVVVLLVLLDDDLQRDDCVPSVVVNVVSLVSNLVSLQCVLPDPPHDVVNSVVSNVVSVVVVVLSVQLSVQSVVSHPPPDGDPSNVVSSVRD

Sequence (377 aa):
MHHQQQQQHQHLNDDNLFPFAEDDIKTKTIERIIRPMVLLVTSLDGEYWRNRARTKDAPALFHRCKHECGRLLTIGNAAIEKLSEVITDKSRETIRASLRSVQFTVSDFLKTAEDFVRDPSNREKRIRTSEAGRILLMNVARFLIDADMLEIQKIMDKTDRVKHLIDRISNARTADELTEIVKDLHLEMQELTELTKKRLKDMKSDSEKDDLQVAMALLKITTPIMIASSKAYIHHPELHEAEYNRNYAMAEMRDALLGVKCALNGEEVPPHIGISQKGYLNDLVNNLELFDRRIYIPHKSYQENSHRPQLEELLEKIVSGAARIADWPDTRHSRKGQIVDATNNLRDALQRLLHEYEQNVGYSQPSDDLGFCIENV

Radius of gyration: 29.63 Å; Cα contacts (8 Å, |Δi|>4): 298; chains: 1; bounding box: 75×70×80 Å

pLDDT: mean 86.24, std 15.4, range [27.75, 98.44]

Mean predicted aligned error: 10.6 Å

Solvent-accessible surface area (backbone atoms only — not comparable to full-atom values): 20692 Å² total; per-residue (Å²): 144,86,86,86,83,83,83,80,82,69,83,74,65,82,88,67,83,56,100,65,59,78,79,68,57,55,33,49,65,58,42,68,61,38,50,61,49,52,53,49,44,62,54,67,78,44,80,77,72,78,82,73,74,82,67,94,52,50,64,62,53,49,55,49,52,54,51,52,54,50,50,50,52,53,52,51,52,56,51,51,58,71,44,56,84,78,50,53,73,68,59,49,49,52,52,48,52,36,50,50,50,32,51,52,29,46,54,53,22,53,52,36,41,52,59,17,56,77,41,76,84,41,65,67,42,48,51,51,22,50,52,32,46,39,56,26,49,52,34,48,45,49,38,54,44,52,56,52,51,52,57,51,48,53,49,50,53,37,48,52,50,46,52,52,44,53,56,49,56,75,68,47,77,44,72,66,56,38,51,55,52,50,54,55,39,52,54,44,51,50,54,42,48,54,52,48,58,58,46,59,76,36,46,58,55,64,48,38,40,50,17,32,52,45,11,54,48,48,37,62,64,34,48,63,52,25,52,51,22,45,52,47,21,60,78,38,74,85,41,61,67,30,47,50,48,21,54,51,30,50,50,54,38,52,47,18,49,48,23,39,52,22,26,74,73,72,43,86,47,58,79,92,58,35,49,44,86,68,42,49,66,60,51,28,52,52,40,50,55,50,45,65,68,59,69,71,61,63,49,85,73,63,45,68,95,58,50,50,62,54,52,52,53,48,48,52,50,34,42,55,38,51,47,56,56,36,69,34,92,86,44,52,69,71,57,25,50,53,50,54,53,52,48,51,52,46,52,56,32,48,54,52,35,52,51,40,47,65,72,34,52,84,53,97,65,80,53,71,66,45,56,52,33,66,77,68,87